Protein AF-A0A924WU63-F1 (afdb_monomer)

Secondary structure (DSSP, 8-state):
--PPPP-------HHHHHTTTTTSPPHHHHHHHHHHHHHHH-HHHHHHTTSEEE-TTS-EEE--S-SS--------S-PPPPEE-HHHHHHHHHHHHHHHHTT---S--GGG--HHHHHHHTT---TTSEEEEEEEEEESS---HHHHHHHHHHHHHHTTT-SS-HHHHHHT-TT--EEEEEEEEEEEEETTEEEEEEEEEEEEE-----------EE-TTT--EEB-SSTT-TTPEEEEEETTT--EEEEE--TTS-B-----SEEEEEEEESTT-SS-EEEEEEEE-SS-----S-SS---S---EEEETTEEEEE--SS--EEEEEEETTEEEEEETTEEEEEEGGG-SEEEEEEEESS-EEEE-SSS-EEEEEEES--EEE--SS--EEEEEESS-EEE--BSS-EEEEEESS-EEEEEESS-EEEEEESS-EEEEEESS-EEEEEES--EEE--BSS-EEEEEESS-EEE--BS--EE---S--S--EE----

Nearest PDB structures (foldseek):
  7rah-assembly1_E  TM=4.409E-01  e=5.926E-04  Bordetella pertussis
  6sus-assembly1_A  TM=4.128E-01  e=1.993E-03  Bordetella pertussis Tohama I
  5cxl-assembly2_B  TM=9.024E-01  e=5.161E+00  Bordetella pertussis Tohama I
  2ml1-assembly1_A  TM=9.916E-01  e=9.698E+00  Azotobacter vinelandii
  1smp-assembly1_A  TM=4.437E-01  e=1.611E+00  Serratia marcescens

Solvent-accessible surface area (backbone atoms only — not comparable to full-atom values): 26216 Å² total; per-residue (Å²): 142,79,84,82,79,83,95,80,77,83,76,77,54,71,70,65,57,62,75,38,63,86,37,58,70,49,77,66,29,46,50,48,53,49,54,49,31,49,33,18,55,34,33,51,68,48,52,63,68,58,40,71,44,67,48,100,84,73,47,71,44,65,47,61,88,59,79,83,68,84,84,80,67,67,56,70,66,53,40,52,60,58,42,79,34,51,28,29,17,46,26,15,31,55,47,12,44,49,27,50,78,64,76,50,90,65,75,59,46,81,96,71,34,42,60,51,56,41,23,43,72,45,66,36,86,47,75,87,50,55,52,75,39,77,50,73,51,78,35,79,54,91,72,58,66,72,59,52,49,53,49,50,48,47,42,40,57,68,36,80,87,48,100,66,68,54,46,34,48,60,66,63,38,74,66,39,34,22,32,9,38,8,72,28,77,42,76,46,85,47,100,91,44,69,26,38,32,40,24,34,20,37,26,36,27,45,47,85,76,85,80,78,83,61,76,66,57,61,42,92,85,78,70,52,51,42,43,41,84,57,71,67,39,36,52,27,35,39,35,37,31,29,62,90,82,59,53,73,46,74,43,54,23,39,81,53,8,48,49,70,58,88,73,72,56,43,37,21,35,37,36,39,36,56,54,81,63,89,56,75,47,77,46,75,73,46,75,41,57,87,53,90,66,67,86,53,94,46,93,53,88,70,60,79,78,67,56,55,47,76,59,86,40,30,41,39,30,68,52,45,80,45,63,35,46,36,37,36,36,73,57,88,74,23,31,36,40,32,47,75,89,44,76,47,80,43,64,39,92,57,51,67,34,40,37,41,36,29,39,24,36,51,23,36,40,38,35,63,37,69,40,27,29,41,39,36,33,36,45,32,49,24,37,40,36,34,26,48,11,50,22,38,38,36,33,40,40,42,44,23,39,39,34,33,35,30,31,49,26,37,40,35,30,46,29,29,50,27,39,39,35,36,31,42,34,48,24,38,40,36,38,31,32,42,47,25,39,40,32,32,42,30,34,50,23,38,41,36,32,30,39,30,49,21,40,39,32,30,34,38,30,51,20,39,39,26,45,46,46,42,58,26,40,49,34,50,64,42,81,64,55,42,80,56,76,95,48,92,54,88,51,79,52,75,65,80,86,128

Foldseek 3Di:
DDDDDDDDDPPPDVVVVLVCPVLDDDPLQVLLLVLLLVCLQAVPVSLVVLCFDQDPVRDTPRLCPCPPDDDPPSPRDHAFRAAEDSLQQVLFQVQLVQCQVVVHDDCQGPPRDHSLRSSVVSVNPQSPDKDKDKDKDKAPDDDPSSVVSSVRSNCLCSVSPDPDNPSVCQSNPNLWRHKHKHWDWHWDQDPVGIIIMIMIMMMTGNDDDDDDAWDWDADPVPRFTFHAGWFQFFFKKKWKQFPPPRDIWIDTAHNRRGDGTDDDFGWTKIWIDDTPPVDIDIDGGHTDHPPPPPPPPDPDPPDVVCQWDDDQQETEGEADQEAKEWEWDDDPQWIWIDIPRDIDTDRNVSHQEYEYEHAHYAYEYYYQDLHEYEYHDYHYAYEEEGHNYAYEYELDEEEYEEHNAHHAYEEEDAYYAYEYELHHEEYEEEDHAEEYEEENAEYAYEYEQYHYEYEYEPAYYAYEYENAHYAYEYHDHDDHYHYDDPHDDPHYDDDDDD

pLDDT: mean 70.59, std 22.17, range [23.88, 98.75]

Mean predicted aligned error: 19.9 Å

Sequence (498 aa):
MNRAVPASLIIEGLESRLLRAAVFPTAYEQYMVELINRARANPVAEAARFDTYEDDRGVVFSGDLNEGIPPGTISAAAKQPLAINLFLTDSARSHSQWMGANHTKSHVGLGGSLPAGRQASAGYTGATASEENIDIEFSIDPIPAVTSIAEQHGNLFTDLILSGRGHRKNILNAAFKEVGVGISANTWNLPNGINNSQETTIDFGAKSTTFLTGVAYADKVTKDNFYTPGEGWSGVTVKATRVGDGQVFSTTTWASGGYTLALSAGKYNIQASGGSLGSTVVYEGVTVGSENVKRDFVTGQASVLTIGKLVGSTLVINGTSAADTISVAPKGSYLVATMNGNSQKFTASLIAELAIKGGQGNDTITNATVLGAYLEGGDGKDHLTGGSGNDSIYGDASNDYIDGGIGRDQLVGAGGADLILGGSGNDRIYGGSGNDVLNGNSGSDRVLGGDGDDQIAGANGNDILAGEAGADILNGGAMRDTADTDSLDTRIAIEVLS

Structure (mmCIF, N/CA/C/O backbone):
data_AF-A0A924WU63-F1
#
_entry.id   AF-A0A924WU63-F1
#
loop_
_atom_site.group_PDB
_atom_site.id
_atom_site.type_symbol
_atom_site.label_atom_id
_atom_site.label_alt_id
_atom_site.label_comp_id
_atom_site.label_asym_id
_atom_site.label_entity_id
_atom_site.label_seq_id
_atom_site.pdbx_PDB_ins_code
_atom_site.Cartn_x
_atom_site.Cartn_y
_atom_site.Cartn_z
_atom_site.occupancy
_atom_site.B_iso_or_equiv
_atom_site.auth_seq_id
_atom_site.auth_comp_id
_atom_site.auth_asym_id
_atom_site.auth_atom_id
_atom_site.pdbx_PDB_model_num
ATOM 1 N N . MET A 1 1 ? -44.376 31.486 -3.513 1.00 38.34 1 MET A N 1
ATOM 2 C CA . MET A 1 1 ? -44.153 30.529 -2.411 1.00 38.34 1 MET A CA 1
ATOM 3 C C . MET A 1 1 ? -43.639 29.238 -3.015 1.00 38.34 1 MET A C 1
ATOM 5 O O . MET A 1 1 ? -44.414 28.559 -3.661 1.00 38.34 1 MET A O 1
ATOM 9 N N . ASN A 1 2 ? -42.354 28.941 -2.859 1.00 25.67 2 ASN A N 1
ATOM 10 C CA . ASN A 1 2 ? -41.821 27.585 -2.972 1.00 25.67 2 ASN A CA 1
ATOM 11 C C . ASN A 1 2 ? -40.610 27.531 -2.043 1.00 25.67 2 ASN A C 1
ATOM 13 O O . ASN A 1 2 ? -39.654 28.284 -2.212 1.00 25.67 2 ASN A O 1
ATOM 17 N N . ARG A 1 3 ? -40.748 26.747 -0.972 1.00 27.47 3 ARG A N 1
ATOM 18 C CA . ARG A 1 3 ? -39.750 26.591 0.085 1.00 27.47 3 ARG A CA 1
ATOM 19 C C . ARG A 1 3 ? -38.547 25.838 -0.476 1.00 27.47 3 ARG A C 1
ATOM 21 O O . ARG A 1 3 ? -38.693 24.704 -0.919 1.00 27.47 3 ARG A O 1
ATOM 28 N N . ALA A 1 4 ? -37.379 26.465 -0.399 1.00 27.30 4 ALA A N 1
ATOM 29 C CA . ALA A 1 4 ? -36.103 25.776 -0.474 1.00 27.30 4 ALA A CA 1
ATOM 30 C C . ALA A 1 4 ? -35.974 24.818 0.723 1.00 27.30 4 ALA A C 1
ATOM 32 O O . ALA A 1 4 ? -36.221 25.211 1.865 1.00 27.30 4 ALA A O 1
ATOM 33 N N . VAL A 1 5 ? -35.600 23.571 0.448 1.00 28.30 5 VAL A N 1
ATOM 34 C CA . VAL A 1 5 ? -35.096 22.621 1.446 1.00 28.30 5 VAL A CA 1
ATOM 35 C C . VAL A 1 5 ? -33.562 22.763 1.462 1.00 28.30 5 VAL A C 1
ATOM 37 O O . VAL A 1 5 ? -32.983 22.882 0.381 1.00 28.30 5 VAL A O 1
ATOM 40 N N . PRO A 1 6 ? -32.891 22.822 2.630 1.00 27.16 6 PRO A N 1
ATOM 41 C CA . PRO A 1 6 ? -31.469 23.149 2.709 1.00 27.16 6 PRO A CA 1
ATOM 42 C C . PRO A 1 6 ? -30.560 21.998 2.263 1.00 27.16 6 PRO A C 1
ATOM 44 O O . PRO A 1 6 ? -30.850 20.823 2.480 1.00 27.16 6 PRO A O 1
ATOM 47 N N . ALA A 1 7 ? -29.416 22.377 1.696 1.00 31.30 7 ALA A N 1
ATOM 48 C CA . ALA A 1 7 ? -28.295 21.512 1.371 1.00 31.30 7 ALA A CA 1
ATOM 49 C C . ALA A 1 7 ? -27.618 20.976 2.646 1.00 31.30 7 ALA A C 1
ATOM 51 O O . ALA A 1 7 ? -26.810 21.669 3.257 1.00 31.30 7 ALA A O 1
ATOM 52 N N . SER A 1 8 ? -27.934 19.746 3.052 1.00 31.28 8 SER A N 1
ATOM 53 C CA . SER A 1 8 ? -27.127 19.003 4.033 1.00 31.28 8 SER A CA 1
ATOM 54 C C . SER A 1 8 ? -27.378 17.492 3.971 1.00 31.28 8 SER A C 1
ATOM 56 O O . SER A 1 8 ? -27.668 16.850 4.977 1.00 31.28 8 SER A O 1
ATOM 58 N N . LEU A 1 9 ? -27.262 16.913 2.779 1.00 27.27 9 LEU A N 1
ATOM 59 C CA . LEU A 1 9 ? -26.976 15.489 2.637 1.00 27.27 9 LEU A CA 1
ATOM 60 C C . LEU A 1 9 ? -25.837 15.379 1.627 1.00 27.27 9 LEU A C 1
ATOM 62 O O . LEU A 1 9 ? -26.048 15.121 0.445 1.00 27.27 9 LEU A O 1
ATOM 66 N N . ILE A 1 10 ? -24.629 15.712 2.087 1.00 27.92 10 ILE A N 1
ATOM 67 C CA . ILE A 1 10 ? -23.409 15.436 1.333 1.00 27.92 10 ILE A CA 1
ATOM 68 C C . ILE A 1 10 ? -23.313 13.912 1.279 1.00 27.92 10 ILE A C 1
ATOM 70 O O . ILE A 1 10 ? -22.876 13.258 2.221 1.00 27.92 10 ILE A O 1
ATOM 74 N N . ILE A 1 11 ? -23.810 13.352 0.182 1.00 29.03 11 ILE A N 1
ATOM 75 C CA . ILE A 1 11 ? -23.423 12.035 -0.293 1.00 29.03 11 ILE A CA 1
ATOM 76 C C . ILE A 1 11 ? -21.937 12.179 -0.625 1.00 29.03 11 ILE A C 1
ATOM 78 O O . ILE A 1 11 ? -21.578 12.678 -1.688 1.00 29.03 11 ILE A O 1
ATOM 82 N N . GLU A 1 12 ? -21.062 11.847 0.323 1.00 29.47 12 GLU A N 1
ATOM 83 C CA . GLU A 1 12 ? -19.640 11.724 0.026 1.00 29.47 12 GLU A CA 1
ATOM 84 C C . GLU A 1 12 ? -19.468 10.552 -0.955 1.00 29.47 12 GLU A C 1
ATOM 86 O O . GLU A 1 12 ? -19.824 9.411 -0.651 1.00 29.47 12 GLU A O 1
ATOM 91 N N . GLY A 1 13 ? -18.993 10.860 -2.166 1.00 28.53 13 GLY A N 1
ATOM 92 C CA . GLY A 1 13 ? -18.848 9.903 -3.262 1.00 28.53 13 GLY A CA 1
ATOM 93 C C . GLY A 1 13 ? -17.924 8.731 -2.919 1.00 28.53 13 GLY A C 1
ATOM 94 O O . GLY A 1 13 ? -17.046 8.844 -2.066 1.00 28.53 13 GLY A O 1
ATOM 95 N N . LEU A 1 14 ? -18.103 7.600 -3.610 1.00 29.61 14 LEU A N 1
ATOM 96 C CA . LEU A 1 14 ? -17.291 6.379 -3.463 1.00 29.61 14 LEU A CA 1
ATOM 97 C C . LEU A 1 14 ? -15.768 6.633 -3.475 1.00 29.61 14 LEU A C 1
ATOM 99 O O . LEU A 1 14 ? -15.022 5.913 -2.815 1.00 29.61 14 LEU A O 1
ATOM 103 N N . GLU A 1 15 ? -15.312 7.686 -4.148 1.00 27.64 15 GLU A N 1
ATOM 104 C CA . GLU A 1 15 ? -13.907 8.106 -4.211 1.00 27.64 15 GLU A CA 1
ATOM 105 C C . GLU A 1 15 ? -13.334 8.529 -2.843 1.00 27.64 15 GLU A C 1
ATOM 107 O O . GLU A 1 15 ? -12.171 8.260 -2.548 1.00 27.64 15 GLU A O 1
ATOM 112 N N . SER A 1 16 ? -14.150 9.086 -1.938 1.00 30.56 16 SER A N 1
ATOM 113 C CA . SER A 1 16 ? -13.731 9.417 -0.565 1.00 30.56 16 SER A CA 1
ATOM 114 C C . SER A 1 16 ? -13.704 8.192 0.365 1.00 30.56 16 SER A C 1
ATOM 116 O O . SER A 1 16 ? -13.089 8.231 1.436 1.00 30.56 16 SER A O 1
ATOM 118 N N . ARG A 1 17 ? -14.380 7.102 -0.026 1.00 31.11 17 ARG A N 1
ATOM 119 C CA . ARG A 1 17 ? -14.392 5.811 0.685 1.00 31.11 17 ARG A CA 1
ATOM 120 C C . ARG A 1 17 ? -13.179 4.961 0.302 1.00 31.11 17 ARG A C 1
ATOM 122 O O . ARG A 1 17 ? -12.630 4.294 1.172 1.00 31.11 17 ARG A O 1
ATOM 129 N N . LEU A 1 18 ? -12.717 5.057 -0.946 1.00 30.41 18 LEU A N 1
ATOM 130 C CA . LEU A 1 18 ? -11.470 4.440 -1.418 1.00 30.41 18 LEU A CA 1
ATOM 131 C C . LEU A 1 18 ? -10.224 5.156 -0.866 1.00 30.41 18 LEU A C 1
ATOM 133 O O . LEU A 1 18 ? -9.292 4.492 -0.424 1.00 30.41 18 LEU A O 1
ATOM 137 N N . LEU A 1 19 ? -10.247 6.493 -0.737 1.00 30.92 19 LEU A N 1
ATOM 138 C CA . LEU A 1 19 ? -9.160 7.261 -0.100 1.00 30.92 19 LEU A CA 1
ATOM 139 C C . LEU A 1 19 ? -8.956 6.947 1.400 1.00 30.92 19 LEU A C 1
ATOM 141 O O . LEU A 1 19 ? -7.919 7.287 1.963 1.00 30.92 19 LEU A O 1
ATOM 145 N N . ARG A 1 20 ? -9.948 6.327 2.056 1.00 35.44 20 ARG A N 1
ATOM 146 C CA . ARG A 1 20 ? -9.954 6.007 3.495 1.00 35.44 20 ARG A CA 1
ATOM 147 C C . ARG A 1 20 ? -9.791 4.521 3.810 1.00 35.44 20 ARG A C 1
ATOM 149 O O . ARG A 1 20 ? -9.805 4.167 4.984 1.00 35.44 20 ARG A O 1
ATOM 156 N N . ALA A 1 21 ? -9.559 3.665 2.812 1.00 31.75 21 ALA A N 1
ATOM 157 C CA . ALA A 1 21 ? -9.260 2.244 3.022 1.00 31.75 21 ALA A CA 1
ATOM 158 C C . ALA A 1 21 ? -8.033 2.021 3.940 1.00 31.75 21 ALA A C 1
ATOM 160 O O . ALA A 1 21 ? -8.034 1.095 4.743 1.00 31.75 21 ALA A O 1
ATOM 161 N N . ALA A 1 22 ? -7.043 2.926 3.906 1.00 37.34 22 ALA A N 1
ATOM 162 C CA . ALA A 1 22 ? -5.868 2.909 4.788 1.00 37.34 22 ALA A CA 1
ATOM 163 C C . ALA A 1 22 ? -6.133 3.414 6.225 1.00 37.34 22 ALA A C 1
ATOM 165 O O . ALA A 1 22 ? -5.286 3.252 7.100 1.00 37.34 22 ALA A O 1
ATOM 166 N N . VAL A 1 23 ? -7.292 4.027 6.487 1.00 44.00 23 VAL A N 1
ATOM 167 C CA . VAL A 1 23 ? -7.615 4.681 7.771 1.00 44.00 23 VAL A CA 1
ATOM 168 C C . VAL A 1 23 ? -8.622 3.867 8.590 1.00 44.00 23 VAL A C 1
ATOM 170 O O . VAL A 1 23 ? -8.816 4.129 9.774 1.00 44.00 23 VAL A O 1
ATOM 173 N N . PHE A 1 24 ? -9.244 2.835 8.008 1.00 49.75 24 PHE A N 1
ATOM 174 C CA . PHE A 1 24 ? -10.078 1.929 8.795 1.00 49.75 24 PHE A CA 1
ATOM 175 C C . PHE A 1 24 ? -9.227 1.206 9.852 1.00 49.75 24 PHE A C 1
ATOM 177 O O . PHE A 1 24 ? -8.091 0.810 9.563 1.00 49.75 24 PHE A O 1
ATOM 184 N N . PRO A 1 25 ? -9.735 1.043 11.086 1.00 57.78 25 PRO A N 1
ATOM 185 C CA . PRO A 1 25 ? -9.008 0.301 12.099 1.00 57.78 25 PRO A CA 1
ATOM 186 C C . PRO A 1 25 ? -8.889 -1.165 11.685 1.00 57.78 25 PRO A C 1
ATOM 188 O O . PRO A 1 25 ? -9.844 -1.766 11.182 1.00 57.78 25 PRO A O 1
ATOM 191 N N . THR A 1 26 ? -7.715 -1.736 11.912 1.00 62.41 26 THR A N 1
ATOM 192 C CA . THR A 1 26 ? -7.428 -3.162 11.754 1.00 62.41 26 THR A CA 1
ATOM 193 C C . THR A 1 26 ? -8.249 -3.991 12.741 1.00 62.41 26 THR A C 1
ATOM 195 O O . THR A 1 26 ? -8.765 -3.470 13.727 1.00 62.41 26 THR A O 1
ATOM 198 N N . ALA A 1 27 ? -8.326 -5.308 12.539 1.00 58.69 27 ALA A N 1
ATOM 199 C CA . ALA A 1 27 ? -9.010 -6.199 13.483 1.00 58.69 27 ALA A CA 1
ATOM 200 C C . ALA A 1 27 ? -8.452 -6.099 14.920 1.00 58.69 27 ALA A C 1
ATOM 202 O O . ALA A 1 27 ? -9.197 -6.244 15.881 1.00 58.69 27 ALA A O 1
ATOM 203 N N . TYR A 1 28 ? -7.157 -5.815 15.067 1.00 67.50 28 TYR A N 1
ATOM 204 C CA . TYR A 1 28 ? -6.493 -5.646 16.359 1.00 67.50 28 TYR A CA 1
ATOM 205 C C . TYR A 1 28 ? -6.859 -4.329 17.043 1.00 67.50 28 TYR A C 1
ATOM 207 O O . TYR A 1 28 ? -7.174 -4.309 18.231 1.00 67.50 28 TYR A O 1
ATOM 215 N N . GLU A 1 29 ? -6.875 -3.231 16.289 1.00 75.06 29 GLU A N 1
ATOM 216 C CA . GLU A 1 29 ? -7.279 -1.923 16.812 1.00 75.06 29 GLU A CA 1
ATOM 217 C C . GLU A 1 29 ? -8.772 -1.922 17.165 1.00 75.06 29 GLU A C 1
ATOM 219 O O . GLU A 1 29 ? -9.159 -1.380 18.197 1.00 75.06 29 GLU A O 1
ATOM 224 N N . GLN A 1 30 ? -9.603 -2.600 16.363 1.00 68.50 30 GLN A N 1
ATOM 225 C CA . GLN A 1 30 ? -11.013 -2.839 16.688 1.00 68.50 30 GLN A CA 1
ATOM 226 C C . GLN A 1 30 ? -11.155 -3.653 17.975 1.00 68.50 30 GLN A C 1
ATOM 228 O O . GLN A 1 30 ? -11.893 -3.242 18.865 1.00 68.50 30 GLN A O 1
ATOM 233 N N . TYR A 1 31 ? -10.405 -4.748 18.116 1.00 66.88 31 TYR A N 1
ATOM 234 C CA . TYR A 1 31 ? -10.437 -5.579 19.318 1.00 66.88 31 TYR A CA 1
ATOM 235 C C . TYR A 1 31 ? -10.072 -4.790 20.586 1.00 66.88 31 TYR A C 1
ATOM 237 O O . TYR A 1 31 ? -10.753 -4.898 21.601 1.00 66.88 31 TYR A O 1
ATOM 245 N N . MET A 1 32 ? -9.066 -3.915 20.532 1.00 81.25 32 MET A N 1
ATOM 246 C CA . MET A 1 32 ? -8.747 -3.029 21.659 1.00 81.25 32 MET A CA 1
ATOM 247 C C . MET A 1 32 ? -9.905 -2.067 21.988 1.00 81.25 32 MET A C 1
ATOM 249 O O . MET A 1 32 ? -10.268 -1.911 23.154 1.00 81.25 32 MET A O 1
ATOM 253 N N . VAL A 1 33 ? -10.542 -1.453 20.981 1.00 78.00 33 VAL A N 1
ATOM 254 C CA . VAL A 1 33 ? -11.738 -0.611 21.193 1.00 78.00 33 VAL A CA 1
ATOM 255 C C . VAL A 1 33 ? -12.875 -1.404 21.842 1.00 78.00 33 VAL A C 1
ATOM 257 O O . VAL A 1 33 ? -13.574 -0.883 22.714 1.00 78.00 33 VAL A O 1
ATOM 260 N N . GLU A 1 34 ? -13.056 -2.666 21.462 1.00 68.56 34 GLU A N 1
ATOM 261 C CA . GLU A 1 34 ? -14.057 -3.551 22.060 1.00 68.56 34 GLU A CA 1
ATOM 262 C C . GLU A 1 34 ? -13.781 -3.795 23.544 1.00 68.56 34 GLU A C 1
ATOM 264 O O . GLU A 1 34 ? -14.696 -3.669 24.359 1.00 68.56 34 GLU A O 1
ATOM 269 N N . LEU A 1 35 ? -12.531 -4.077 23.915 1.00 72.50 35 LEU A N 1
ATOM 270 C CA . LEU A 1 35 ? -12.132 -4.249 25.313 1.00 72.50 35 LEU A CA 1
ATOM 271 C C . LEU A 1 35 ? -12.372 -2.967 26.129 1.00 72.50 35 LEU A C 1
ATOM 273 O O . LEU A 1 35 ? -12.952 -3.020 27.217 1.00 72.50 35 LEU A O 1
ATOM 277 N N . ILE A 1 36 ? -12.039 -1.800 25.570 1.00 84.62 36 ILE A N 1
ATOM 278 C CA . ILE A 1 36 ? -12.321 -0.485 26.169 1.00 84.62 36 ILE A CA 1
ATOM 279 C C . ILE A 1 36 ? -13.830 -0.286 26.369 1.00 84.62 36 ILE A C 1
ATOM 281 O O . ILE A 1 36 ? -14.273 0.150 27.433 1.00 84.62 36 ILE A O 1
ATOM 285 N N . ASN A 1 37 ? -14.649 -0.616 25.371 1.00 76.62 37 ASN A N 1
ATOM 286 C CA . ASN A 1 37 ? -16.099 -0.449 25.452 1.00 76.62 37 ASN A CA 1
ATOM 287 C C . ASN A 1 37 ? -16.765 -1.475 26.379 1.00 76.62 37 ASN A C 1
ATOM 289 O O . ASN A 1 37 ? -17.715 -1.119 27.081 1.00 76.62 37 ASN A O 1
ATOM 293 N N . ARG A 1 38 ? -16.231 -2.697 26.483 1.00 73.75 38 ARG A N 1
ATOM 294 C CA . ARG A 1 38 ? -16.622 -3.693 27.494 1.00 73.75 38 ARG A CA 1
ATOM 295 C C . ARG A 1 38 ? -16.341 -3.167 28.899 1.00 73.75 38 ARG A C 1
ATOM 297 O O . ARG A 1 38 ? -17.237 -3.166 29.747 1.00 73.75 38 ARG A O 1
ATOM 304 N N . ALA A 1 39 ? -15.146 -2.611 29.096 1.00 75.75 39 ALA A N 1
ATOM 305 C CA . ALA A 1 39 ? -14.750 -1.951 30.331 1.00 75.75 39 ALA A CA 1
ATOM 306 C C . ALA A 1 39 ? -15.668 -0.781 30.683 1.00 75.75 39 ALA A C 1
ATOM 308 O O . ALA A 1 39 ? -16.033 -0.602 31.836 1.00 75.75 39 ALA A O 1
ATOM 309 N N . ARG A 1 40 ? -16.102 0.008 29.699 1.00 76.94 40 ARG A N 1
ATOM 310 C CA . ARG A 1 40 ? -17.049 1.112 29.905 1.00 76.94 40 ARG A CA 1
ATOM 311 C C . ARG A 1 40 ? -18.464 0.627 30.205 1.00 76.94 40 ARG A C 1
ATOM 313 O O . ARG A 1 40 ? -19.140 1.255 31.017 1.00 76.94 40 ARG A O 1
ATOM 320 N N . ALA A 1 41 ? -18.916 -0.463 29.590 1.00 67.25 41 ALA A N 1
ATOM 321 C CA . ALA A 1 41 ? -20.257 -1.011 29.778 1.00 67.25 41 ALA A CA 1
ATOM 322 C C . ALA A 1 41 ? -20.447 -1.636 31.165 1.00 67.25 41 ALA A C 1
ATOM 324 O O . ALA A 1 41 ? -21.479 -1.416 31.799 1.00 67.25 41 ALA A O 1
ATOM 325 N N . ASN A 1 42 ? -19.451 -2.375 31.658 1.00 68.81 42 ASN A N 1
ATOM 326 C CA . ASN A 1 42 ? -19.468 -2.927 33.010 1.00 68.81 42 ASN A CA 1
ATOM 327 C C . ASN A 1 42 ? -18.079 -2.851 33.663 1.00 68.81 42 ASN A C 1
ATOM 329 O O . ASN A 1 42 ? -17.369 -3.856 33.738 1.00 68.81 42 ASN A O 1
ATOM 333 N N . PRO A 1 43 ? -17.703 -1.669 34.181 1.00 74.75 43 PRO A N 1
ATOM 334 C CA . PRO A 1 43 ? -16.366 -1.442 34.721 1.00 74.75 43 PRO A CA 1
ATOM 335 C C . PRO A 1 43 ? -15.987 -2.381 35.874 1.00 74.75 43 PRO A C 1
ATOM 337 O O . PRO A 1 43 ? -14.822 -2.741 36.020 1.00 74.75 43 PRO A O 1
ATOM 340 N N . VAL A 1 44 ? -16.964 -2.783 36.696 1.00 72.38 44 VAL A N 1
ATOM 341 C CA . VAL A 1 44 ? -16.736 -3.673 37.846 1.00 72.38 44 VAL A CA 1
ATOM 342 C C . VAL A 1 44 ? -16.470 -5.101 37.382 1.00 72.38 44 VAL A C 1
ATOM 344 O O . VAL A 1 44 ? -15.510 -5.715 37.836 1.00 72.38 44 VAL A O 1
ATOM 347 N N . ALA A 1 45 ? -17.289 -5.621 36.461 1.00 69.81 45 ALA A N 1
ATOM 348 C CA . ALA A 1 45 ? -17.077 -6.962 35.922 1.00 69.81 45 ALA A CA 1
ATOM 349 C C . ALA A 1 45 ? -15.786 -7.054 35.108 1.00 69.81 45 ALA A C 1
ATOM 351 O O . ALA A 1 45 ? -15.135 -8.092 35.129 1.00 69.81 45 ALA A O 1
ATOM 352 N N . GLU A 1 46 ? -15.407 -5.980 34.414 1.00 72.12 46 GLU A N 1
ATOM 353 C CA . GLU A 1 46 ? -14.141 -5.941 33.691 1.00 72.12 46 GLU A CA 1
ATOM 354 C C . GLU A 1 46 ? -12.946 -6.014 34.638 1.00 72.12 46 GLU A C 1
ATOM 356 O O . GLU A 1 46 ? -12.031 -6.793 34.405 1.00 72.12 46 GLU A O 1
ATOM 361 N N . ALA A 1 47 ? -12.966 -5.254 35.733 1.00 71.12 47 ALA A N 1
ATOM 362 C CA . ALA A 1 47 ? -11.869 -5.265 36.696 1.00 71.12 47 ALA A CA 1
ATOM 363 C C . ALA A 1 47 ? -11.697 -6.630 37.369 1.00 71.12 47 ALA A C 1
ATOM 365 O O . ALA A 1 47 ? -10.572 -7.097 37.509 1.00 71.12 47 ALA A O 1
ATOM 366 N N . ALA A 1 48 ? -12.805 -7.306 37.685 1.00 65.62 48 ALA A N 1
ATOM 367 C CA . ALA A 1 48 ? -12.789 -8.642 38.275 1.00 65.62 48 ALA A CA 1
ATOM 368 C C . ALA A 1 48 ? -12.124 -9.708 37.379 1.00 65.62 48 ALA A C 1
ATOM 370 O O . ALA A 1 48 ? -11.732 -10.761 37.876 1.00 65.62 48 ALA A O 1
ATOM 371 N N . ARG A 1 49 ? -11.972 -9.462 36.067 1.00 62.19 49 ARG A N 1
ATOM 372 C CA . ARG A 1 49 ? -11.250 -10.373 35.156 1.00 62.19 49 ARG A CA 1
ATOM 373 C C . ARG A 1 49 ? -9.737 -10.365 35.375 1.00 62.19 49 ARG A C 1
ATOM 375 O O . ARG A 1 49 ? -9.077 -11.297 34.933 1.00 62.19 49 ARG A O 1
ATOM 382 N N . PHE A 1 50 ? -9.207 -9.340 36.038 1.00 60.19 50 PHE A N 1
ATOM 383 C CA . PHE A 1 50 ? -7.771 -9.145 36.248 1.00 60.19 50 PHE A CA 1
ATOM 384 C C . PHE A 1 50 ? -7.342 -9.339 37.713 1.00 60.19 50 PHE A C 1
ATOM 386 O O . PHE A 1 50 ? -6.175 -9.140 38.033 1.00 60.19 50 PHE A O 1
ATOM 393 N N . ASP A 1 51 ? -8.257 -9.755 38.599 1.00 48.09 51 ASP A N 1
ATOM 394 C CA . ASP A 1 51 ? -7.967 -10.019 40.021 1.00 48.09 51 ASP A CA 1
ATOM 395 C C . ASP A 1 51 ? -7.135 -11.300 40.251 1.00 48.09 51 ASP A C 1
ATOM 397 O O . ASP A 1 51 ? -6.561 -11.483 41.326 1.00 48.09 51 ASP A O 1
ATOM 401 N N . THR A 1 52 ? -7.027 -12.186 39.253 1.00 45.25 52 THR A N 1
ATOM 402 C CA . THR A 1 52 ? -6.217 -13.413 39.328 1.00 45.25 52 THR A CA 1
ATOM 403 C C . THR A 1 52 ? -5.291 -13.531 38.119 1.00 45.25 52 THR A C 1
ATOM 405 O O . THR A 1 52 ? -5.697 -14.062 37.085 1.00 45.25 52 THR A O 1
ATOM 408 N N . TYR A 1 53 ? -4.052 -13.050 38.249 1.00 39.25 53 TYR A N 1
ATOM 409 C CA . TYR A 1 53 ? -2.972 -13.306 37.292 1.00 39.25 53 TYR A CA 1
ATOM 410 C C . TYR A 1 53 ? -1.871 -14.112 37.991 1.00 39.25 53 TYR A C 1
ATOM 412 O O . TYR A 1 53 ? -1.314 -13.678 38.998 1.00 39.25 53 TYR A O 1
ATOM 420 N N . GLU A 1 54 ? -1.580 -15.307 37.484 1.00 39.19 54 GLU A N 1
ATOM 421 C CA . GLU A 1 54 ? -0.445 -16.127 37.915 1.00 39.19 54 GLU A CA 1
ATOM 422 C C . GLU A 1 54 ? 0.556 -16.116 36.757 1.00 39.19 54 GLU A C 1
ATOM 424 O O . GLU A 1 54 ? 0.196 -16.492 35.643 1.00 39.19 54 GLU A O 1
ATOM 429 N N . ASP A 1 55 ? 1.766 -15.599 36.978 1.00 41.44 55 ASP A N 1
ATOM 430 C CA . ASP A 1 55 ? 2.785 -15.574 35.923 1.00 41.44 55 ASP A CA 1
ATOM 431 C C . ASP A 1 55 ? 3.475 -16.945 35.766 1.00 41.44 55 ASP A C 1
ATOM 433 O O . ASP A 1 55 ? 3.389 -17.813 36.638 1.00 41.44 55 ASP A O 1
ATOM 437 N N . ASP A 1 56 ? 4.225 -17.134 34.675 1.00 34.72 56 ASP A N 1
ATOM 438 C CA . ASP A 1 56 ? 4.949 -18.382 34.358 1.00 34.72 56 ASP A CA 1
ATOM 439 C C . ASP A 1 56 ? 6.031 -18.778 35.388 1.00 34.72 56 ASP A C 1
ATOM 441 O O . ASP A 1 56 ? 6.688 -19.815 35.261 1.00 34.72 56 ASP A O 1
ATOM 445 N N . ARG A 1 57 ? 6.240 -17.968 36.433 1.00 37.41 57 ARG A N 1
ATOM 446 C CA . ARG A 1 57 ? 7.134 -18.256 37.563 1.00 37.41 57 ARG A CA 1
ATOM 447 C C . ARG A 1 57 ? 6.371 -18.805 38.775 1.00 37.41 57 ARG A C 1
ATOM 449 O O . ARG A 1 57 ? 6.988 -19.023 39.818 1.00 37.41 57 ARG A O 1
ATOM 456 N N . GLY A 1 58 ? 5.061 -19.038 38.653 1.00 32.66 58 GLY A N 1
ATOM 457 C CA . GLY A 1 58 ? 4.190 -19.479 39.745 1.00 32.66 58 GLY A CA 1
ATOM 458 C C . GLY A 1 58 ? 3.947 -18.388 40.787 1.00 32.66 58 GLY A C 1
ATOM 459 O O . GLY A 1 58 ? 3.644 -18.690 41.943 1.00 32.66 58 GLY A O 1
ATOM 460 N N . VAL A 1 59 ? 4.141 -17.117 40.418 1.00 35.62 59 VAL A N 1
ATOM 461 C CA . VAL A 1 59 ? 3.855 -15.986 41.298 1.00 35.62 59 VAL A CA 1
ATOM 462 C C . VAL A 1 59 ? 2.407 -15.576 41.071 1.00 35.62 59 VAL A C 1
ATOM 464 O O . VAL A 1 59 ? 2.065 -14.969 40.058 1.00 35.62 59 VAL A O 1
ATOM 467 N N . VAL A 1 60 ? 1.555 -15.900 42.045 1.00 37.97 60 VAL A N 1
ATOM 468 C CA . VAL A 1 60 ? 0.195 -15.366 42.131 1.00 37.97 60 VAL A CA 1
ATOM 469 C C . VAL A 1 60 ? 0.304 -13.874 42.433 1.00 37.97 60 VAL A C 1
ATOM 471 O O . VAL A 1 60 ? 0.536 -13.476 43.577 1.00 37.97 60 VAL A O 1
ATOM 474 N N . PHE A 1 61 ? 0.114 -13.036 41.419 1.00 38.88 61 PHE A N 1
ATOM 475 C CA . PHE A 1 61 ? -0.292 -11.663 41.653 1.00 38.88 61 PHE A CA 1
ATOM 476 C C . PHE A 1 61 ? -1.781 -11.722 41.979 1.00 38.88 61 PHE A C 1
ATOM 478 O O . PHE A 1 61 ? -2.637 -11.724 41.094 1.00 38.88 61 PHE A O 1
ATOM 485 N N . SER A 1 62 ? -2.111 -11.777 43.273 1.00 36.69 62 SER A N 1
ATOM 486 C CA . SER A 1 62 ? -3.394 -11.222 43.679 1.00 36.69 62 SER A CA 1
ATOM 487 C C . SER A 1 62 ? -3.297 -9.754 43.303 1.00 36.69 62 SER A C 1
ATOM 489 O O . SER A 1 62 ? -2.542 -9.013 43.942 1.00 36.69 62 SER A O 1
ATOM 491 N N . GLY A 1 63 ? -3.969 -9.354 42.225 1.00 38.03 63 GLY A N 1
ATOM 492 C CA . GLY A 1 63 ? -4.259 -7.954 42.005 1.00 38.03 63 GLY A CA 1
ATOM 493 C C . GLY A 1 63 ? -5.026 -7.519 43.237 1.00 38.03 63 GLY A C 1
ATOM 494 O O . GLY A 1 63 ? -6.218 -7.769 43.358 1.00 38.03 63 GLY A O 1
ATOM 495 N N . ASP A 1 64 ? -4.328 -6.971 44.222 1.00 39.19 64 ASP A N 1
ATOM 496 C CA . ASP A 1 64 ? -4.985 -6.354 45.346 1.00 39.19 64 ASP A CA 1
ATOM 497 C C . ASP A 1 64 ? -5.582 -5.055 44.799 1.00 39.19 64 ASP A C 1
ATOM 499 O O . ASP A 1 64 ? -5.000 -3.978 44.903 1.00 39.19 64 ASP A O 1
ATOM 503 N N . LEU A 1 65 ? -6.762 -5.142 44.168 1.00 43.03 65 LEU A N 1
ATOM 504 C CA . LEU A 1 65 ? -7.592 -3.973 43.868 1.00 43.03 65 LEU A CA 1
ATOM 505 C C . LEU A 1 65 ? -8.051 -3.263 45.160 1.00 43.03 65 LEU A C 1
ATOM 507 O O . LEU A 1 65 ? -8.720 -2.229 45.091 1.00 43.03 65 LEU A O 1
ATOM 511 N N . ASN A 1 66 ? -7.649 -3.771 46.328 1.00 38.16 66 ASN A N 1
ATOM 512 C CA . ASN A 1 66 ? -7.658 -3.107 47.614 1.00 38.16 66 ASN A CA 1
ATOM 513 C C . ASN A 1 66 ? -6.224 -2.798 48.087 1.00 38.16 66 ASN A C 1
ATOM 515 O O . ASN A 1 66 ? -5.832 -3.255 49.152 1.00 38.16 66 ASN A O 1
ATOM 519 N N . GLU A 1 67 ? -5.474 -1.934 47.388 1.00 37.69 67 GLU A N 1
ATOM 520 C CA . GLU A 1 67 ? -4.306 -1.238 47.967 1.00 37.69 67 GLU A CA 1
ATOM 521 C C . GLU A 1 67 ? -4.677 -0.532 49.304 1.00 37.69 67 GLU A C 1
ATOM 523 O O . GLU A 1 67 ? -4.951 0.667 49.346 1.00 37.69 67 GLU A O 1
ATOM 528 N N . GLY A 1 68 ? -4.763 -1.243 50.426 1.00 33.66 68 GLY A N 1
ATOM 529 C CA . GLY A 1 68 ? -4.980 -0.675 51.759 1.00 33.66 68 GLY A CA 1
ATOM 530 C C . GLY A 1 68 ? -6.309 0.057 52.068 1.00 33.66 68 GLY A C 1
ATOM 531 O O . GLY A 1 68 ? -6.453 0.410 53.231 1.00 33.66 68 GLY A O 1
ATOM 532 N N . ILE A 1 69 ? -7.270 0.224 51.128 1.00 37.78 69 ILE A N 1
ATOM 533 C CA . ILE A 1 69 ? -8.734 0.571 51.278 1.00 37.78 69 ILE A CA 1
ATOM 534 C C . ILE A 1 69 ? -9.079 1.973 51.908 1.00 37.78 69 ILE A C 1
ATOM 536 O O . ILE A 1 69 ? -8.409 2.322 52.874 1.00 37.78 69 ILE A O 1
ATOM 540 N N . PRO A 1 70 ? -10.127 2.800 51.534 1.00 35.69 70 PRO A N 1
ATOM 541 C CA . PRO A 1 70 ? -11.337 2.663 50.666 1.00 35.69 70 PRO A CA 1
ATOM 542 C C . PRO A 1 70 ? -11.598 3.875 49.685 1.00 35.69 70 PRO A C 1
ATOM 544 O O . PRO A 1 70 ? -10.706 4.669 49.405 1.00 35.69 70 PRO A O 1
ATOM 547 N N . PRO A 1 71 ? -12.848 4.107 49.217 1.00 36.03 71 PRO A N 1
ATOM 548 C CA . PRO A 1 71 ? -13.315 4.015 47.834 1.00 36.03 71 PRO A CA 1
ATOM 549 C C . PRO A 1 71 ? -12.893 5.184 46.921 1.00 36.03 71 PRO A C 1
ATOM 551 O O . PRO A 1 71 ? -13.313 6.329 47.077 1.00 36.03 71 PRO A O 1
ATOM 554 N N . GLY A 1 72 ? -12.234 4.848 45.821 1.00 39.81 72 GLY A N 1
ATOM 555 C CA . GLY A 1 72 ? -12.620 5.404 44.533 1.00 39.81 72 GLY A CA 1
ATOM 556 C C . GLY A 1 72 ? -13.301 4.277 43.792 1.00 39.81 72 GLY A C 1
ATOM 557 O O . GLY A 1 72 ? -12.630 3.585 43.035 1.00 39.81 72 GLY A O 1
ATOM 558 N N . THR A 1 73 ? -14.578 4.017 44.095 1.00 51.00 73 THR A N 1
ATOM 559 C CA . THR A 1 73 ? -15.374 2.991 43.413 1.00 51.00 73 THR A CA 1
ATOM 560 C C . THR A 1 73 ? -15.057 3.106 41.934 1.00 51.00 73 THR A C 1
ATOM 562 O O . THR A 1 73 ? -15.272 4.180 41.357 1.00 51.00 73 THR A O 1
ATOM 565 N N . ILE A 1 74 ? -14.551 2.033 41.316 1.00 52.53 74 ILE A N 1
ATOM 566 C CA . ILE A 1 74 ? -14.775 1.863 39.887 1.00 52.53 74 ILE A CA 1
ATOM 567 C C . ILE A 1 74 ? -16.234 2.232 39.709 1.00 52.53 74 ILE A C 1
ATOM 569 O O . ILE A 1 74 ? -17.092 1.670 40.393 1.00 52.53 74 ILE A O 1
ATOM 573 N N . SER A 1 75 ? -16.492 3.292 38.946 1.00 53.22 75 SER A N 1
ATOM 574 C CA . SER A 1 75 ? -17.849 3.785 38.838 1.00 53.22 75 SER A CA 1
ATOM 575 C C . SER A 1 75 ? -18.663 2.620 38.299 1.00 53.22 75 SER A C 1
ATOM 577 O O . SER A 1 75 ? -18.518 2.267 37.136 1.00 53.22 75 SER A O 1
ATOM 579 N N . ALA A 1 76 ? -19.484 2.001 39.151 1.00 56.72 76 ALA A N 1
ATOM 580 C CA . ALA A 1 76 ? -20.332 0.887 38.742 1.00 56.72 76 ALA A CA 1
ATOM 581 C C . ALA A 1 76 ? -21.335 1.338 37.670 1.00 56.72 76 ALA A C 1
ATOM 583 O O . ALA A 1 76 ? -21.943 0.525 36.984 1.00 56.72 76 ALA A O 1
ATOM 584 N N . ALA A 1 77 ? -21.489 2.656 37.511 1.00 61.41 77 ALA A N 1
ATOM 585 C CA . ALA A 1 77 ? -22.229 3.245 36.423 1.00 61.41 77 ALA A CA 1
ATOM 586 C C . ALA A 1 77 ? -21.474 3.068 35.103 1.00 61.41 77 ALA A C 1
ATOM 588 O O . ALA A 1 77 ? -20.448 3.721 34.866 1.00 61.41 77 ALA A O 1
ATOM 589 N N . ALA A 1 78 ? -22.077 2.258 34.237 1.00 61.91 78 ALA A N 1
ATOM 590 C CA . ALA A 1 78 ? -21.759 2.161 32.825 1.00 61.91 78 ALA A CA 1
ATOM 591 C C . ALA A 1 78 ? -21.522 3.548 32.203 1.00 61.91 78 ALA A C 1
ATOM 593 O O . ALA A 1 78 ? -22.223 4.526 32.498 1.00 61.91 78 ALA A O 1
ATOM 594 N N . LYS A 1 79 ? -20.525 3.638 31.331 1.00 71.06 79 LYS A N 1
ATOM 595 C CA . LYS A 1 79 ? -20.232 4.818 30.519 1.00 71.06 79 LYS A CA 1
ATOM 596 C C . LYS A 1 79 ? -20.793 4.626 29.120 1.00 71.06 79 LYS A C 1
ATOM 598 O O . LYS A 1 79 ? -21.017 3.504 28.675 1.00 71.06 79 LYS A O 1
ATOM 603 N N . GLN A 1 80 ? -21.032 5.741 28.431 1.00 64.88 80 GLN A N 1
ATOM 604 C CA . GLN A 1 80 ? -21.346 5.677 27.005 1.00 64.88 80 GLN A CA 1
ATOM 605 C C . GLN A 1 80 ? -20.180 5.002 26.285 1.00 64.88 80 GLN A C 1
ATOM 607 O O . GLN A 1 80 ? -19.045 5.408 26.543 1.00 64.88 80 GLN A O 1
ATOM 612 N N . PRO A 1 81 ? -20.416 4.012 25.420 1.00 65.31 81 PRO A N 1
ATOM 613 C CA . PRO A 1 81 ? -19.368 3.500 24.552 1.00 65.31 81 PRO A CA 1
ATOM 614 C C . PRO A 1 81 ? -18.724 4.626 23.727 1.00 65.31 81 PRO A C 1
ATOM 616 O O . PRO A 1 81 ? -19.316 5.693 23.536 1.00 65.31 81 PRO A O 1
ATOM 619 N N . LEU A 1 82 ? -17.479 4.407 23.325 1.00 72.19 82 LEU A N 1
ATOM 620 C CA . LEU A 1 82 ? -16.716 5.302 22.471 1.00 72.19 82 LEU A CA 1
ATOM 621 C C . LEU A 1 82 ? -16.865 4.857 21.020 1.00 72.19 82 LEU A C 1
ATOM 623 O O . LEU A 1 82 ? -16.611 3.695 20.695 1.00 72.19 82 LEU A O 1
ATOM 627 N N . ALA A 1 83 ? -17.212 5.807 20.159 1.00 63.56 83 ALA A N 1
ATOM 628 C CA . ALA A 1 83 ? -17.251 5.618 18.723 1.00 63.56 83 ALA A CA 1
ATOM 629 C C . ALA A 1 83 ? -15.837 5.673 18.138 1.00 63.56 83 ALA A C 1
ATOM 631 O O . ALA A 1 83 ? -15.020 6.509 18.519 1.00 63.56 83 ALA A O 1
ATOM 632 N N . ILE A 1 84 ? -15.549 4.819 17.163 1.00 69.00 84 ILE A N 1
ATOM 633 C CA . ILE A 1 84 ? -14.272 4.880 16.453 1.00 69.00 84 ILE A CA 1
ATOM 634 C C . ILE A 1 84 ? -14.216 6.163 15.617 1.00 69.00 84 ILE A C 1
ATOM 636 O O . ILE A 1 84 ? -15.087 6.404 14.779 1.00 69.00 84 ILE A O 1
ATOM 640 N N . ASN A 1 85 ? -13.157 6.952 15.793 1.00 73.44 85 ASN A N 1
ATOM 641 C CA . ASN A 1 85 ? -12.840 8.093 14.943 1.00 73.44 85 ASN A CA 1
ATOM 642 C C . ASN A 1 85 ? -11.595 7.789 14.099 1.00 73.44 85 ASN A C 1
ATOM 644 O O . ASN A 1 85 ? -10.519 7.484 14.615 1.00 73.44 85 ASN A O 1
ATOM 648 N N . LEU A 1 86 ? -11.747 7.897 12.780 1.00 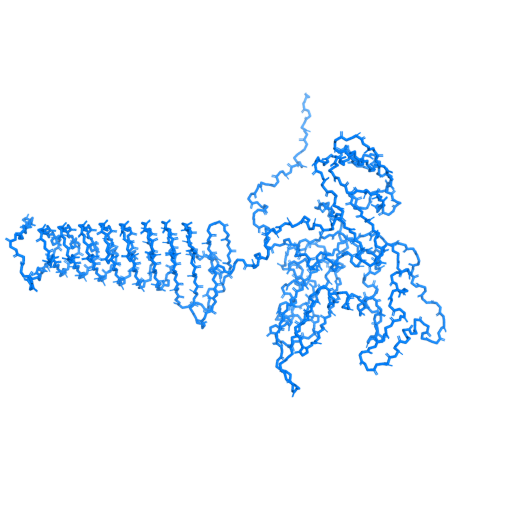67.00 86 LEU A N 1
ATOM 649 C CA . LEU A 1 86 ? -10.700 7.574 11.810 1.00 67.00 86 LEU A CA 1
ATOM 650 C C . LEU A 1 86 ? -9.489 8.517 11.905 1.00 67.00 86 LEU A C 1
ATOM 652 O O . LEU A 1 86 ? -8.361 8.072 11.745 1.00 67.00 86 LEU A O 1
ATOM 656 N N . PHE A 1 87 ? -9.693 9.792 12.236 1.00 71.56 87 PHE A N 1
ATOM 657 C CA . PHE A 1 87 ? -8.594 10.748 12.404 1.00 71.56 87 PHE A CA 1
ATOM 658 C C . PHE A 1 87 ? -7.815 10.506 13.702 1.00 71.56 87 PHE A C 1
ATOM 660 O O . PHE A 1 87 ? -6.592 10.609 13.719 1.00 71.56 87 PHE A O 1
ATOM 667 N N . LEU A 1 88 ? -8.509 10.126 14.781 1.00 80.12 88 LEU A N 1
ATOM 668 C CA . LEU A 1 88 ? -7.844 9.682 16.011 1.00 80.12 88 LEU A CA 1
ATOM 669 C C . LEU A 1 88 ? -7.081 8.370 15.779 1.00 80.12 88 LEU A C 1
ATOM 671 O O . LEU A 1 88 ? -5.989 8.194 16.298 1.00 80.12 88 LEU A O 1
ATOM 675 N N . THR A 1 89 ? -7.636 7.458 14.975 1.00 78.12 89 THR A N 1
ATOM 676 C CA . THR A 1 89 ? -6.989 6.181 14.623 1.00 78.12 89 THR A CA 1
ATOM 677 C C . THR A 1 89 ? -5.708 6.418 13.820 1.00 78.12 89 THR A C 1
ATOM 679 O O . THR A 1 89 ? -4.678 5.827 14.126 1.00 78.12 89 THR A O 1
ATOM 682 N N . ASP A 1 90 ? -5.740 7.325 12.840 1.00 74.88 90 ASP A N 1
ATOM 683 C CA . ASP A 1 90 ? -4.565 7.713 12.046 1.00 74.88 90 ASP A CA 1
ATOM 684 C C . ASP A 1 90 ? -3.453 8.336 12.909 1.00 74.88 90 ASP A C 1
ATOM 686 O O . ASP A 1 90 ? -2.283 7.959 12.802 1.00 74.88 90 ASP A O 1
ATOM 690 N N . SER A 1 91 ? -3.836 9.238 13.821 1.00 84.12 91 SER A N 1
ATOM 691 C CA . SER A 1 91 ? -2.938 9.848 14.811 1.00 84.12 91 SER A CA 1
ATOM 692 C C . SER A 1 91 ? -2.284 8.796 15.707 1.00 84.12 91 SER A C 1
ATOM 694 O O . SER A 1 91 ? -1.053 8.719 15.776 1.00 84.12 91 SER A O 1
ATOM 696 N N . ALA A 1 92 ? -3.095 7.941 16.334 1.00 89.75 92 ALA A N 1
ATOM 697 C CA . ALA A 1 92 ? -2.626 6.905 17.240 1.00 89.75 92 ALA A CA 1
ATOM 698 C C . ALA A 1 92 ? -1.703 5.905 16.530 1.00 89.75 92 ALA A C 1
ATOM 700 O O . ALA A 1 92 ? -0.642 5.556 17.046 1.00 89.75 92 ALA A O 1
ATOM 701 N N . ARG A 1 93 ? -2.057 5.472 15.313 1.00 83.56 93 ARG A N 1
ATOM 702 C CA . ARG A 1 93 ? -1.254 4.515 14.539 1.00 83.56 93 ARG A CA 1
ATOM 703 C C . ARG A 1 93 ? 0.092 5.098 14.139 1.00 83.56 93 ARG A C 1
ATOM 705 O O . ARG A 1 93 ? 1.117 4.442 14.327 1.00 83.56 93 ARG A O 1
ATOM 712 N N . SER A 1 94 ? 0.095 6.336 13.650 1.00 80.69 94 SER A N 1
ATOM 713 C CA . SER A 1 94 ? 1.326 7.052 13.311 1.00 80.69 94 SER A CA 1
ATOM 714 C C . SER A 1 94 ? 2.247 7.185 14.526 1.00 80.69 94 SER A C 1
ATOM 716 O O . SER A 1 94 ? 3.465 7.043 14.406 1.00 80.69 94 SER A O 1
ATOM 718 N N . HIS A 1 95 ? 1.678 7.413 15.713 1.00 86.88 95 HIS A N 1
ATOM 719 C CA . HIS A 1 95 ? 2.450 7.536 16.947 1.00 86.88 95 HIS A CA 1
ATOM 720 C C . HIS A 1 95 ? 3.006 6.197 17.446 1.00 86.88 95 HIS A C 1
ATOM 722 O O . HIS A 1 95 ? 4.189 6.130 17.774 1.00 86.88 95 HIS A O 1
ATOM 728 N N . SER A 1 96 ? 2.223 5.115 17.416 1.00 86.81 96 SER A N 1
ATOM 729 C CA . SER A 1 96 ? 2.705 3.761 17.742 1.00 86.81 96 SER A CA 1
ATOM 730 C C . SER A 1 96 ? 3.860 3.321 16.840 1.00 86.81 96 SER A C 1
ATOM 732 O O . SER A 1 96 ? 4.868 2.809 17.325 1.00 86.81 96 SER A O 1
ATOM 734 N N . GLN A 1 97 ? 3.763 3.585 15.533 1.00 82.56 97 GLN A N 1
ATOM 735 C CA . GLN A 1 97 ? 4.844 3.311 14.580 1.00 82.56 97 GLN A CA 1
ATOM 736 C C . GLN A 1 97 ? 6.094 4.138 14.885 1.00 82.56 97 GLN A C 1
ATOM 738 O O . GLN A 1 97 ? 7.209 3.619 14.854 1.00 82.56 97 GLN A O 1
ATOM 743 N N . TRP A 1 98 ? 5.921 5.420 15.214 1.00 85.69 98 TRP A N 1
ATOM 744 C CA . TRP A 1 98 ? 7.034 6.286 15.584 1.00 85.69 98 TRP A CA 1
ATOM 745 C C . TRP A 1 98 ? 7.717 5.831 16.881 1.00 85.69 98 TRP A C 1
ATOM 747 O O . TRP A 1 98 ? 8.948 5.791 16.922 1.00 85.69 98 TRP A O 1
ATOM 757 N N . MET A 1 99 ? 6.949 5.459 17.911 1.00 86.19 99 MET A N 1
ATOM 758 C CA . MET A 1 99 ? 7.477 4.941 19.180 1.00 86.19 99 MET A CA 1
ATOM 759 C C . MET A 1 99 ? 8.338 3.700 18.958 1.00 86.19 99 MET A C 1
ATOM 761 O O . MET A 1 99 ? 9.471 3.644 19.441 1.00 86.19 99 MET A O 1
ATOM 765 N N . GLY A 1 100 ? 7.840 2.758 18.156 1.00 79.31 100 GLY A N 1
ATOM 766 C CA . GLY A 1 100 ? 8.584 1.557 17.805 1.00 79.31 100 GLY A CA 1
ATOM 767 C C . GLY A 1 100 ? 9.841 1.847 16.989 1.00 79.31 100 GLY A C 1
ATOM 768 O O . GLY A 1 100 ? 10.921 1.397 17.354 1.00 79.31 100 GLY A O 1
ATOM 769 N N . ALA A 1 101 ? 9.751 2.687 15.955 1.00 77.88 101 ALA A N 1
ATOM 770 C CA . ALA A 1 101 ? 10.899 3.040 15.114 1.00 77.88 101 ALA A CA 1
ATOM 771 C C . ALA A 1 101 ? 12.006 3.813 15.858 1.00 77.88 101 ALA A C 1
ATOM 773 O O . ALA A 1 101 ? 13.150 3.838 15.408 1.00 77.88 101 ALA A O 1
ATOM 774 N N . ASN A 1 102 ? 11.677 4.468 16.976 1.00 81.81 102 ASN A N 1
ATOM 775 C CA . ASN A 1 102 ? 12.614 5.284 17.756 1.00 81.81 102 ASN A CA 1
ATOM 776 C C . ASN A 1 102 ? 12.964 4.666 19.115 1.00 81.81 102 ASN A C 1
ATOM 778 O O . ASN A 1 102 ? 13.613 5.326 19.926 1.00 81.81 102 ASN A O 1
ATOM 782 N N . HIS A 1 103 ? 12.538 3.427 19.367 1.00 84.56 103 HIS A N 1
ATOM 783 C CA . HIS A 1 103 ? 12.759 2.712 20.621 1.00 84.56 103 HIS A CA 1
ATOM 784 C C . HIS A 1 103 ? 12.412 3.556 21.863 1.00 84.56 103 HIS A C 1
ATOM 786 O O . HIS A 1 103 ? 13.223 3.726 22.778 1.00 84.56 103 HIS A O 1
ATOM 792 N N . THR A 1 104 ? 11.205 4.131 21.888 1.00 86.56 104 THR A N 1
ATOM 793 C CA . THR A 1 104 ? 10.767 5.042 22.955 1.00 86.56 104 THR A CA 1
ATOM 794 C C . THR A 1 104 ? 9.323 4.800 23.396 1.00 86.56 104 THR A C 1
ATOM 796 O O . THR A 1 1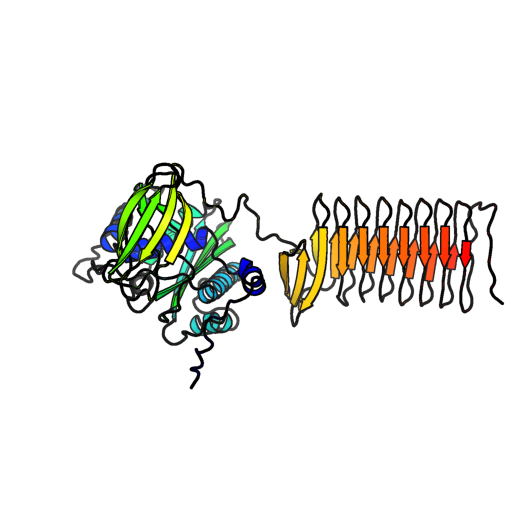04 ? 8.486 4.391 22.600 1.00 86.56 104 THR A O 1
ATOM 799 N N . LYS A 1 105 ? 9.019 5.105 24.667 1.00 87.94 105 LYS A N 1
ATOM 800 C CA . LYS A 1 105 ? 7.657 5.192 25.226 1.00 87.94 105 LYS A CA 1
ATOM 801 C C . LYS A 1 105 ? 7.430 6.623 25.697 1.00 87.94 105 LYS A C 1
ATOM 803 O O . LYS A 1 105 ? 7.915 7.013 26.758 1.00 87.94 105 LYS A O 1
ATOM 808 N N . SER A 1 106 ? 6.744 7.428 24.893 1.00 88.62 106 SER A N 1
ATOM 809 C CA . SER A 1 106 ? 6.587 8.859 25.159 1.00 88.62 106 SER A CA 1
ATOM 810 C C . SER A 1 106 ? 5.288 9.394 24.575 1.00 88.62 106 SER A C 1
ATOM 812 O O . SER A 1 106 ? 4.970 9.127 23.422 1.00 88.62 106 SER A O 1
ATOM 814 N N . HIS A 1 107 ? 4.583 10.233 25.336 1.00 89.81 107 HIS A N 1
ATOM 815 C CA . HIS A 1 107 ? 3.458 11.024 24.819 1.00 89.81 107 HIS A CA 1
ATOM 816 C C . HIS A 1 107 ? 3.908 12.133 23.851 1.00 89.81 107 HIS A C 1
ATOM 818 O O . HIS A 1 107 ? 3.105 12.689 23.099 1.00 89.81 107 HIS A O 1
ATOM 824 N N . VAL A 1 108 ? 5.199 12.475 23.861 1.00 89.88 108 VAL A N 1
ATOM 825 C CA . VAL A 1 108 ? 5.813 13.465 22.971 1.00 89.88 108 VAL A CA 1
ATOM 826 C C . VAL A 1 108 ? 6.425 12.741 21.775 1.00 89.88 108 VAL A C 1
ATOM 828 O O . VAL A 1 108 ? 7.332 11.927 21.951 1.00 89.88 108 VAL A O 1
ATOM 831 N N . GLY A 1 109 ? 5.907 13.043 20.585 1.00 84.06 109 GLY A N 1
ATOM 832 C CA . GLY A 1 109 ? 6.265 12.409 19.318 1.00 84.06 109 GLY A CA 1
ATOM 833 C C . GLY A 1 109 ? 7.317 13.175 18.513 1.00 84.06 109 GLY A C 1
ATOM 834 O O . GLY A 1 109 ? 7.998 14.075 19.019 1.00 84.06 109 GLY A O 1
ATOM 835 N N . LEU A 1 110 ? 7.413 12.846 17.219 1.00 76.25 110 LEU A N 1
ATOM 836 C CA . LEU A 1 110 ? 8.341 13.463 16.265 1.00 76.25 110 LEU A CA 1
ATOM 837 C C . LEU A 1 110 ? 8.308 14.997 16.347 1.00 76.25 110 LEU A C 1
ATOM 839 O O . LEU A 1 110 ? 7.234 15.605 16.366 1.00 76.25 110 LEU A O 1
ATOM 843 N N . GLY A 1 111 ? 9.489 15.619 16.407 1.00 80.62 111 GLY A N 1
ATOM 844 C CA . GLY A 1 111 ? 9.629 17.078 16.450 1.00 80.62 111 GLY A CA 1
ATOM 845 C C . GLY A 1 111 ? 9.081 17.744 17.719 1.00 80.62 111 GLY A C 1
ATOM 846 O O . GLY A 1 111 ? 8.849 18.949 17.706 1.00 80.62 111 GLY A O 1
ATOM 847 N N . GLY A 1 112 ? 8.847 16.989 18.800 1.00 85.00 112 GLY A N 1
ATOM 848 C CA . GLY A 1 112 ? 8.269 17.518 20.041 1.00 85.00 112 GLY A CA 1
ATOM 849 C C . GLY A 1 112 ? 6.742 17.635 20.013 1.00 85.00 112 GLY A C 1
ATOM 850 O O . GLY A 1 112 ? 6.164 18.351 20.830 1.00 85.00 112 GLY A O 1
ATOM 851 N N . SER A 1 113 ? 6.077 16.967 19.067 1.00 83.50 113 SER A N 1
ATOM 852 C CA . SER A 1 113 ? 4.621 17.028 18.918 1.00 83.50 113 SER A CA 1
ATOM 853 C C . SER A 1 113 ? 3.897 16.438 20.133 1.00 83.50 113 SER A C 1
ATOM 855 O O . SER A 1 113 ? 4.167 15.314 20.552 1.00 83.50 113 SER A O 1
ATOM 857 N N . LEU A 1 114 ? 2.949 17.194 20.690 1.00 89.31 114 LEU A N 1
ATOM 858 C CA . LEU A 1 114 ? 2.035 16.730 21.741 1.00 89.31 114 LEU A CA 1
ATOM 859 C C . LEU A 1 114 ? 0.832 15.986 21.125 1.00 89.31 114 LEU A C 1
ATOM 861 O O . LEU A 1 114 ? 0.523 16.243 19.956 1.00 89.31 114 LEU A O 1
ATOM 865 N N . PRO A 1 115 ? 0.103 15.143 21.887 1.00 88.00 115 PRO A N 1
ATOM 866 C CA . PRO A 1 115 ? -1.012 14.345 21.360 1.00 88.00 115 PRO A CA 1
ATOM 867 C C . PRO A 1 115 ? -2.058 15.181 20.615 1.00 88.00 115 PRO A C 1
ATOM 869 O O . PRO A 1 115 ? -2.362 14.912 19.457 1.00 88.00 115 PRO A O 1
ATOM 872 N N . ALA A 1 116 ? -2.504 16.293 21.210 1.00 85.62 116 ALA A N 1
ATOM 873 C CA . ALA A 1 116 ? -3.455 17.211 20.576 1.00 85.62 116 ALA A CA 1
ATOM 874 C C . ALA A 1 116 ? -2.962 17.744 19.213 1.00 85.62 116 ALA A C 1
ATOM 876 O O . ALA A 1 116 ? -3.746 17.909 18.279 1.00 85.62 116 ALA A O 1
ATOM 877 N N . GLY A 1 117 ? -1.655 17.996 19.087 1.00 82.94 117 GLY A N 1
ATOM 878 C CA . GLY A 1 117 ? -1.032 18.443 17.842 1.00 82.94 117 GLY A CA 1
ATOM 879 C C . GLY A 1 117 ? -0.988 17.347 16.777 1.00 82.94 117 GLY A C 1
ATOM 880 O O . GLY A 1 117 ? -1.255 17.629 15.608 1.00 82.94 117 GLY A O 1
ATOM 881 N N . ARG A 1 118 ? -0.708 16.096 17.168 1.00 86.56 118 ARG A N 1
ATOM 882 C CA . ARG A 1 118 ? -0.756 14.937 16.259 1.00 86.56 118 ARG A CA 1
ATOM 883 C C . ARG A 1 118 ? -2.173 14.673 15.761 1.00 86.56 118 ARG A C 1
ATOM 885 O O . ARG A 1 118 ? -2.382 14.605 14.555 1.00 86.56 118 ARG A O 1
ATOM 892 N N . GLN A 1 119 ? -3.151 14.669 16.660 1.00 82.69 119 GLN A N 1
ATOM 893 C CA . GLN A 1 119 ? -4.559 14.493 16.305 1.00 82.69 119 GLN A CA 1
ATOM 894 C C . GLN A 1 119 ? -5.056 15.600 15.367 1.00 82.69 119 GLN A C 1
ATOM 896 O O . GLN A 1 119 ? -5.713 15.319 14.365 1.00 82.69 119 GLN A O 1
ATOM 901 N N . ALA A 1 120 ? -4.695 16.861 15.634 1.00 79.62 120 ALA A N 1
ATOM 902 C CA . ALA A 1 120 ? -5.010 17.973 14.739 1.00 79.62 120 ALA A CA 1
ATOM 903 C C . ALA A 1 120 ? -4.347 17.816 13.359 1.00 79.62 120 ALA A C 1
ATOM 905 O O . ALA A 1 120 ? -4.981 18.093 12.342 1.00 79.62 120 ALA A O 1
ATOM 906 N N . SER A 1 121 ? -3.102 17.332 13.317 1.00 74.88 121 SER A N 1
ATOM 907 C CA . SER A 1 121 ? -2.372 17.069 12.067 1.00 74.88 121 SER A CA 1
ATOM 908 C C . SER A 1 121 ? -2.997 15.928 11.261 1.00 74.88 121 SER A C 1
ATOM 910 O O . SER A 1 121 ? -3.006 15.985 10.034 1.00 74.88 121 SER A O 1
ATOM 912 N N . ALA A 1 122 ? -3.590 14.945 11.943 1.00 70.38 122 ALA A N 1
ATOM 913 C CA . ALA A 1 122 ? -4.403 13.893 11.339 1.00 70.38 122 ALA A CA 1
ATOM 914 C C . ALA A 1 122 ? -5.796 14.384 10.891 1.00 70.38 122 ALA A C 1
ATOM 916 O O . ALA A 1 122 ? -6.558 13.624 10.308 1.00 70.38 122 ALA A O 1
ATOM 917 N N . GLY A 1 123 ? -6.159 15.648 11.137 1.00 71.75 123 GLY A N 1
ATOM 918 C CA . GLY A 1 123 ? -7.438 16.234 10.721 1.00 71.75 123 GLY A CA 1
ATOM 919 C C . GLY A 1 123 ? -8.553 16.167 11.770 1.00 71.75 123 GLY A C 1
ATOM 920 O O . GLY A 1 123 ? -9.695 16.535 11.478 1.00 71.75 123 GLY A O 1
ATOM 921 N N . TYR A 1 124 ? -8.259 15.752 13.006 1.00 74.00 124 TYR A N 1
ATOM 922 C CA . TYR A 1 124 ? -9.234 15.783 14.093 1.00 74.00 124 TYR A CA 1
ATOM 923 C C . TYR A 1 124 ? -9.500 17.223 14.559 1.00 74.00 124 TYR A C 1
ATOM 925 O O . TYR A 1 124 ? -8.610 17.954 14.983 1.00 74.00 124 TYR A O 1
ATOM 933 N N . THR A 1 125 ? -10.767 17.639 14.522 1.00 70.44 125 THR A N 1
ATOM 934 C CA . THR A 1 125 ? -11.185 19.023 14.826 1.00 70.44 125 THR A CA 1
ATOM 935 C C . THR A 1 125 ? -11.761 19.204 16.237 1.00 70.44 125 THR A C 1
ATOM 937 O O . THR A 1 125 ? -12.402 20.218 16.515 1.00 70.44 125 THR A O 1
ATOM 940 N N . GLY A 1 126 ? -11.604 18.224 17.134 1.00 63.41 126 GLY A N 1
ATOM 941 C CA . GLY A 1 126 ? -12.161 18.242 18.498 1.00 63.41 126 GLY A CA 1
ATOM 942 C C . GLY A 1 126 ? -11.173 18.657 19.596 1.00 63.41 126 GLY A C 1
ATOM 943 O O . GLY A 1 126 ? -11.313 18.210 20.730 1.00 63.41 126 GLY A O 1
ATOM 944 N N . ALA A 1 127 ? -10.182 19.488 19.259 1.00 52.41 127 ALA A N 1
ATOM 945 C CA . ALA A 1 127 ? -8.922 19.724 19.980 1.00 52.41 127 ALA A CA 1
ATOM 946 C C . ALA A 1 127 ? -8.985 20.340 21.403 1.00 52.41 127 ALA A C 1
ATOM 948 O O . ALA A 1 127 ? -7.963 20.796 21.905 1.00 52.41 127 ALA A O 1
ATOM 949 N N . THR A 1 128 ? -10.137 20.388 22.078 1.00 54.09 128 THR A N 1
ATOM 950 C CA . THR A 1 128 ? -10.257 20.985 23.426 1.00 54.09 128 THR A CA 1
ATOM 951 C C . THR A 1 128 ? -10.359 19.982 24.577 1.00 54.09 128 THR A C 1
ATOM 953 O O . THR A 1 128 ? -10.368 20.402 25.730 1.00 54.09 128 THR A O 1
ATOM 956 N N . ALA A 1 129 ? -10.374 18.674 24.304 1.00 50.97 129 ALA A N 1
ATOM 957 C CA . ALA A 1 129 ? -10.167 17.633 25.316 1.00 50.97 129 ALA A CA 1
ATOM 958 C C . ALA A 1 129 ? -9.742 16.326 24.635 1.00 50.97 129 ALA A C 1
ATOM 960 O O . ALA A 1 129 ? -10.569 15.439 24.413 1.00 50.97 129 ALA A O 1
ATOM 961 N N . SER A 1 130 ? -8.469 16.251 24.253 1.00 65.75 130 SER A N 1
ATOM 962 C CA . SER A 1 130 ? -7.854 15.034 23.740 1.00 65.75 130 SER A CA 1
ATOM 963 C C . SER A 1 130 ? -6.843 14.495 24.735 1.00 65.75 130 SER A C 1
ATOM 965 O O . SER A 1 130 ? -5.870 15.182 25.047 1.00 65.75 130 SER A O 1
ATOM 967 N N . GLU A 1 131 ? -7.074 13.279 25.205 1.00 86.69 131 GLU A N 1
ATOM 968 C CA . GLU A 1 131 ? -6.139 12.548 26.057 1.00 86.69 131 GLU A CA 1
ATOM 969 C C . GLU A 1 131 ? -5.576 11.356 25.286 1.00 86.69 131 GLU A C 1
ATOM 971 O O . GLU A 1 131 ? -6.161 10.924 24.289 1.00 86.69 131 GLU A O 1
AT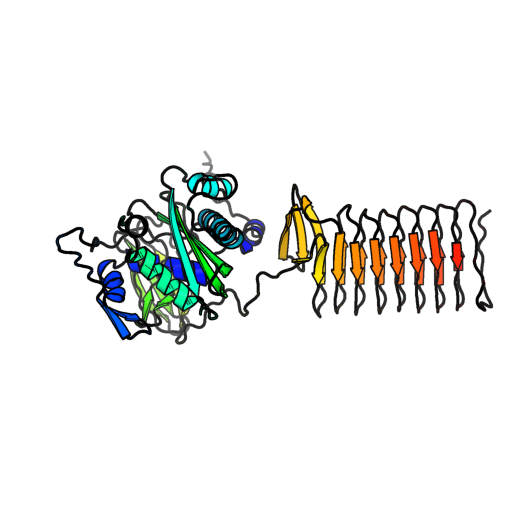OM 976 N N . GLU A 1 132 ? -4.455 10.826 25.764 1.00 91.19 132 GLU A N 1
ATOM 977 C CA . GLU A 1 132 ? -3.765 9.691 25.161 1.00 91.19 132 GLU A CA 1
ATOM 978 C C . GLU A 1 132 ? -3.395 8.672 26.243 1.00 91.19 132 GLU A C 1
ATOM 980 O O . GLU A 1 132 ? -2.900 9.041 27.309 1.00 91.19 132 GLU A O 1
ATOM 985 N N . ASN A 1 133 ? -3.596 7.388 25.956 1.00 92.75 133 ASN A N 1
ATOM 986 C CA . ASN A 1 133 ? -2.949 6.298 26.681 1.00 92.75 133 ASN A CA 1
ATOM 987 C C . ASN A 1 133 ? -1.925 5.633 25.763 1.00 92.75 133 ASN A C 1
ATOM 989 O O . ASN A 1 133 ? -2.221 5.408 24.591 1.00 92.75 133 ASN A O 1
ATOM 993 N N . ILE A 1 134 ? -0.759 5.272 26.300 1.00 91.06 134 ILE A N 1
ATOM 994 C CA . ILE A 1 134 ? 0.247 4.499 25.567 1.00 91.06 134 ILE A CA 1
ATOM 995 C C . ILE A 1 134 ? 0.670 3.276 26.370 1.00 91.06 134 ILE A C 1
ATOM 997 O O . ILE A 1 134 ? 0.914 3.368 27.576 1.00 91.06 134 ILE A O 1
ATOM 1001 N N . ASP A 1 135 ? 0.819 2.143 25.696 1.00 88.44 135 ASP A N 1
ATOM 1002 C CA . ASP A 1 135 ? 1.452 0.965 26.272 1.00 88.44 135 ASP A CA 1
ATOM 1003 C C . ASP A 1 135 ? 2.477 0.342 25.330 1.00 88.44 135 ASP A C 1
ATOM 1005 O O . ASP A 1 135 ? 2.447 0.570 24.122 1.00 88.44 135 ASP A O 1
ATOM 1009 N N . ILE A 1 136 ? 3.420 -0.396 25.914 1.00 83.12 136 ILE A N 1
ATOM 1010 C CA . ILE A 1 136 ? 4.383 -1.206 25.174 1.00 83.12 136 ILE A CA 1
ATOM 1011 C C . ILE A 1 136 ? 4.551 -2.518 25.919 1.00 83.12 136 ILE A C 1
ATOM 1013 O O . ILE A 1 136 ? 4.880 -2.516 27.107 1.00 83.12 136 ILE A O 1
ATOM 1017 N N . GLU A 1 137 ? 4.389 -3.612 25.195 1.00 73.31 137 GLU A N 1
ATOM 1018 C CA . GLU A 1 137 ? 4.684 -4.955 25.672 1.00 73.31 137 GLU A CA 1
ATOM 1019 C C . GLU A 1 137 ? 5.927 -5.496 24.964 1.00 73.31 137 GLU A C 1
ATOM 1021 O O . GLU A 1 137 ? 6.128 -5.233 23.777 1.00 73.31 137 GLU A O 1
ATOM 1026 N N . PHE A 1 138 ? 6.765 -6.235 25.691 1.00 66.94 138 PHE A N 1
ATOM 1027 C CA . PHE A 1 138 ? 7.996 -6.835 25.176 1.00 66.94 138 PHE A CA 1
ATOM 1028 C C . PHE A 1 138 ? 7.978 -8.347 25.377 1.00 66.94 138 PHE A C 1
ATOM 1030 O O . PHE A 1 138 ? 7.600 -8.821 26.447 1.00 66.94 138 PHE A O 1
ATOM 1037 N N . SER A 1 139 ? 8.483 -9.095 24.396 1.00 58.59 139 SER A N 1
ATOM 1038 C CA . SER A 1 139 ? 8.732 -10.531 24.529 1.00 58.59 139 SER A CA 1
ATOM 1039 C C . SER A 1 139 ? 9.946 -10.977 23.723 1.00 58.59 139 SER A C 1
ATOM 1041 O O . SER A 1 139 ? 10.242 -10.440 22.656 1.00 58.59 139 SER A O 1
ATOM 1043 N N . ILE A 1 140 ? 10.630 -12.003 24.224 1.00 51.47 140 ILE A N 1
ATOM 1044 C CA . ILE A 1 140 ? 11.705 -12.701 23.507 1.00 51.47 140 ILE A CA 1
ATOM 1045 C C . ILE A 1 140 ? 11.163 -13.672 22.444 1.00 51.47 140 ILE A C 1
ATOM 1047 O O . ILE A 1 140 ? 11.876 -13.996 21.498 1.00 51.47 140 ILE A O 1
ATOM 1051 N N . ASP A 1 141 ? 9.901 -14.088 22.568 1.00 47.09 141 ASP A N 1
ATOM 1052 C CA . ASP A 1 141 ? 9.214 -14.981 21.635 1.00 47.09 141 ASP A CA 1
ATOM 1053 C C . ASP A 1 141 ? 8.227 -14.200 20.745 1.00 47.09 141 ASP A C 1
ATOM 1055 O O . ASP A 1 141 ? 7.858 -13.062 21.063 1.00 47.09 141 ASP A O 1
ATOM 1059 N N . PRO A 1 142 ? 7.783 -14.755 19.599 1.00 47.00 142 PRO A N 1
ATOM 1060 C CA . PRO A 1 142 ? 6.706 -14.157 18.816 1.00 47.00 142 PRO A CA 1
ATOM 1061 C C . PRO A 1 142 ? 5.436 -14.025 19.663 1.00 47.00 142 PRO A C 1
ATOM 1063 O O . PRO A 1 142 ? 4.899 -15.026 20.135 1.00 47.00 142 PRO A O 1
ATOM 1066 N N . ILE A 1 143 ? 4.937 -12.800 19.839 1.00 50.88 143 ILE A N 1
ATOM 1067 C CA . ILE A 1 143 ? 3.755 -12.549 20.670 1.00 50.88 143 ILE A CA 1
ATOM 1068 C C . ILE A 1 143 ? 2.488 -12.797 19.843 1.00 50.88 143 ILE A C 1
ATOM 1070 O O . ILE A 1 143 ? 2.295 -12.144 18.809 1.00 50.88 143 ILE A O 1
ATOM 1074 N N . PRO A 1 144 ? 1.577 -13.695 20.263 1.00 55.12 144 PRO A N 1
ATOM 1075 C CA . PRO A 1 144 ? 0.261 -13.783 19.653 1.00 55.12 144 PRO A CA 1
ATOM 1076 C C . PRO A 1 144 ? -0.476 -12.451 19.838 1.00 55.12 144 PRO A C 1
ATOM 1078 O O . PRO A 1 144 ? -0.863 -12.096 20.949 1.00 55.12 144 PRO A O 1
ATOM 1081 N N . ALA A 1 145 ? -0.697 -11.720 18.742 1.00 57.44 145 ALA A N 1
ATOM 1082 C CA . ALA A 1 145 ? -1.190 -10.341 18.786 1.00 57.44 145 ALA A CA 1
ATOM 1083 C C . ALA A 1 145 ? -2.483 -10.161 19.605 1.00 57.44 145 ALA A C 1
ATOM 1085 O O . ALA A 1 145 ? -2.632 -9.166 20.296 1.00 57.44 145 ALA A O 1
ATOM 1086 N N . VAL A 1 146 ? -3.407 -11.127 19.579 1.00 55.06 146 VAL A N 1
ATOM 1087 C CA . VAL A 1 146 ? -4.665 -11.054 20.350 1.00 55.06 146 VAL A CA 1
ATOM 1088 C C . VAL A 1 146 ? -4.430 -11.144 21.860 1.00 55.06 146 VAL A C 1
ATOM 1090 O O . VAL A 1 146 ? -5.108 -10.455 22.621 1.00 55.06 146 VAL A O 1
ATOM 1093 N N . THR A 1 147 ? -3.497 -11.992 22.293 1.00 58.25 147 THR A N 1
ATOM 1094 C CA . THR A 1 147 ? -3.158 -12.159 23.712 1.00 58.25 147 THR A CA 1
ATOM 1095 C C . THR A 1 147 ? -2.482 -10.895 24.233 1.00 58.25 147 THR A C 1
ATOM 1097 O O . THR A 1 147 ? -2.960 -10.315 25.201 1.00 58.25 147 THR A O 1
ATOM 1100 N N . SER A 1 148 ? -1.492 -10.398 23.488 1.00 65.94 148 SER A N 1
ATOM 1101 C CA . SER A 1 148 ? -0.777 -9.147 23.769 1.00 65.94 148 SER A CA 1
ATOM 1102 C C . SER A 1 148 ? -1.722 -7.955 23.964 1.00 65.94 148 SER A C 1
ATOM 1104 O O . SER A 1 148 ? -1.682 -7.232 24.953 1.00 65.94 148 SER A O 1
ATOM 1106 N N . ILE A 1 149 ? -2.687 -7.789 23.055 1.00 69.38 149 ILE A N 1
ATOM 1107 C CA . ILE A 1 149 ? -3.664 -6.695 23.132 1.00 69.38 149 ILE A CA 1
ATOM 1108 C C . ILE A 1 149 ? -4.549 -6.811 24.375 1.00 69.38 149 ILE A C 1
ATOM 1110 O O . ILE A 1 149 ? -4.882 -5.802 24.997 1.00 69.38 149 ILE A O 1
ATOM 1114 N N . ALA A 1 150 ? -4.949 -8.028 24.748 1.00 65.62 150 ALA A N 1
ATOM 1115 C CA . ALA A 1 150 ? -5.741 -8.242 25.953 1.00 65.62 150 ALA A CA 1
ATOM 1116 C C . ALA A 1 150 ? -4.940 -7.918 27.225 1.00 65.62 150 ALA A C 1
ATOM 1118 O O . ALA A 1 150 ? -5.495 -7.329 28.154 1.00 65.62 150 ALA A O 1
ATOM 1119 N N . GLU A 1 151 ? -3.650 -8.255 27.244 1.00 70.50 151 GLU A N 1
ATOM 1120 C CA . GLU A 1 151 ? -2.729 -7.923 28.332 1.00 70.50 151 GLU A CA 1
ATOM 1121 C C . GLU A 1 151 ? -2.501 -6.414 28.437 1.00 70.50 151 GLU A C 1
ATOM 1123 O O . GLU A 1 151 ? -2.678 -5.851 29.514 1.00 70.50 151 GLU A O 1
ATOM 1128 N N . GLN A 1 152 ? -2.236 -5.724 27.327 1.00 80.44 152 GLN A N 1
ATOM 1129 C CA . GLN A 1 152 ? -2.083 -4.264 27.302 1.00 80.44 152 GLN A CA 1
ATOM 1130 C C . GLN A 1 152 ? -3.361 -3.536 27.724 1.00 80.44 152 GLN A C 1
ATOM 1132 O O . GLN A 1 152 ? -3.305 -2.566 28.481 1.00 80.44 152 GLN A O 1
ATOM 1137 N N . HIS A 1 153 ? -4.540 -4.011 27.307 1.00 82.56 153 HIS A N 1
ATOM 1138 C CA . HIS A 1 153 ? -5.804 -3.500 27.845 1.00 82.56 153 HIS A CA 1
ATOM 1139 C C . HIS A 1 153 ? -5.883 -3.712 29.358 1.00 82.56 153 HIS A C 1
ATOM 1141 O O . HIS A 1 153 ? -6.232 -2.785 30.085 1.00 82.56 153 HIS A O 1
ATOM 1147 N N . GLY A 1 154 ? -5.518 -4.902 29.840 1.00 73.19 154 GLY A N 1
ATOM 1148 C CA . GLY A 1 154 ? -5.414 -5.204 31.264 1.00 73.19 154 GLY A CA 1
ATOM 1149 C C . GLY A 1 154 ? -4.492 -4.228 31.992 1.00 73.19 154 GLY A C 1
ATOM 1150 O O . GLY A 1 154 ? -4.915 -3.627 32.977 1.00 73.19 154 GLY A O 1
ATOM 1151 N N . ASN A 1 155 ? -3.286 -3.982 31.481 1.00 76.25 155 ASN A N 1
ATOM 1152 C CA . ASN A 1 155 ? -2.309 -3.041 32.036 1.00 76.25 155 ASN A CA 1
ATOM 1153 C C . ASN A 1 155 ? -2.857 -1.612 32.096 1.00 76.25 155 ASN A C 1
ATOM 1155 O O . ASN A 1 155 ? -2.789 -0.963 33.138 1.00 76.25 155 ASN A O 1
ATOM 1159 N N . LEU A 1 156 ? -3.450 -1.130 31.003 1.00 83.38 156 LEU A N 1
ATOM 1160 C CA . LEU A 1 156 ? -4.016 0.217 30.900 1.00 83.38 156 LEU A CA 1
ATOM 1161 C C . LEU A 1 156 ? -5.278 0.391 31.751 1.00 83.38 156 LEU A C 1
ATOM 1163 O O . LEU A 1 156 ? -5.532 1.470 32.292 1.00 83.38 156 LEU A O 1
ATOM 1167 N N . PHE A 1 157 ? -6.092 -0.656 31.872 1.00 79.81 157 PHE A N 1
ATOM 1168 C CA . PHE A 1 157 ? -7.322 -0.614 32.648 1.00 79.81 157 PHE A CA 1
ATOM 1169 C C . PHE A 1 157 ? -7.053 -0.779 34.139 1.00 79.81 157 PHE A C 1
ATOM 1171 O O . PHE A 1 157 ? -7.639 -0.058 34.944 1.00 79.81 157 PHE A O 1
ATOM 1178 N N . THR A 1 158 ? -6.163 -1.687 34.530 1.00 70.62 158 THR A N 1
ATOM 1179 C CA . THR A 1 158 ? -5.812 -1.915 35.936 1.00 70.62 158 THR A CA 1
ATOM 1180 C C . THR A 1 158 ? -4.803 -0.895 36.458 1.00 70.62 158 THR A C 1
ATOM 1182 O O . THR A 1 158 ? -4.830 -0.603 37.650 1.00 70.62 158 THR A O 1
ATOM 1185 N N . ASP A 1 159 ? -4.013 -0.264 35.588 1.00 67.56 159 ASP A N 1
ATOM 1186 C CA . ASP A 1 159 ? -2.900 0.615 35.970 1.00 67.56 159 ASP A CA 1
ATOM 1187 C C . ASP A 1 159 ? -1.886 -0.101 36.887 1.00 67.56 159 ASP A C 1
ATOM 1189 O O . ASP A 1 159 ? -1.315 0.497 37.796 1.00 67.56 159 ASP A O 1
ATOM 1193 N N . LEU A 1 160 ? -1.666 -1.403 36.646 1.00 51.78 160 LEU A N 1
ATOM 1194 C CA . LEU A 1 160 ? -0.909 -2.327 37.509 1.00 51.78 160 LEU A CA 1
ATOM 1195 C C . LEU A 1 160 ? 0.537 -1.880 37.822 1.00 51.78 160 LEU A C 1
ATOM 1197 O O . LEU A 1 160 ? 1.165 -2.412 38.732 1.00 51.78 160 LEU A O 1
ATOM 1201 N N . ILE A 1 161 ? 1.087 -0.936 37.047 1.00 47.91 161 ILE A N 1
ATOM 1202 C CA . ILE A 1 161 ? 2.523 -0.614 37.009 1.00 47.91 161 ILE A CA 1
ATOM 1203 C C . ILE A 1 161 ? 2.814 0.853 37.398 1.00 47.91 161 ILE A C 1
ATOM 1205 O O . ILE A 1 161 ? 3.969 1.209 37.637 1.00 47.91 161 ILE A O 1
ATOM 1209 N N . LEU A 1 162 ? 1.808 1.735 37.505 1.00 48.50 162 LEU A N 1
ATOM 1210 C CA . LEU A 1 162 ? 2.030 3.175 37.700 1.00 48.50 162 LEU A CA 1
ATOM 1211 C C . LEU A 1 162 ? 1.171 3.765 38.825 1.00 48.50 162 LEU A C 1
ATOM 1213 O O . LEU A 1 162 ? -0.053 3.706 38.830 1.00 48.50 162 LEU A O 1
ATOM 1217 N N . SER A 1 163 ? 1.835 4.455 39.754 1.00 45.34 163 SER A N 1
ATOM 1218 C CA . SER A 1 163 ? 1.239 5.110 40.930 1.00 45.34 163 SER A CA 1
ATOM 1219 C C . SER A 1 163 ? 0.299 6.288 40.609 1.00 45.34 163 SER A C 1
ATOM 1221 O O . SER A 1 163 ? -0.338 6.853 41.502 1.00 45.34 163 SER A O 1
ATOM 1223 N N . GLY A 1 164 ? 0.169 6.665 39.336 1.00 52.44 164 GLY A N 1
ATOM 1224 C CA . GLY A 1 164 ? -0.757 7.679 38.849 1.00 52.44 164 GLY A CA 1
ATOM 1225 C C . GLY A 1 164 ? -1.776 7.038 37.923 1.00 52.44 164 GLY A C 1
ATOM 1226 O O . GLY A 1 164 ? -1.467 6.829 36.761 1.00 52.44 164 GLY A O 1
ATOM 1227 N N . ARG A 1 165 ? -2.983 6.771 38.441 1.00 63.25 165 ARG A N 1
ATOM 1228 C CA . ARG A 1 165 ? -4.091 6.071 37.760 1.00 63.25 165 ARG A CA 1
ATOM 1229 C C . ARG A 1 165 ? -4.681 6.807 36.533 1.00 63.25 165 ARG A C 1
ATOM 1231 O O . ARG A 1 165 ? -5.880 7.103 36.505 1.00 63.25 165 ARG A O 1
ATOM 1238 N N . GLY A 1 166 ? -3.846 7.281 35.615 1.00 73.69 166 GLY A N 1
ATOM 1239 C CA . GLY A 1 166 ? -4.201 8.158 34.499 1.00 73.69 166 GLY A CA 1
ATOM 1240 C C . GLY A 1 166 ? -4.906 7.409 33.374 1.00 73.69 166 GLY A C 1
ATOM 1241 O O . GLY A 1 166 ? -5.924 7.881 32.867 1.00 73.69 166 GLY A O 1
ATOM 1242 N N . HIS A 1 167 ? -4.445 6.200 33.060 1.00 84.06 167 HIS A N 1
ATOM 1243 C CA . HIS A 1 167 ? -4.944 5.436 31.922 1.00 84.06 167 HIS A CA 1
ATOM 1244 C C . HIS A 1 167 ? -6.399 5.006 32.115 1.00 84.06 167 HIS A C 1
ATOM 1246 O O . HIS A 1 167 ? -7.254 5.250 31.253 1.00 84.06 167 HIS A O 1
ATOM 1252 N N . ARG A 1 168 ? -6.716 4.469 33.302 1.00 81.75 168 ARG A N 1
ATOM 1253 C CA . ARG A 1 168 ? -8.087 4.094 33.677 1.00 81.75 168 ARG A CA 1
ATOM 1254 C C . ARG A 1 168 ? -9.024 5.302 33.699 1.00 81.75 168 ARG A C 1
ATOM 1256 O O . ARG A 1 168 ? -10.189 5.184 33.312 1.00 81.75 168 ARG A O 1
ATOM 1263 N N . LYS A 1 169 ? -8.540 6.469 34.145 1.00 82.00 169 LYS A N 1
ATOM 1264 C CA . LYS A 1 169 ? -9.335 7.709 34.142 1.00 82.00 169 LYS A CA 1
ATOM 1265 C C . LYS A 1 169 ? -9.749 8.087 32.730 1.00 82.00 169 LYS A C 1
ATOM 1267 O O . LYS A 1 169 ? -10.911 8.433 32.554 1.00 82.00 169 LYS A O 1
ATOM 1272 N N . ASN A 1 170 ? -8.854 7.962 31.753 1.00 86.12 170 ASN A N 1
ATOM 1273 C CA . ASN A 1 170 ? -9.173 8.229 30.354 1.00 86.12 170 ASN A CA 1
ATOM 1274 C C . ASN A 1 170 ? -10.202 7.227 29.816 1.00 86.12 170 ASN A C 1
ATOM 1276 O O . ASN A 1 170 ? -11.263 7.638 29.342 1.00 86.12 170 ASN A O 1
ATOM 1280 N N . ILE A 1 171 ? -9.971 5.923 30.022 1.00 87.00 171 ILE A N 1
ATOM 1281 C CA . ILE A 1 171 ? -10.894 4.852 29.601 1.00 87.00 171 ILE A CA 1
ATOM 1282 C C . ILE A 1 171 ? -12.301 5.051 30.176 1.00 87.00 171 ILE A C 1
ATOM 1284 O O . ILE A 1 171 ? -13.284 4.825 29.474 1.00 87.00 171 ILE A O 1
ATOM 1288 N N . LEU A 1 172 ? -12.433 5.501 31.427 1.00 83.56 172 LEU A N 1
ATOM 1289 C CA . LEU A 1 172 ? -13.725 5.688 32.102 1.00 83.56 172 LEU A CA 1
ATOM 1290 C C . LEU A 1 172 ? -14.233 7.140 32.102 1.00 83.56 172 LEU A C 1
ATOM 1292 O O . LEU A 1 172 ? -15.246 7.434 32.750 1.00 83.56 172 LEU A O 1
ATOM 1296 N N . ASN A 1 173 ? -13.584 8.050 31.370 1.00 82.88 173 ASN A N 1
ATOM 1297 C CA . ASN A 1 173 ? -14.004 9.444 31.306 1.00 82.88 173 ASN A CA 1
ATOM 1298 C C . ASN A 1 173 ? -15.327 9.559 30.534 1.00 82.88 173 ASN A C 1
ATOM 1300 O O . ASN A 1 173 ? -15.432 9.193 29.360 1.00 82.88 173 ASN A O 1
ATOM 1304 N N . ALA A 1 174 ? -16.359 10.075 31.202 1.00 78.31 174 ALA A N 1
ATOM 1305 C CA . ALA A 1 174 ? -17.689 10.236 30.621 1.00 78.31 174 ALA A CA 1
ATOM 1306 C C . ALA A 1 174 ? -17.757 11.352 29.561 1.00 78.31 174 ALA A C 1
ATOM 1308 O O . ALA A 1 174 ? -18.707 11.376 28.772 1.00 78.31 174 ALA A O 1
ATOM 1309 N N . ALA A 1 175 ? -16.780 12.266 29.544 1.00 80.31 175 ALA A N 1
ATOM 1310 C CA . ALA A 1 175 ? -16.693 13.334 28.554 1.00 80.31 175 ALA A CA 1
ATOM 1311 C C . ALA A 1 175 ? -16.317 12.804 27.165 1.00 80.31 175 ALA A C 1
ATOM 1313 O O . ALA A 1 175 ? -16.787 13.353 26.172 1.00 80.31 175 ALA A O 1
ATOM 1314 N N . PHE A 1 176 ? -15.538 11.720 27.089 1.00 83.56 176 PHE A N 1
ATOM 1315 C CA . PHE A 1 176 ? -15.161 11.129 25.809 1.00 83.56 176 PHE A CA 1
ATOM 1316 C C . PHE A 1 176 ? -16.325 10.397 25.158 1.00 83.56 176 PHE A C 1
ATOM 1318 O O . PHE A 1 176 ? -17.098 9.695 25.825 1.00 83.56 176 PHE A O 1
ATOM 1325 N N . LYS A 1 177 ? -16.427 10.603 23.847 1.00 75.31 177 LYS A N 1
ATOM 1326 C CA . LYS A 1 177 ? -17.415 10.026 22.931 1.00 75.31 177 LYS A CA 1
ATOM 1327 C C . LYS A 1 177 ? -16.751 9.275 21.788 1.00 75.31 177 LYS A C 1
ATOM 1329 O O . LYS A 1 177 ? -17.409 8.464 21.152 1.00 75.31 177 LYS A O 1
ATOM 1334 N N . GLU A 1 178 ? -15.473 9.541 21.548 1.00 76.44 178 GLU A N 1
ATOM 1335 C CA . GLU A 1 178 ? -14.725 9.023 20.416 1.00 76.44 178 GLU A CA 1
ATOM 1336 C C . GLU A 1 178 ? -13.394 8.424 20.875 1.00 76.44 178 GLU A C 1
ATOM 1338 O O . GLU A 1 178 ? -12.821 8.858 21.880 1.00 76.44 178 GLU A O 1
ATOM 1343 N N . VAL A 1 179 ? -12.912 7.433 20.132 1.00 85.06 179 VAL A N 1
ATOM 1344 C CA . VAL A 1 179 ? -11.634 6.762 20.356 1.00 85.06 179 VAL A CA 1
ATOM 1345 C C . VAL A 1 179 ? -10.949 6.461 19.026 1.00 85.06 179 VAL A C 1
ATOM 1347 O O . VAL A 1 179 ? -11.602 6.135 18.036 1.00 85.06 179 VAL A O 1
ATOM 1350 N N . GLY A 1 180 ? -9.629 6.561 18.999 1.00 86.25 180 GLY A N 1
ATOM 1351 C CA . GLY A 1 180 ? -8.778 5.999 17.962 1.00 86.25 180 GLY A CA 1
ATOM 1352 C C . GLY A 1 180 ? -7.731 5.106 18.600 1.00 86.25 180 GLY A C 1
ATOM 1353 O O . GLY A 1 180 ? -7.190 5.453 19.645 1.00 86.25 180 GLY A O 1
ATOM 1354 N N . VAL A 1 181 ? -7.460 3.955 17.996 1.00 88.94 181 VAL A N 1
ATOM 1355 C CA . VAL A 1 181 ? -6.438 3.026 18.489 1.00 88.94 181 VAL A CA 1
ATOM 1356 C C . VAL A 1 181 ? -5.436 2.761 17.382 1.00 88.94 181 VAL A C 1
ATOM 1358 O O . VAL A 1 181 ? -5.830 2.488 16.252 1.00 88.94 181 VAL A O 1
ATOM 1361 N N . GLY A 1 182 ? -4.156 2.824 17.728 1.00 88.31 182 GLY A N 1
ATOM 1362 C CA . GLY A 1 182 ? -3.043 2.476 16.862 1.00 88.31 182 GLY A CA 1
ATOM 1363 C C . GLY A 1 182 ? -2.206 1.377 17.487 1.00 88.31 182 GLY A C 1
ATOM 1364 O O . GLY A 1 182 ? -1.711 1.558 18.599 1.00 88.31 182 GLY A O 1
ATOM 1365 N N . ILE A 1 183 ? -2.015 0.271 16.772 1.00 84.19 183 ILE A N 1
ATOM 1366 C CA . ILE A 1 183 ? -1.172 -0.845 17.222 1.00 84.19 183 ILE A CA 1
ATOM 1367 C C . ILE A 1 183 ? -0.067 -1.068 16.193 1.00 84.19 183 ILE A C 1
ATOM 1369 O O . ILE A 1 183 ? -0.343 -1.258 15.008 1.00 84.19 183 ILE A O 1
ATOM 1373 N N . SER A 1 184 ? 1.182 -1.051 16.647 1.00 82.75 184 SER A N 1
ATOM 1374 C CA . SER A 1 184 ? 2.361 -1.363 15.839 1.00 82.75 184 SER A CA 1
ATOM 1375 C C . SER A 1 184 ? 3.118 -2.524 16.464 1.00 82.75 184 SER A C 1
ATOM 1377 O O . SER A 1 184 ? 3.152 -2.647 17.679 1.00 82.75 184 SER A O 1
ATOM 1379 N N . ALA A 1 185 ? 3.716 -3.374 15.634 1.00 77.25 185 ALA A N 1
ATOM 1380 C CA . ALA A 1 185 ? 4.661 -4.389 16.083 1.00 77.25 185 ALA A CA 1
ATOM 1381 C C . ALA A 1 185 ? 6.055 -4.025 15.570 1.00 77.25 185 ALA A C 1
ATOM 1383 O O . ALA A 1 185 ? 6.195 -3.648 14.404 1.00 77.25 185 ALA A O 1
ATOM 1384 N N . ASN A 1 186 ? 7.066 -4.134 16.425 1.00 70.81 186 ASN A N 1
ATOM 1385 C CA . ASN A 1 186 ? 8.448 -3.784 16.118 1.00 70.81 186 ASN A CA 1
ATOM 1386 C C . ASN A 1 186 ? 9.425 -4.785 16.758 1.00 70.81 186 ASN A C 1
ATOM 1388 O O . ASN A 1 186 ? 9.036 -5.706 17.474 1.00 70.81 186 ASN A O 1
ATOM 1392 N N . THR A 1 187 ? 10.715 -4.620 16.468 1.00 71.88 187 THR A N 1
ATOM 1393 C CA . THR A 1 187 ? 11.800 -5.401 17.077 1.00 71.88 187 THR A CA 1
ATOM 1394 C C . THR A 1 187 ? 12.821 -4.458 17.690 1.00 71.88 187 THR A C 1
ATOM 1396 O O . THR A 1 187 ? 13.414 -3.652 16.973 1.00 71.88 187 THR A O 1
ATOM 1399 N N . TRP A 1 188 ? 13.050 -4.571 18.995 1.00 66.88 188 TRP A N 1
ATOM 1400 C CA . TRP A 1 188 ? 14.006 -3.750 19.731 1.00 66.88 188 TRP A CA 1
ATOM 1401 C C . TRP A 1 188 ? 15.259 -4.559 20.068 1.00 66.88 188 TRP A C 1
ATOM 1403 O O . TRP A 1 188 ? 15.188 -5.646 20.644 1.00 66.88 188 TRP A O 1
ATOM 1413 N N . ASN A 1 189 ? 16.427 -3.986 19.777 1.00 65.00 189 ASN A N 1
ATOM 1414 C CA . ASN A 1 189 ? 17.710 -4.526 20.225 1.00 65.00 189 ASN A CA 1
ATOM 1415 C C . ASN A 1 189 ? 17.992 -4.040 21.651 1.00 65.00 189 ASN A C 1
ATOM 1417 O O . ASN A 1 189 ? 18.516 -2.942 21.849 1.00 65.00 189 ASN A O 1
ATOM 1421 N N . LEU A 1 190 ? 17.627 -4.850 22.642 1.00 63.75 190 LEU A N 1
ATOM 1422 C CA . LEU A 1 190 ? 17.861 -4.566 24.055 1.00 63.75 190 LEU A CA 1
ATOM 1423 C C . LEU A 1 190 ? 19.140 -5.274 24.547 1.00 63.75 190 LEU A C 1
ATOM 1425 O O . LEU A 1 190 ? 19.597 -6.234 23.923 1.00 63.75 190 LEU A O 1
ATOM 1429 N N . PRO A 1 191 ? 19.736 -4.853 25.682 1.00 56.16 191 PRO A N 1
ATOM 1430 C CA . PRO A 1 191 ? 20.953 -5.477 26.219 1.00 56.16 191 PRO A CA 1
ATOM 1431 C C . PRO A 1 191 ? 20.837 -6.984 26.504 1.00 56.16 191 PRO A C 1
ATOM 1433 O O . PRO A 1 191 ? 21.853 -7.664 26.617 1.00 56.16 191 PRO A O 1
ATOM 1436 N N . ASN A 1 192 ? 19.613 -7.502 26.637 1.00 53.56 192 ASN A N 1
ATOM 1437 C CA . ASN A 1 192 ? 19.302 -8.913 26.869 1.00 53.56 192 ASN A CA 1
ATOM 1438 C C . ASN A 1 192 ? 18.977 -9.705 25.583 1.00 53.56 192 ASN A C 1
ATOM 1440 O O . ASN A 1 192 ? 18.720 -10.901 25.685 1.00 53.56 192 ASN A O 1
ATOM 1444 N N . GLY A 1 193 ? 18.992 -9.077 24.401 1.00 57.25 193 GLY A N 1
ATOM 1445 C CA . GLY A 1 193 ? 18.704 -9.720 23.114 1.00 57.25 193 GLY A CA 1
ATOM 1446 C C . GLY A 1 193 ? 17.730 -8.936 22.227 1.00 57.25 193 GLY A C 1
ATOM 1447 O O . GLY A 1 193 ? 17.298 -7.829 22.557 1.00 57.25 193 GLY A O 1
ATOM 1448 N N . ILE A 1 194 ? 17.387 -9.525 21.078 1.00 52.91 194 ILE A N 1
ATOM 1449 C CA . ILE A 1 194 ? 16.333 -9.011 20.193 1.00 52.91 194 ILE A CA 1
ATOM 1450 C C . ILE A 1 194 ? 14.992 -9.350 20.841 1.00 52.91 194 ILE A C 1
ATOM 1452 O O . ILE A 1 194 ? 14.698 -10.523 21.052 1.00 52.91 194 ILE A O 1
ATOM 1456 N N . ASN A 1 195 ? 14.201 -8.333 21.168 1.00 56.03 195 ASN A N 1
ATOM 1457 C CA . ASN A 1 195 ? 12.855 -8.510 21.699 1.00 56.03 195 ASN A CA 1
ATOM 1458 C C . ASN A 1 195 ? 11.844 -8.032 20.659 1.00 56.03 195 ASN A C 1
ATOM 1460 O O . ASN A 1 195 ? 12.024 -6.975 20.052 1.00 56.03 195 ASN A O 1
ATOM 1464 N N . ASN A 1 196 ? 10.769 -8.789 20.482 1.00 66.00 196 ASN A N 1
ATOM 1465 C CA . ASN A 1 196 ? 9.575 -8.306 19.808 1.00 66.00 196 ASN A CA 1
ATOM 1466 C C . ASN A 1 196 ? 8.873 -7.317 20.737 1.00 66.00 196 ASN A C 1
ATOM 1468 O O . ASN A 1 196 ? 8.768 -7.560 21.942 1.00 66.00 196 ASN A O 1
ATOM 1472 N N . SER A 1 197 ? 8.395 -6.214 20.181 1.00 69.94 197 SER A N 1
ATOM 1473 C CA . SER A 1 197 ? 7.591 -5.235 20.894 1.00 69.94 197 SER A CA 1
ATOM 1474 C C . SER A 1 197 ? 6.262 -5.023 20.192 1.00 69.94 197 SER A C 1
ATOM 1476 O O . SER A 1 197 ? 6.158 -5.132 18.966 1.00 69.94 197 SER A O 1
ATOM 1478 N N . GLN A 1 198 ? 5.240 -4.713 20.980 1.00 78.31 198 GLN A N 1
ATOM 1479 C CA . GLN A 1 198 ? 3.976 -4.214 20.469 1.00 78.31 198 GLN A CA 1
ATOM 1480 C C . GLN A 1 198 ? 3.662 -2.879 21.138 1.00 78.31 198 GLN A C 1
ATOM 1482 O O . GLN A 1 198 ? 3.483 -2.804 22.352 1.00 78.31 198 GLN A O 1
ATOM 1487 N N . GLU A 1 199 ? 3.641 -1.818 20.338 1.00 85.69 199 GLU A N 1
ATOM 1488 C CA . GLU A 1 199 ? 3.344 -0.456 20.758 1.00 85.69 199 GLU A CA 1
ATOM 1489 C C . GLU A 1 199 ? 1.872 -0.139 20.514 1.00 85.69 199 GLU A C 1
ATOM 1491 O O . GLU A 1 199 ? 1.382 -0.220 19.382 1.00 85.69 199 GLU A O 1
ATOM 1496 N N . THR A 1 200 ? 1.187 0.302 21.564 1.00 87.94 200 THR A N 1
ATOM 1497 C CA . THR A 1 200 ? -0.213 0.713 21.504 1.00 87.94 200 THR A CA 1
ATOM 1498 C C . THR A 1 200 ? -0.365 2.167 21.907 1.00 87.94 200 THR A C 1
ATOM 1500 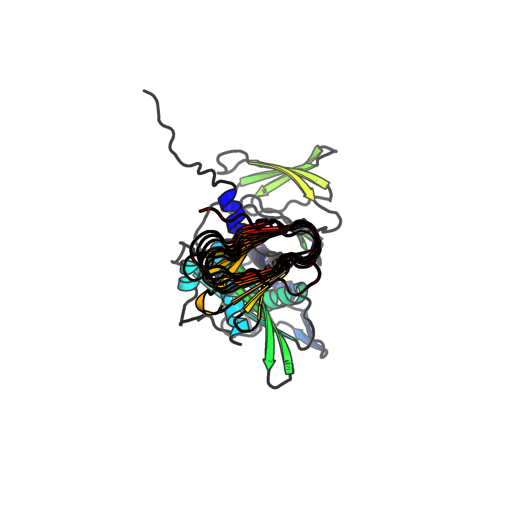O O . THR A 1 200 ? 0.163 2.608 22.925 1.00 87.94 200 THR A O 1
ATOM 1503 N N . THR A 1 201 ? -1.156 2.893 21.125 1.00 88.56 201 THR A N 1
ATOM 1504 C CA . THR A 1 201 ? -1.599 4.257 21.406 1.00 88.56 201 THR A CA 1
ATOM 1505 C C . THR A 1 201 ? -3.120 4.290 21.339 1.00 88.56 201 THR A C 1
ATOM 1507 O O . THR A 1 201 ? -3.712 3.735 20.412 1.00 88.56 201 THR A O 1
ATOM 1510 N N . ILE A 1 202 ? -3.761 4.933 22.311 1.00 91.31 202 ILE A N 1
ATOM 1511 C CA . ILE A 1 202 ? -5.210 5.138 22.361 1.00 91.31 202 ILE A CA 1
ATOM 1512 C C . ILE A 1 202 ? -5.470 6.631 22.517 1.00 91.31 202 ILE A C 1
ATOM 1514 O O . ILE A 1 202 ? -5.217 7.202 23.577 1.00 91.31 202 ILE A O 1
ATOM 1518 N N . ASP A 1 203 ? -6.015 7.236 21.473 1.00 89.62 203 ASP A N 1
ATOM 1519 C CA . ASP A 1 203 ? -6.408 8.637 21.425 1.00 89.62 203 ASP A CA 1
ATOM 1520 C C . ASP A 1 203 ? -7.897 8.781 21.760 1.00 89.62 203 ASP A C 1
ATOM 1522 O O . ASP A 1 203 ? -8.747 8.113 21.170 1.00 89.62 203 ASP A O 1
ATOM 1526 N N . PHE A 1 204 ? -8.238 9.679 22.683 1.00 87.94 204 PHE A N 1
ATOM 1527 C CA . PHE A 1 204 ? -9.618 9.932 23.101 1.00 87.94 204 PHE A CA 1
ATOM 1528 C C . PHE A 1 204 ? -10.122 11.295 22.628 1.00 87.94 204 PHE A C 1
ATOM 1530 O O . PHE A 1 204 ? -9.393 12.285 22.654 1.00 87.94 204 PHE A O 1
ATOM 1537 N N . GLY A 1 205 ? -11.403 11.366 22.258 1.00 82.56 205 GLY A N 1
ATOM 1538 C CA . GLY A 1 205 ? -12.058 12.591 21.804 1.00 82.56 205 GLY A CA 1
ATOM 1539 C C . GLY A 1 205 ? -13.375 12.881 22.524 1.00 82.56 205 GLY A C 1
ATOM 1540 O O . GLY A 1 205 ? -14.187 11.987 22.763 1.00 82.56 205 GLY A O 1
ATOM 1541 N N . ALA A 1 206 ? -13.610 14.151 22.869 1.00 76.56 206 ALA A N 1
ATOM 1542 C CA . ALA A 1 206 ? -14.853 14.612 23.505 1.00 76.56 206 ALA A CA 1
ATOM 1543 C C . ALA A 1 206 ? -15.931 15.114 22.522 1.00 76.56 206 ALA A C 1
ATOM 1545 O O . ALA A 1 206 ? -17.069 15.366 22.927 1.00 76.56 206 ALA A O 1
ATOM 1546 N N . LYS A 1 207 ? -15.594 15.299 21.239 1.00 66.75 207 LYS A N 1
ATOM 1547 C CA . LYS A 1 207 ? -16.553 15.752 20.225 1.00 66.75 207 LYS A CA 1
ATOM 1548 C C . LYS A 1 207 ? -17.499 14.603 19.873 1.00 66.75 207 LYS A C 1
ATOM 1550 O O . LYS A 1 207 ? -17.101 13.451 19.882 1.00 66.75 207 LYS A O 1
ATOM 1555 N N . SER A 1 208 ? -18.760 14.927 19.601 1.00 54.38 208 SER A N 1
ATOM 1556 C CA . SER A 1 208 ? -19.762 13.967 19.134 1.00 54.38 208 SER A CA 1
ATOM 1557 C C . SER A 1 208 ? -19.934 14.152 17.631 1.00 54.38 208 SER A C 1
ATOM 1559 O O . SER A 1 208 ? -20.711 15.010 17.210 1.00 54.38 208 SER A O 1
ATOM 1561 N N . THR A 1 209 ? -19.201 13.404 16.812 1.00 44.06 209 THR A N 1
ATOM 1562 C CA . THR A 1 209 ? -19.518 13.274 15.385 1.00 44.06 209 THR A CA 1
ATOM 1563 C C . THR A 1 209 ? -20.528 12.149 15.153 1.00 44.06 209 THR A C 1
ATOM 1565 O O . THR A 1 209 ? -20.645 11.202 15.928 1.00 44.06 209 THR A O 1
ATOM 1568 N N . THR A 1 210 ? -21.349 12.304 14.116 1.00 37.28 210 THR A N 1
ATOM 1569 C CA . THR A 1 210 ? -22.356 11.317 13.717 1.00 37.28 210 THR A CA 1
ATOM 1570 C C . THR A 1 210 ? -21.666 10.107 13.068 1.00 37.28 210 THR A C 1
ATOM 1572 O O . THR A 1 210 ? -20.858 10.280 12.161 1.00 37.28 210 THR A O 1
ATOM 1575 N N . PHE A 1 211 ? -22.002 8.908 13.556 1.00 38.06 211 PHE A N 1
ATOM 1576 C CA . PHE A 1 211 ? -21.399 7.586 13.307 1.00 38.06 211 PHE A CA 1
ATOM 1577 C C . PHE A 1 211 ? -20.958 7.226 11.877 1.00 38.06 211 PHE A C 1
ATOM 1579 O O . PHE A 1 211 ? -21.704 7.412 10.916 1.00 38.06 211 PHE A O 1
ATOM 1586 N N . LEU A 1 212 ? -19.849 6.471 11.809 1.00 30.72 212 LEU A N 1
ATOM 1587 C CA . LEU A 1 212 ? -19.758 5.234 11.022 1.00 30.72 212 LEU A CA 1
ATOM 1588 C C . LEU A 1 212 ? -20.070 4.036 11.947 1.00 30.72 212 LEU A C 1
ATOM 1590 O O . LEU A 1 212 ? -19.605 3.960 13.077 1.00 30.72 212 LEU A O 1
ATOM 1594 N N . THR A 1 213 ? -20.937 3.159 11.451 1.00 34.66 213 THR A N 1
ATOM 1595 C CA . THR A 1 213 ? -21.566 1.956 12.033 1.00 34.66 213 THR A CA 1
ATOM 1596 C C . THR A 1 213 ? -20.739 1.115 13.022 1.00 34.66 213 THR A C 1
ATOM 1598 O O . THR A 1 213 ? -19.624 0.715 12.698 1.00 34.66 213 THR A O 1
ATOM 1601 N N . GLY A 1 214 ? -21.346 0.745 14.160 1.00 35.28 214 GLY A N 1
ATOM 1602 C CA . GLY A 1 214 ? -20.838 -0.281 15.079 1.00 35.28 214 GLY A CA 1
ATOM 1603 C C . GLY A 1 214 ? -20.912 -1.692 14.481 1.00 35.28 214 GLY A C 1
ATOM 1604 O O . GLY A 1 214 ? -21.832 -2.019 13.727 1.00 35.28 214 GLY A O 1
ATOM 1605 N N . VAL A 1 215 ? -19.913 -2.517 14.798 1.00 34.22 215 VAL A N 1
ATOM 1606 C CA . VAL A 1 215 ? -19.809 -3.924 14.387 1.00 34.22 215 VAL A CA 1
ATOM 1607 C C . VAL A 1 215 ? -20.078 -4.803 15.613 1.00 34.22 215 VAL A C 1
ATOM 1609 O O . VAL A 1 215 ? -19.743 -4.435 16.733 1.00 34.22 215 VAL A O 1
ATOM 1612 N N . ALA A 1 216 ? -20.759 -5.929 15.418 1.00 33.38 216 ALA A N 1
ATOM 1613 C CA . ALA A 1 216 ? -21.154 -6.852 16.480 1.00 33.38 216 ALA A CA 1
ATOM 1614 C C . ALA A 1 216 ? -20.114 -7.955 16.669 1.00 33.38 216 ALA A C 1
ATOM 1616 O O . ALA A 1 216 ? -19.792 -8.566 15.655 1.00 33.38 216 ALA A O 1
ATOM 1617 N N . TYR A 1 217 ? -19.693 -8.290 17.900 1.00 38.72 217 TYR A N 1
ATOM 1618 C CA . TYR A 1 217 ? -18.910 -9.513 18.162 1.00 38.72 217 TYR A CA 1
ATOM 1619 C C . TYR A 1 217 ? -19.085 -10.122 19.565 1.00 38.72 217 TYR A C 1
ATOM 1621 O O . TYR A 1 217 ? -19.645 -9.520 20.486 1.00 38.72 217 TYR A O 1
ATOM 1629 N N . ALA A 1 218 ? -18.648 -11.385 19.649 1.00 32.72 218 ALA A N 1
ATOM 1630 C CA . ALA A 1 218 ? -18.765 -12.314 20.768 1.00 32.72 218 ALA A CA 1
ATOM 1631 C C . ALA A 1 218 ? -17.441 -12.469 21.537 1.00 32.72 218 ALA A C 1
ATOM 1633 O O . ALA A 1 218 ? -16.405 -12.741 20.924 1.00 32.72 218 ALA A O 1
ATOM 1634 N N . ASP A 1 219 ? -17.494 -12.397 22.871 1.00 31.88 219 ASP A N 1
ATOM 1635 C CA . ASP A 1 219 ? -16.378 -12.709 23.777 1.00 31.88 219 ASP A CA 1
ATOM 1636 C C . ASP A 1 219 ? -16.026 -14.211 23.694 1.00 31.88 219 ASP A C 1
ATOM 1638 O O . ASP A 1 219 ? -16.860 -15.080 23.964 1.00 31.88 219 ASP A O 1
ATOM 1642 N N . LYS A 1 220 ? -14.783 -14.540 23.318 1.00 30.86 220 LYS A N 1
ATOM 1643 C CA . LYS A 1 220 ? -14.321 -15.931 23.143 1.00 30.86 220 LYS A CA 1
ATOM 1644 C C . LYS A 1 220 ? -14.151 -16.692 24.469 1.00 30.86 220 LYS A C 1
ATOM 1646 O O . LYS A 1 220 ? -14.068 -17.918 24.445 1.00 30.86 220 LYS A O 1
ATOM 1651 N N . VAL A 1 221 ? -14.113 -15.988 25.601 1.00 31.94 221 VAL A N 1
ATOM 1652 C CA . VAL A 1 221 ? -13.954 -16.548 26.951 1.00 31.94 221 VAL A CA 1
ATOM 1653 C C . VAL A 1 221 ? -15.307 -16.673 27.655 1.00 31.94 221 VAL A C 1
ATOM 1655 O O . VAL A 1 221 ? -15.567 -17.706 28.269 1.00 31.94 221 VAL A O 1
ATOM 1658 N N . THR A 1 222 ? -16.202 -15.685 27.529 1.00 35.47 222 THR A N 1
ATOM 1659 C CA . THR A 1 222 ? -17.507 -15.706 28.232 1.00 35.47 222 THR A CA 1
ATOM 1660 C C . THR A 1 222 ? -18.712 -16.068 27.368 1.00 35.47 222 THR A C 1
ATOM 1662 O O . THR A 1 222 ? -19.766 -16.373 27.919 1.00 35.47 222 THR A O 1
ATOM 1665 N N . LYS A 1 223 ? -18.568 -16.117 26.036 1.00 34.44 223 LYS A N 1
ATOM 1666 C CA . LYS A 1 223 ? -19.661 -16.348 25.068 1.00 34.44 223 LYS A CA 1
ATOM 1667 C C . LYS A 1 223 ? -20.776 -15.288 25.090 1.00 34.44 223 LYS A C 1
ATOM 1669 O O . LYS A 1 223 ? -21.895 -15.580 24.669 1.00 34.44 223 LYS A O 1
ATOM 1674 N N . ASP A 1 224 ? -20.485 -14.066 25.532 1.00 32.22 224 ASP A N 1
ATOM 1675 C CA . ASP A 1 224 ? -21.449 -12.961 25.502 1.00 32.22 224 ASP A CA 1
ATOM 1676 C C . ASP A 1 224 ? -21.367 -12.186 24.177 1.00 32.22 224 ASP A C 1
ATOM 1678 O O . ASP A 1 224 ? -20.296 -11.715 23.788 1.00 32.22 224 ASP A O 1
ATOM 1682 N N . ASN A 1 225 ? -22.506 -12.043 23.490 1.00 35.91 225 ASN A N 1
ATOM 1683 C CA . ASN A 1 225 ? -22.633 -11.316 22.221 1.00 35.91 225 ASN A CA 1
ATOM 1684 C C . ASN A 1 225 ? -23.144 -9.886 22.474 1.00 35.91 225 ASN A C 1
ATOM 1686 O O . ASN A 1 225 ? -24.205 -9.718 23.081 1.00 35.91 225 ASN A O 1
ATOM 1690 N N . PHE A 1 226 ? -22.470 -8.864 21.936 1.00 36.09 226 PHE A N 1
ATOM 1691 C CA . PHE A 1 226 ? -22.928 -7.468 21.988 1.00 36.09 226 PHE A CA 1
ATOM 1692 C C . PHE A 1 226 ? -23.089 -6.870 20.580 1.00 36.09 226 PHE A C 1
ATOM 1694 O O . PHE A 1 226 ? -22.379 -7.233 19.646 1.00 36.09 226 PHE A O 1
ATOM 1701 N N . TYR A 1 227 ? -24.043 -5.948 20.433 1.00 40.25 227 TYR A N 1
ATOM 1702 C CA . TYR A 1 227 ? -24.286 -5.160 19.219 1.00 40.25 227 TYR A CA 1
ATOM 1703 C C . TYR A 1 227 ? -24.353 -3.675 19.610 1.00 40.25 227 TYR A C 1
ATOM 1705 O O . TYR A 1 227 ? -24.842 -3.385 20.700 1.00 40.25 227 TYR A O 1
ATOM 1713 N N . THR A 1 228 ? -23.990 -2.731 18.724 1.00 38.28 228 THR A N 1
ATOM 1714 C CA . THR A 1 228 ? -24.270 -1.281 18.904 1.00 38.28 228 THR A CA 1
ATOM 1715 C C . THR A 1 228 ? -24.672 -0.557 17.582 1.00 38.28 228 THR A C 1
ATOM 1717 O O . THR A 1 228 ? -23.877 -0.493 16.650 1.00 38.28 228 THR A O 1
ATOM 1720 N N . PRO A 1 229 ? -25.894 0.007 17.414 1.00 35.47 229 PRO A N 1
ATOM 1721 C CA . PRO A 1 229 ? -26.412 0.643 16.217 1.00 35.47 229 PRO A CA 1
ATOM 1722 C C . PRO A 1 229 ? -27.004 1.990 16.672 1.00 35.47 229 PRO A C 1
ATOM 1724 O O . PRO A 1 229 ? -28.188 2.109 16.991 1.00 35.47 229 PRO A O 1
ATOM 1727 N N . GLY A 1 230 ? -26.155 3.004 16.765 1.00 40.16 230 GLY A N 1
ATOM 1728 C CA . GLY A 1 230 ? -26.545 4.297 17.320 1.00 40.16 230 GLY A CA 1
ATOM 1729 C C . GLY A 1 230 ? -26.246 4.369 18.808 1.00 40.16 230 GLY A C 1
ATOM 1730 O O . GLY A 1 230 ? -27.144 4.325 19.646 1.00 40.16 230 GLY A O 1
ATOM 1731 N N . GLU A 1 231 ? -24.963 4.510 19.132 1.00 42.12 231 GLU A N 1
ATOM 1732 C CA . GLU A 1 231 ? -24.570 4.857 20.492 1.00 42.12 231 GLU A CA 1
ATOM 1733 C C . GLU A 1 231 ? -24.914 6.339 20.743 1.00 42.12 231 GLU A C 1
ATOM 1735 O O . GLU A 1 231 ? -24.904 7.180 19.847 1.00 42.12 231 GLU A O 1
ATOM 1740 N N . GLY A 1 232 ? -25.320 6.671 21.965 1.00 42.81 232 GLY A N 1
ATOM 1741 C CA . GLY A 1 232 ? -25.704 8.029 22.367 1.00 42.81 232 GLY A CA 1
ATOM 1742 C C . GLY A 1 232 ? -27.199 8.379 22.324 1.00 42.81 232 GLY A C 1
ATOM 1743 O O . GLY A 1 232 ? -27.561 9.447 22.815 1.00 42.81 232 GLY A O 1
ATOM 1744 N N . TRP A 1 233 ? -28.078 7.519 21.792 1.00 45.72 233 TRP A N 1
ATOM 1745 C CA . TRP A 1 233 ? -29.507 7.835 21.635 1.00 45.72 233 TRP A CA 1
ATOM 1746 C C . TRP A 1 233 ? -30.343 6.919 22.532 1.00 45.72 233 TRP A C 1
ATOM 1748 O O . TRP A 1 233 ? -30.441 5.718 22.297 1.00 45.72 233 TRP A O 1
ATOM 1758 N N . SER A 1 234 ? -30.919 7.487 23.593 1.00 56.06 234 SER A N 1
ATOM 1759 C CA . SER A 1 234 ? -31.850 6.802 24.503 1.00 56.06 234 SER A CA 1
ATOM 1760 C C . SER A 1 234 ? -33.172 6.480 23.801 1.00 56.06 234 SER A C 1
ATOM 1762 O O . SER A 1 234 ? -33.691 7.307 23.047 1.00 56.06 234 SER A O 1
ATOM 1764 N N . GLY A 1 235 ? -33.748 5.309 24.083 1.00 64.00 235 GLY A N 1
ATOM 1765 C CA . GLY A 1 235 ? -35.093 4.958 23.618 1.00 64.00 235 GLY A CA 1
ATOM 1766 C C . GLY A 1 235 ? -35.173 4.552 22.145 1.00 64.00 235 GLY A C 1
ATOM 1767 O O . GLY A 1 235 ? -36.258 4.581 21.566 1.00 64.00 235 GLY A O 1
ATOM 1768 N N . VAL A 1 236 ? -34.047 4.176 21.536 1.00 66.44 236 VAL A N 1
ATOM 1769 C CA . VAL A 1 236 ? -34.002 3.602 20.189 1.00 66.44 236 VAL A CA 1
ATOM 1770 C C . VAL A 1 236 ? -34.314 2.119 20.296 1.00 66.44 236 VAL A C 1
ATOM 1772 O O . VAL A 1 236 ? -33.601 1.364 20.952 1.00 66.44 236 VAL A O 1
ATOM 1775 N N . THR A 1 237 ? -35.383 1.685 19.647 1.00 76.75 237 THR A N 1
ATOM 1776 C CA . THR A 1 237 ? -35.716 0.273 19.509 1.00 76.75 237 THR A CA 1
ATOM 1777 C C . THR A 1 237 ? -34.934 -0.317 18.349 1.00 76.75 237 THR A C 1
ATOM 1779 O O . THR A 1 237 ? -35.088 0.107 17.203 1.00 76.75 237 THR A O 1
ATOM 1782 N N . VAL A 1 238 ? -34.135 -1.335 18.650 1.00 69.44 238 VAL A N 1
ATOM 1783 C CA . VAL A 1 238 ? -33.422 -2.143 17.668 1.00 69.44 238 VAL A CA 1
ATOM 1784 C C . VAL A 1 238 ? -34.141 -3.473 17.510 1.00 69.44 238 VAL A C 1
ATOM 1786 O O . VAL A 1 238 ? -34.402 -4.177 18.486 1.00 69.44 238 VAL A O 1
ATOM 1789 N N . LYS A 1 239 ? -34.446 -3.829 16.266 1.00 78.31 239 LYS A N 1
ATOM 1790 C CA . LYS A 1 239 ? -35.144 -5.048 15.872 1.00 78.31 239 LYS A CA 1
ATOM 1791 C C . LYS A 1 239 ? -34.302 -5.813 14.860 1.00 78.31 239 LYS A C 1
ATOM 1793 O O . LYS A 1 239 ? -34.038 -5.304 13.781 1.00 78.31 239 LYS A O 1
ATOM 1798 N N . ALA A 1 240 ? -33.929 -7.044 15.172 1.00 72.81 240 ALA A N 1
ATOM 1799 C CA . ALA A 1 240 ? -33.282 -7.975 14.261 1.00 72.81 240 ALA A CA 1
ATOM 1800 C C . ALA A 1 240 ? -34.287 -9.033 13.800 1.00 72.81 240 ALA A C 1
ATOM 1802 O O . ALA A 1 240 ? -34.852 -9.751 14.619 1.00 72.81 240 ALA A O 1
ATOM 1803 N N . THR A 1 241 ? -34.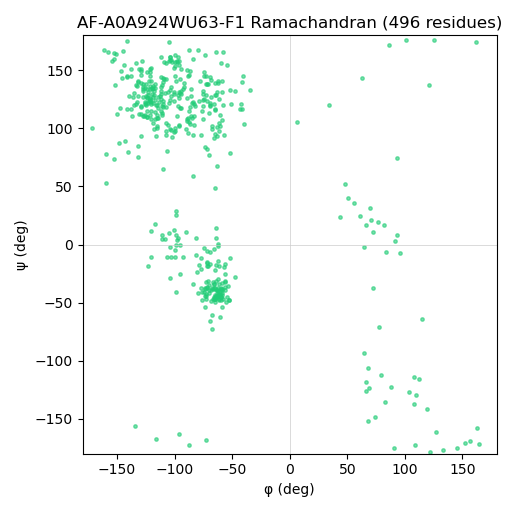511 -9.147 12.494 1.00 82.75 241 THR A N 1
ATOM 1804 C CA . THR A 1 241 ? -35.411 -10.140 11.892 1.00 82.75 241 THR A CA 1
ATOM 1805 C C . THR A 1 241 ? -34.584 -11.154 11.126 1.00 82.75 241 THR A C 1
ATOM 1807 O O . THR A 1 241 ? -33.960 -10.800 10.130 1.00 82.75 241 THR A O 1
ATOM 1810 N N . ARG A 1 242 ? -34.549 -12.402 11.579 1.00 82.19 242 ARG A N 1
ATOM 1811 C CA . ARG A 1 242 ? -33.762 -13.461 10.957 1.00 82.19 242 ARG A CA 1
ATOM 1812 C C . ARG A 1 242 ? -34.282 -13.769 9.551 1.00 82.19 242 ARG A C 1
ATOM 1814 O O . ARG A 1 242 ? -35.470 -13.986 9.332 1.00 82.19 242 ARG A O 1
ATOM 1821 N N . VAL A 1 243 ? -33.372 -13.766 8.589 1.00 75.06 243 VAL A N 1
ATOM 1822 C CA . VAL A 1 243 ? -33.614 -14.101 7.188 1.00 75.06 243 VAL A CA 1
ATOM 1823 C C . VAL A 1 243 ? -33.785 -15.614 7.079 1.00 75.06 243 VAL A C 1
ATOM 1825 O O . VAL A 1 243 ? -32.912 -16.371 7.500 1.00 75.06 243 VAL A O 1
ATOM 1828 N N . GLY A 1 244 ? -34.902 -16.043 6.495 1.00 86.94 244 GLY A N 1
ATOM 1829 C CA . GLY A 1 244 ? -35.259 -17.451 6.319 1.00 86.94 244 GLY A CA 1
ATOM 1830 C C . GLY A 1 244 ? -36.498 -17.834 7.123 1.00 86.94 244 GLY A C 1
ATOM 1831 O O . GLY A 1 244 ? -37.522 -18.148 6.527 1.00 86.94 244 GLY A O 1
ATOM 1832 N N . ASP A 1 245 ? -36.423 -17.763 8.455 1.00 87.75 245 ASP A N 1
ATOM 1833 C CA . ASP A 1 245 ? -37.528 -18.130 9.361 1.00 87.75 245 ASP A CA 1
ATOM 1834 C C . ASP A 1 245 ? -38.337 -16.926 9.883 1.00 87.75 245 ASP A C 1
ATOM 1836 O O . ASP A 1 245 ? -39.408 -17.101 10.463 1.00 87.75 245 ASP A O 1
ATOM 1840 N N . GLY A 1 246 ? -37.854 -15.697 9.668 1.00 87.50 246 GLY A N 1
ATOM 1841 C CA . GLY A 1 246 ? -38.519 -14.473 10.108 1.00 87.50 246 GLY A CA 1
ATOM 1842 C C . GLY A 1 246 ? -38.459 -14.233 11.617 1.00 87.50 246 GLY A C 1
ATOM 1843 O O . GLY A 1 246 ? -39.165 -13.349 12.105 1.00 87.50 246 GLY A O 1
ATOM 1844 N N . GLN A 1 247 ? -37.650 -14.985 12.374 1.00 84.88 247 GLN A N 1
ATOM 1845 C CA . GLN A 1 247 ? -37.588 -14.860 13.829 1.00 84.88 247 GLN A CA 1
ATOM 1846 C C . GLN A 1 247 ? -37.138 -13.453 14.241 1.00 84.88 247 GLN A C 1
ATOM 1848 O O . GLN A 1 247 ? -36.085 -12.970 13.825 1.00 84.88 247 GLN A O 1
ATOM 1853 N N . VAL A 1 248 ? -37.932 -12.791 15.081 1.00 86.38 248 VAL A N 1
ATOM 1854 C CA . VAL A 1 248 ? -37.675 -11.416 15.520 1.00 86.38 248 VAL A CA 1
ATOM 1855 C C . VAL A 1 248 ? -37.052 -11.400 16.910 1.00 86.38 248 VAL A C 1
ATOM 1857 O O . VAL A 1 248 ? -37.582 -11.986 17.849 1.00 86.38 248 VAL A O 1
ATOM 1860 N N . PHE A 1 249 ? -35.976 -10.636 17.045 1.00 79.06 249 PHE A N 1
ATOM 1861 C CA . PHE A 1 249 ? -35.320 -10.300 18.299 1.00 79.06 249 PHE A CA 1
ATOM 1862 C C . PHE A 1 249 ? -35.336 -8.780 18.432 1.00 79.06 249 PHE A C 1
ATOM 1864 O O . PHE A 1 249 ? -35.037 -8.074 17.470 1.00 79.06 249 PHE A O 1
ATOM 1871 N N . SER A 1 250 ? -35.691 -8.247 19.595 1.00 81.75 250 SER A N 1
ATOM 1872 C CA . SER A 1 250 ? -35.751 -6.798 19.783 1.00 81.75 250 SER A CA 1
ATOM 1873 C C . SER A 1 250 ? -35.325 -6.373 21.169 1.00 81.75 250 SER A C 1
ATOM 1875 O O . SER A 1 250 ? -35.468 -7.118 22.134 1.00 81.75 250 SER A O 1
ATOM 1877 N N . THR A 1 251 ? -34.859 -5.142 21.263 1.00 70.81 251 THR A N 1
ATOM 1878 C CA . THR A 1 251 ? -34.412 -4.513 22.502 1.00 70.81 251 THR A CA 1
ATOM 1879 C C . THR A 1 251 ? -34.385 -3.004 22.305 1.00 70.81 251 THR A C 1
ATOM 1881 O O . THR A 1 251 ? -34.505 -2.512 21.180 1.00 70.81 251 THR A O 1
ATOM 1884 N N . THR A 1 252 ? -34.248 -2.268 23.394 1.00 72.31 252 THR A N 1
ATOM 1885 C CA . THR A 1 252 ? -34.202 -0.810 23.373 1.00 72.31 252 THR A CA 1
ATOM 1886 C C . THR A 1 252 ? -32.879 -0.364 23.960 1.00 72.31 252 THR A C 1
ATOM 1888 O O . THR A 1 252 ? -32.397 -0.950 24.931 1.00 72.31 252 THR A O 1
ATOM 1891 N N . THR A 1 253 ? -32.292 0.672 23.375 1.00 58.84 253 THR A N 1
ATOM 1892 C CA . THR A 1 253 ? -31.081 1.270 23.916 1.00 58.84 253 THR A CA 1
ATOM 1893 C C . THR A 1 253 ? -31.308 1.768 25.341 1.00 58.84 253 THR A C 1
ATOM 1895 O O . THR A 1 253 ? -32.355 2.325 25.687 1.00 58.84 253 THR A O 1
ATOM 1898 N N . TRP A 1 254 ? -30.303 1.566 26.188 1.00 54.84 254 TRP A N 1
ATOM 1899 C CA . TRP A 1 254 ? -30.200 2.168 27.507 1.00 54.84 254 TRP A CA 1
ATOM 1900 C C . TRP A 1 254 ? -30.235 3.696 27.394 1.00 54.84 254 TRP A C 1
ATOM 1902 O O . TRP A 1 254 ? -29.985 4.265 26.332 1.00 54.84 254 TRP A O 1
ATOM 1912 N N . ALA A 1 255 ? -30.450 4.388 28.513 1.00 52.88 255 ALA A N 1
ATOM 1913 C CA . ALA A 1 255 ? -30.423 5.853 28.544 1.00 52.88 255 ALA A CA 1
ATOM 1914 C C . ALA A 1 255 ? -29.094 6.455 28.031 1.00 52.88 255 ALA A C 1
ATOM 1916 O O . ALA A 1 255 ? -29.067 7.578 27.537 1.00 52.88 255 ALA A O 1
ATOM 1917 N N . SER A 1 256 ? -27.997 5.696 28.120 1.00 45.38 256 SER A N 1
ATOM 1918 C CA . SER A 1 256 ? -26.670 6.037 27.596 1.00 45.38 256 SER A CA 1
ATOM 1919 C C . SER A 1 256 ? -26.495 5.757 26.094 1.00 45.38 256 SER A C 1
ATOM 1921 O O . SER A 1 256 ? -25.496 6.186 25.519 1.00 45.38 256 SER A O 1
ATOM 1923 N N . GLY A 1 257 ? -27.446 5.078 25.448 1.00 46.56 257 GLY A N 1
ATOM 1924 C CA . GLY A 1 257 ? -27.451 4.754 24.021 1.00 46.56 257 GLY A CA 1
ATOM 1925 C C . GLY A 1 257 ? -26.814 3.413 23.632 1.00 46.56 257 GLY A C 1
ATOM 1926 O O . GLY A 1 257 ? -26.765 3.110 22.451 1.00 46.56 257 GLY A O 1
ATOM 1927 N N . GLY A 1 258 ? -26.346 2.597 24.583 1.00 47.59 258 GLY A N 1
ATOM 1928 C CA . GLY A 1 258 ? -25.902 1.215 24.315 1.00 47.59 258 GLY A CA 1
ATOM 1929 C C . GLY A 1 258 ? -27.049 0.203 24.398 1.00 47.59 258 GLY A C 1
ATOM 1930 O O . GLY A 1 258 ? -28.119 0.541 24.895 1.00 47.59 258 GLY A O 1
ATOM 1931 N N . TYR A 1 259 ? -26.856 -1.032 23.937 1.00 48.75 259 TYR A N 1
ATOM 1932 C CA . TYR A 1 259 ? -27.843 -2.105 24.090 1.00 48.75 259 TYR A CA 1
ATOM 1933 C C . TYR A 1 259 ? -27.197 -3.494 23.990 1.00 48.75 259 TYR A C 1
ATOM 1935 O O . TYR A 1 259 ? -26.078 -3.628 23.508 1.00 48.75 259 TYR A O 1
ATOM 1943 N N . THR A 1 260 ? -27.923 -4.539 24.394 1.00 48.16 260 THR A N 1
ATOM 1944 C CA . THR A 1 260 ? -27.519 -5.936 24.166 1.00 48.16 260 THR A CA 1
ATOM 1945 C C . THR A 1 260 ? -28.658 -6.688 23.487 1.00 48.16 260 THR A C 1
ATOM 1947 O O . THR A 1 260 ? -29.818 -6.553 23.887 1.00 48.16 260 THR A O 1
ATOM 1950 N N . LEU A 1 261 ? -28.334 -7.479 22.460 1.00 52.34 261 LEU A N 1
ATOM 1951 C CA . LEU A 1 261 ? -29.279 -8.363 21.779 1.00 52.34 261 LEU A CA 1
ATOM 1952 C C . LEU A 1 261 ? -28.629 -9.715 21.507 1.00 52.34 261 LEU A C 1
ATOM 1954 O O . LEU A 1 261 ? -27.738 -9.832 20.670 1.00 52.34 261 LEU A O 1
ATOM 1958 N N . ALA A 1 262 ? -29.094 -10.743 22.211 1.00 54.88 262 ALA A N 1
ATOM 1959 C CA . ALA A 1 262 ? -28.622 -12.101 22.006 1.00 54.88 262 ALA A CA 1
ATOM 1960 C C . ALA A 1 262 ? -29.231 -12.671 20.717 1.00 54.88 262 ALA A C 1
ATOM 1962 O O . ALA A 1 262 ? -30.425 -12.967 20.663 1.00 54.88 262 ALA A O 1
ATOM 1963 N N . LEU A 1 263 ? -28.406 -12.813 19.679 1.00 55.78 263 LEU A N 1
ATOM 1964 C CA . LEU A 1 263 ? -28.769 -13.461 18.420 1.00 55.78 263 LEU A CA 1
ATOM 1965 C C . LEU A 1 263 ? -27.996 -14.770 18.285 1.00 55.78 263 LEU A C 1
ATOM 1967 O O . LEU A 1 263 ? -26.779 -14.796 18.463 1.00 55.78 263 LEU A O 1
ATOM 1971 N N . SER A 1 264 ? -28.693 -15.849 17.942 1.00 61.62 264 SER A N 1
ATOM 1972 C CA . SER A 1 264 ? -28.052 -17.077 17.473 1.00 61.62 264 SER A CA 1
ATOM 1973 C C . SER A 1 264 ? -27.523 -16.903 16.043 1.00 61.62 264 SER A C 1
ATOM 1975 O O . SER A 1 264 ? -27.959 -16.015 15.310 1.00 61.62 264 SER A O 1
ATOM 1977 N N . ALA A 1 265 ? -26.633 -17.791 15.607 1.00 56.44 265 ALA A N 1
ATOM 1978 C CA . ALA A 1 265 ? -26.107 -17.797 14.244 1.00 56.44 265 ALA A CA 1
ATOM 1979 C C . ALA A 1 265 ? -27.220 -17.788 13.174 1.00 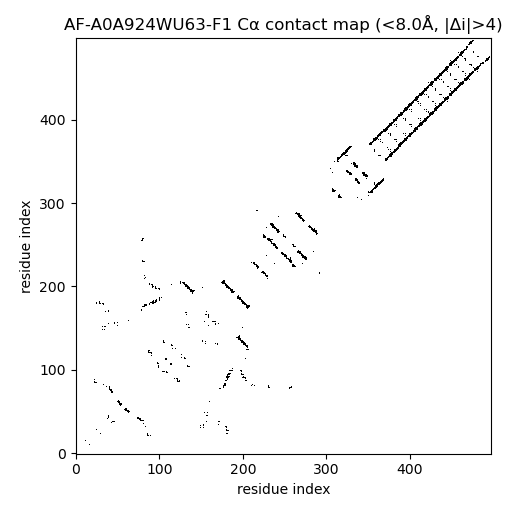56.44 265 ALA A C 1
ATOM 1981 O O . ALA A 1 265 ? -28.183 -18.551 13.277 1.00 56.44 265 ALA A O 1
ATOM 1982 N N . GLY A 1 266 ? -27.112 -16.927 12.166 1.00 59.59 266 GLY A N 1
ATOM 1983 C CA . GLY A 1 266 ? -28.044 -16.765 11.051 1.00 59.59 266 GLY A CA 1
ATOM 1984 C C . GLY A 1 266 ? -27.861 -15.425 10.328 1.00 59.59 266 GLY A C 1
ATOM 1985 O O . GLY A 1 266 ? -27.099 -14.574 10.765 1.00 59.59 266 GLY A O 1
ATOM 1986 N N . LYS A 1 267 ? -28.564 -15.203 9.214 1.00 61.03 267 LYS A N 1
ATOM 1987 C CA . LYS A 1 267 ? -28.660 -13.874 8.575 1.00 61.03 267 LYS A CA 1
ATOM 1988 C C . LYS A 1 267 ? -29.838 -13.091 9.156 1.00 61.03 267 LYS A C 1
ATOM 1990 O O . LYS A 1 267 ? -30.818 -13.710 9.541 1.00 61.03 267 LYS A O 1
ATOM 1995 N N . TYR A 1 268 ? -29.775 -11.764 9.197 1.00 69.12 268 TYR A N 1
ATOM 1996 C CA . TYR A 1 268 ? -30.749 -10.880 9.838 1.00 69.12 268 TYR A CA 1
ATOM 1997 C C . TYR A 1 268 ? -30.917 -9.556 9.084 1.00 69.12 268 TYR A C 1
ATOM 1999 O O . TYR A 1 268 ? -29.948 -8.975 8.611 1.00 69.12 268 TYR A O 1
ATOM 2007 N N . ASN A 1 269 ? -32.138 -9.034 9.046 1.00 66.44 269 ASN A N 1
ATOM 2008 C CA . ASN A 1 269 ? -32.432 -7.646 8.703 1.00 66.44 269 ASN A CA 1
ATOM 2009 C C . ASN A 1 269 ? -32.596 -6.856 10.005 1.00 66.44 269 ASN A C 1
ATOM 2011 O O . ASN A 1 269 ? -33.462 -7.182 10.820 1.00 66.44 269 ASN A O 1
ATOM 2015 N N . ILE A 1 270 ? -31.755 -5.850 10.224 1.00 62.91 270 ILE A N 1
ATOM 2016 C CA . ILE A 1 270 ? -31.748 -5.017 11.427 1.00 62.91 270 ILE A CA 1
ATOM 2017 C C . ILE A 1 270 ? -32.460 -3.702 11.130 1.00 62.91 270 ILE A C 1
ATOM 2019 O O . ILE A 1 270 ? -32.137 -3.014 10.170 1.00 62.91 270 ILE A O 1
ATOM 2023 N N . GLN A 1 271 ? -33.402 -3.325 11.978 1.00 63.53 271 GLN A N 1
ATOM 2024 C CA . GLN A 1 271 ? -34.134 -2.073 11.911 1.00 63.53 271 GLN A CA 1
ATOM 2025 C C . GLN A 1 271 ? -33.966 -1.337 13.239 1.00 63.53 271 GLN A C 1
ATOM 2027 O O . GLN A 1 271 ? -34.254 -1.898 14.293 1.00 63.53 271 GLN A O 1
ATOM 2032 N N . ALA A 1 272 ? -33.525 -0.084 13.196 1.00 63.31 272 ALA A N 1
ATOM 2033 C CA . ALA A 1 272 ? -33.480 0.806 14.350 1.00 63.31 272 ALA A CA 1
ATOM 2034 C C . ALA A 1 272 ? -34.507 1.930 14.166 1.00 63.31 272 ALA A C 1
ATOM 2036 O O . ALA A 1 272 ? -34.576 2.562 13.110 1.00 63.31 272 ALA A O 1
ATOM 2037 N N . SER A 1 273 ? -35.343 2.156 15.175 1.00 69.81 273 SER A N 1
ATOM 2038 C CA . SER A 1 273 ? -36.435 3.135 15.123 1.00 69.81 273 SER A CA 1
ATOM 2039 C C . SER A 1 273 ? -36.802 3.637 16.517 1.00 69.81 273 SER A C 1
ATOM 2041 O O . SER A 1 273 ? -36.558 2.949 17.502 1.00 69.81 273 SER A O 1
ATOM 2043 N N . GLY A 1 274 ? -37.422 4.813 16.610 1.00 64.81 274 GLY A N 1
ATOM 2044 C CA . GLY A 1 274 ? -37.782 5.417 17.898 1.00 64.81 274 GLY A CA 1
ATOM 2045 C C . GLY A 1 274 ? -36.652 6.245 18.519 1.00 64.81 274 GLY A C 1
ATOM 2046 O O . GLY A 1 274 ? -35.541 6.296 17.998 1.00 64.81 274 GLY A O 1
ATOM 2047 N N . GLY A 1 275 ? -36.956 6.956 19.606 1.00 63.72 275 GLY A N 1
ATOM 2048 C CA . GLY A 1 275 ? -36.057 7.957 20.188 1.00 63.72 275 GLY A CA 1
ATOM 2049 C C . GLY A 1 275 ? -35.883 9.181 19.280 1.00 63.72 275 GLY A C 1
ATOM 2050 O O . GLY A 1 275 ? -36.762 9.511 18.482 1.00 63.72 275 GLY A O 1
ATOM 2051 N N . SER A 1 276 ? -34.735 9.853 19.379 1.00 53.06 276 SER A N 1
ATOM 2052 C CA . SER A 1 276 ? -34.456 11.055 18.585 1.00 53.06 276 SER A CA 1
ATOM 2053 C C . SER A 1 276 ? -34.201 10.770 17.096 1.00 53.06 276 SER A C 1
ATOM 2055 O O . SER A 1 276 ? -34.070 11.747 16.364 1.00 53.06 276 SER A O 1
ATOM 2057 N N . LEU A 1 277 ? -34.138 9.489 16.646 1.00 48.41 277 LEU A N 1
ATOM 2058 C CA . LEU A 1 277 ? -33.481 8.958 15.413 1.00 48.41 277 LEU A CA 1
ATOM 2059 C C . LEU A 1 277 ? -33.852 9.654 14.086 1.00 48.41 277 LEU A C 1
ATOM 2061 O O . LEU A 1 277 ? -33.196 9.436 13.072 1.00 48.41 277 LEU A O 1
ATOM 2065 N N . GLY A 1 278 ? -34.887 10.498 14.074 1.00 49.69 278 GLY A N 1
ATOM 2066 C CA . GLY A 1 278 ? -35.330 11.317 12.940 1.00 49.69 278 GLY A CA 1
ATOM 2067 C C . GLY A 1 278 ? -36.001 10.516 11.821 1.00 49.69 278 GLY A C 1
ATOM 2068 O O . GLY A 1 278 ? -36.987 10.962 11.244 1.00 49.69 278 GLY A O 1
ATOM 2069 N N . SER A 1 279 ? -35.511 9.309 11.547 1.00 51.56 279 SER A N 1
ATOM 2070 C CA . SER A 1 279 ? -36.067 8.344 10.605 1.00 51.56 279 SER A CA 1
ATOM 2071 C C . SER A 1 279 ? -35.697 6.920 11.024 1.00 51.56 279 SER A C 1
ATOM 2073 O O . SER A 1 279 ? -34.833 6.711 11.872 1.00 51.56 279 SER A O 1
ATOM 2075 N N . THR A 1 280 ? -36.386 5.931 10.458 1.00 57.31 280 THR A N 1
ATOM 2076 C CA . THR A 1 280 ? -36.030 4.521 10.657 1.00 57.31 280 THR A CA 1
ATOM 2077 C C . THR A 1 280 ? -34.794 4.185 9.832 1.00 57.31 280 THR A C 1
ATOM 2079 O O . THR A 1 280 ? -34.763 4.469 8.637 1.00 57.31 280 THR A O 1
ATOM 2082 N N . VAL A 1 281 ? -33.816 3.525 10.449 1.00 47.25 281 VAL A N 1
ATOM 2083 C CA . VAL A 1 281 ? -32.617 3.013 9.775 1.00 47.25 281 VAL A CA 1
ATOM 2084 C C . VAL A 1 281 ? -32.761 1.506 9.586 1.00 47.25 281 VAL A C 1
ATOM 2086 O O . VAL A 1 281 ? -33.175 0.808 10.512 1.00 47.25 281 VAL A O 1
ATOM 2089 N N . VAL A 1 282 ? -32.427 1.003 8.397 1.00 50.06 282 VAL A N 1
ATOM 2090 C CA . VAL A 1 282 ? -32.529 -0.420 8.044 1.00 50.06 282 VAL A CA 1
ATOM 2091 C C . VAL A 1 282 ? -31.196 -0.912 7.483 1.00 50.06 282 VAL A C 1
ATOM 2093 O O . VAL A 1 282 ? -30.620 -0.279 6.603 1.00 50.06 282 VAL A O 1
ATOM 2096 N N . TYR A 1 283 ? -30.733 -2.055 7.981 1.00 44.59 283 TYR A N 1
ATOM 2097 C CA . TYR A 1 283 ? -29.590 -2.810 7.478 1.00 44.59 283 TYR A CA 1
ATOM 2098 C C . TYR A 1 283 ? -30.059 -4.205 7.072 1.00 44.59 283 TYR A C 1
ATOM 2100 O O . TYR A 1 283 ? -30.572 -4.955 7.900 1.00 44.59 283 TYR A O 1
ATOM 2108 N N . GLU A 1 284 ? -29.874 -4.575 5.811 1.00 53.22 284 GLU A N 1
ATOM 2109 C CA . GLU A 1 284 ? -30.324 -5.867 5.288 1.00 53.22 284 GLU A CA 1
ATOM 2110 C C . GLU A 1 284 ? -29.174 -6.882 5.217 1.00 53.22 284 GLU A C 1
ATOM 2112 O O . GLU A 1 284 ? -28.026 -6.531 4.939 1.00 53.22 284 GLU A O 1
ATOM 2117 N N . GLY A 1 285 ? -29.469 -8.162 5.468 1.00 48.06 285 GLY A N 1
ATOM 2118 C CA . GLY A 1 285 ? -28.514 -9.256 5.247 1.00 48.06 285 GLY A CA 1
ATOM 2119 C C . GLY A 1 285 ? -27.308 -9.304 6.201 1.00 48.06 285 GLY A C 1
ATOM 2120 O O . GLY A 1 285 ? -26.227 -9.758 5.813 1.00 48.06 285 GLY A O 1
ATOM 2121 N N . VAL A 1 286 ? -27.469 -8.869 7.451 1.00 48.91 286 VAL A N 1
ATOM 2122 C CA . VAL A 1 286 ? -26.467 -8.961 8.528 1.00 48.91 286 VAL A CA 1
ATOM 2123 C C . VAL A 1 286 ? -26.270 -10.422 8.946 1.00 48.91 286 VAL A C 1
ATOM 2125 O O . VAL A 1 286 ? -27.207 -11.064 9.394 1.00 48.91 286 VAL A O 1
ATOM 2128 N N . THR A 1 287 ? -25.066 -10.979 8.809 1.00 47.72 287 THR A N 1
ATOM 2129 C CA . THR A 1 287 ? -24.780 -12.383 9.171 1.00 47.72 287 THR A CA 1
ATOM 2130 C C . THR A 1 287 ? -24.191 -12.474 10.575 1.00 47.72 287 THR A C 1
ATOM 2132 O O . THR A 1 287 ? -23.218 -11.793 10.868 1.00 47.72 287 THR A O 1
ATOM 2135 N N . VAL A 1 288 ? -24.746 -13.367 11.387 1.00 50.88 288 VAL A N 1
ATOM 2136 C CA . VAL A 1 288 ? -24.329 -13.774 12.733 1.00 50.88 288 VAL A CA 1
ATOM 2137 C C . VAL A 1 288 ? -23.854 -15.230 12.629 1.00 50.88 288 VAL A C 1
ATOM 2139 O O . VAL A 1 288 ? -24.566 -16.050 12.059 1.00 50.88 288 VAL A O 1
ATOM 2142 N N . GLY A 1 289 ? -22.655 -15.582 13.093 1.00 39.97 289 GLY A N 1
ATOM 2143 C CA . GLY A 1 289 ? -22.084 -16.939 12.957 1.00 39.97 289 GLY A CA 1
ATOM 2144 C C . GLY A 1 289 ? -22.215 -17.808 14.221 1.00 39.97 289 GLY A C 1
ATOM 2145 O O . GLY A 1 289 ? -22.505 -17.284 15.293 1.00 39.97 289 GLY A O 1
ATOM 2146 N N . SER A 1 290 ? -22.049 -19.139 14.099 1.00 34.50 290 SER A N 1
ATOM 2147 C CA . SER A 1 290 ? -21.919 -20.095 15.233 1.00 34.50 290 SER A CA 1
ATOM 2148 C C . SER A 1 290 ? -20.461 -20.400 15.571 1.00 34.50 290 SER A C 1
ATOM 2150 O O . SER A 1 290 ? -20.121 -20.736 16.700 1.00 34.50 290 SER A O 1
ATOM 2152 N N . GLU A 1 291 ? -19.601 -20.242 14.581 1.00 28.64 291 GLU A N 1
ATOM 2153 C CA . GLU A 1 291 ? -18.211 -19.878 14.754 1.00 28.64 291 GLU A CA 1
ATOM 2154 C C . GLU A 1 291 ? -18.173 -18.358 14.576 1.00 28.64 291 GLU A C 1
ATOM 2156 O O . GLU A 1 291 ? -18.887 -17.826 13.718 1.00 28.64 291 GLU A O 1
ATOM 2161 N N . ASN A 1 292 ? -17.346 -17.644 15.340 1.00 31.69 292 ASN A N 1
ATOM 2162 C CA . ASN A 1 292 ? -16.863 -16.333 14.908 1.00 31.69 292 ASN A CA 1
ATOM 2163 C C . ASN A 1 292 ? -16.022 -16.545 13.635 1.00 31.69 292 ASN A C 1
ATOM 2165 O O . ASN A 1 292 ? -14.807 -16.359 13.641 1.00 31.69 292 ASN A O 1
ATOM 2169 N N . VAL A 1 293 ? -16.649 -16.939 12.525 1.00 27.27 293 VAL A N 1
ATOM 2170 C CA . VAL A 1 293 ? -16.147 -16.576 11.214 1.00 27.27 293 VAL A CA 1
ATOM 2171 C C . VAL A 1 293 ? -16.334 -15.075 11.206 1.00 27.27 293 VAL A C 1
ATOM 2173 O O . VAL A 1 293 ? -17.433 -14.571 10.964 1.00 27.27 293 VAL A O 1
ATOM 2176 N N . LYS A 1 294 ? -15.273 -14.380 11.637 1.00 33.03 294 LYS A N 1
ATOM 2177 C CA . LYS A 1 294 ? -14.764 -13.192 10.968 1.00 33.03 294 LYS A CA 1
ATOM 2178 C C . LYS A 1 294 ? -15.735 -12.831 9.841 1.00 33.03 294 LYS A C 1
ATOM 2180 O O . LYS A 1 294 ? -15.702 -13.461 8.783 1.00 33.03 294 LYS A O 1
ATOM 2185 N N . ARG A 1 295 ? -16.551 -11.780 9.986 1.00 28.12 295 ARG A N 1
ATOM 2186 C CA . ARG A 1 295 ? -16.676 -10.925 8.803 1.00 28.12 295 ARG A CA 1
ATOM 2187 C C . ARG A 1 295 ? -15.335 -10.237 8.700 1.00 28.12 295 ARG A C 1
ATOM 2189 O O . ARG A 1 295 ? -15.131 -9.103 9.109 1.00 28.12 295 ARG A O 1
ATOM 2196 N N . ASP A 1 296 ? -14.412 -11.044 8.208 1.00 27.31 296 ASP A N 1
ATOM 2197 C CA . ASP A 1 296 ? -13.317 -10.632 7.408 1.00 27.31 296 ASP A CA 1
ATOM 2198 C C . ASP A 1 296 ? -13.874 -9.565 6.469 1.00 27.31 296 ASP A C 1
ATOM 2200 O O . ASP A 1 296 ? -14.538 -9.847 5.477 1.00 27.31 296 ASP A O 1
ATOM 2204 N N . PHE A 1 297 ? -13.555 -8.319 6.791 1.00 31.69 297 PHE A N 1
ATOM 2205 C CA . PHE A 1 297 ? -13.148 -7.406 5.740 1.00 31.69 297 PHE A CA 1
ATOM 2206 C C . PHE A 1 297 ? -11.840 -7.876 5.077 1.00 31.69 297 PHE A C 1
ATOM 2208 O O . PHE A 1 297 ? -11.327 -7.172 4.218 1.00 31.69 297 PHE A O 1
ATOM 2215 N N . VAL A 1 298 ? -11.303 -9.055 5.430 1.00 26.28 298 VAL A N 1
ATOM 2216 C CA . VAL A 1 298 ? -10.140 -9.643 4.778 1.00 26.28 298 VAL A CA 1
ATOM 2217 C C . VAL A 1 298 ? -10.199 -11.177 4.773 1.00 26.28 298 VAL A C 1
ATOM 2219 O O . VAL A 1 298 ? -9.664 -11.831 5.663 1.00 26.28 298 VAL A O 1
ATOM 2222 N N . THR A 1 299 ? -10.828 -11.799 3.766 1.00 23.88 299 THR A N 1
ATOM 2223 C CA . THR A 1 299 ? -10.369 -13.140 3.375 1.00 23.88 299 THR A CA 1
ATOM 2224 C C . THR A 1 299 ? -8.921 -12.955 2.954 1.00 23.88 299 THR A C 1
ATOM 2226 O O . THR A 1 299 ? -8.650 -12.394 1.896 1.00 23.88 299 THR A O 1
ATOM 2229 N N . GLY A 1 300 ? -8.021 -13.341 3.850 1.00 26.94 300 GLY A N 1
ATOM 2230 C CA . GLY A 1 300 ? -6.587 -13.128 3.752 1.00 26.94 300 GLY A CA 1
ATOM 2231 C C . GLY A 1 300 ? -6.077 -12.314 4.934 1.00 26.94 300 GLY A C 1
ATOM 2232 O O . GLY A 1 300 ? -6.609 -11.277 5.286 1.00 26.94 300 GLY A O 1
ATOM 2233 N N . GLN A 1 301 ? -4.951 -12.692 5.514 1.00 33.00 301 GLN A N 1
ATOM 2234 C CA . GLN A 1 301 ? -3.971 -11.628 5.624 1.00 33.00 301 GLN A CA 1
ATOM 2235 C C . GLN A 1 301 ? -3.634 -11.240 4.180 1.00 33.00 301 GLN A C 1
ATOM 2237 O O . GLN A 1 301 ? -2.918 -11.964 3.506 1.00 33.00 301 GLN A O 1
ATOM 2242 N N . ALA A 1 302 ? -4.198 -10.151 3.678 1.00 31.98 302 ALA A N 1
ATOM 2243 C CA . ALA A 1 302 ? -3.323 -9.213 3.011 1.00 31.98 302 ALA A CA 1
ATOM 2244 C C . ALA A 1 302 ? -2.866 -8.354 4.192 1.00 31.98 302 ALA A C 1
ATOM 2246 O O . ALA A 1 302 ? -3.671 -7.687 4.834 1.00 31.98 302 ALA A O 1
ATOM 2247 N N . SER A 1 303 ? -1.637 -8.498 4.682 1.00 33.09 303 SER A N 1
ATOM 2248 C CA . SER A 1 303 ? -0.570 -7.620 4.209 1.00 33.09 303 SER A CA 1
ATOM 2249 C C . SER A 1 303 ? -1.168 -6.240 3.915 1.00 33.09 303 SER A C 1
ATOM 2251 O O . SER A 1 303 ? -2.000 -6.116 3.015 1.00 33.09 303 SER A O 1
ATOM 2253 N N . VAL A 1 304 ? -0.714 -5.169 4.576 1.00 36.81 304 VAL A N 1
ATOM 2254 C CA . VAL A 1 304 ? -0.601 -3.917 3.806 1.00 36.81 304 VAL A CA 1
ATOM 2255 C C . VAL A 1 304 ? -0.040 -4.376 2.466 1.00 36.81 304 VAL A C 1
ATOM 2257 O O . VAL A 1 304 ? 0.972 -5.081 2.496 1.00 36.81 304 VAL A O 1
ATOM 2260 N N . LEU A 1 305 ? -0.774 -4.208 1.357 1.00 44.41 305 LEU A N 1
ATOM 2261 C CA . LEU A 1 305 ? -0.235 -4.601 0.066 1.00 44.41 305 LEU A CA 1
ATOM 2262 C C . LEU A 1 305 ? 0.991 -3.711 -0.044 1.00 44.41 305 LEU A C 1
ATOM 2264 O O . LEU A 1 305 ? 0.875 -2.501 -0.233 1.00 44.41 305 LEU A O 1
ATOM 2268 N N . THR A 1 306 ? 2.141 -4.278 0.291 1.00 56.72 306 THR A N 1
ATOM 2269 C CA . THR A 1 306 ? 3.415 -3.603 0.227 1.00 56.72 306 THR A CA 1
ATOM 2270 C C . THR A 1 306 ? 3.661 -3.569 -1.261 1.00 56.72 306 THR A C 1
ATOM 2272 O O . THR A 1 306 ? 4.258 -4.490 -1.805 1.00 56.72 306 THR A O 1
ATOM 2275 N N . ILE A 1 307 ? 3.074 -2.564 -1.914 1.00 72.31 307 ILE A N 1
ATOM 2276 C CA . ILE A 1 307 ? 3.239 -2.297 -3.339 1.00 72.31 307 ILE A CA 1
ATOM 2277 C C . ILE A 1 307 ? 4.730 -2.176 -3.591 1.00 72.31 307 ILE A C 1
ATOM 2279 O O . ILE A 1 307 ? 5.263 -2.798 -4.498 1.00 72.31 307 ILE A O 1
ATOM 2283 N N . GLY A 1 308 ? 5.415 -1.435 -2.720 1.00 66.00 308 GLY A N 1
ATOM 2284 C CA . GLY A 1 308 ? 6.859 -1.377 -2.734 1.00 66.00 308 GLY A CA 1
ATOM 2285 C C . GLY A 1 308 ? 7.483 -1.266 -1.357 1.00 66.00 308 GLY A C 1
ATOM 2286 O O . GLY A 1 308 ? 6.844 -0.969 -0.343 1.00 66.00 308 GLY A O 1
ATOM 2287 N N . LYS A 1 309 ? 8.787 -1.496 -1.335 1.00 79.31 309 LYS A N 1
ATOM 2288 C CA . LYS A 1 309 ? 9.645 -1.304 -0.170 1.00 79.31 309 LYS A CA 1
ATOM 2289 C C . LYS A 1 309 ? 10.846 -0.461 -0.561 1.00 79.31 309 LYS A C 1
ATOM 2291 O O . LYS A 1 309 ? 11.328 -0.536 -1.688 1.00 79.31 309 LYS A O 1
ATOM 2296 N N . LEU A 1 310 ? 11.351 0.305 0.395 1.00 69.25 310 LEU A N 1
ATOM 2297 C CA . LEU A 1 310 ? 12.610 1.010 0.224 1.00 69.25 310 LEU A CA 1
ATOM 2298 C C . LEU A 1 310 ? 13.761 0.061 0.589 1.00 69.25 310 LEU A C 1
ATOM 2300 O O . LEU A 1 310 ? 13.809 -0.450 1.708 1.00 69.25 310 LEU A O 1
ATOM 2304 N N . VAL A 1 311 ? 14.674 -0.186 -0.349 1.00 71.00 311 VAL A N 1
ATOM 2305 C CA . VAL A 1 311 ? 15.929 -0.915 -0.117 1.00 71.00 311 VAL A CA 1
ATOM 2306 C C . VAL A 1 311 ? 17.066 0.072 -0.348 1.00 71.00 311 VAL A C 1
ATOM 2308 O O . VAL A 1 311 ? 17.374 0.421 -1.481 1.00 71.00 311 VAL A O 1
ATOM 2311 N N . GLY A 1 312 ? 17.659 0.589 0.730 1.00 82.00 312 GLY A N 1
ATOM 2312 C CA . GLY A 1 312 ? 18.595 1.712 0.616 1.00 82.00 312 GLY A CA 1
ATOM 2313 C C . GLY A 1 312 ? 17.878 2.981 0.141 1.00 82.00 312 GLY A C 1
ATOM 2314 O O . GLY A 1 312 ? 16.985 3.460 0.832 1.00 82.00 312 GLY A O 1
ATOM 2315 N N . SER A 1 313 ? 18.266 3.513 -1.021 1.00 80.88 313 SER A N 1
ATOM 2316 C CA . SER A 1 313 ? 17.605 4.647 -1.693 1.00 80.88 313 SER A CA 1
ATOM 2317 C C . SER A 1 313 ? 16.757 4.229 -2.899 1.00 80.88 313 SER A C 1
ATOM 2319 O O . SER A 1 313 ? 16.318 5.085 -3.664 1.00 80.88 313 SER A O 1
ATOM 2321 N N . THR A 1 314 ? 16.537 2.930 -3.087 1.00 77.00 314 THR A N 1
ATOM 2322 C CA . THR A 1 314 ? 15.822 2.375 -4.240 1.00 77.00 314 THR A CA 1
ATOM 2323 C C . THR A 1 314 ? 14.421 1.967 -3.819 1.00 77.00 314 THR A C 1
ATOM 2325 O O . THR A 1 314 ? 14.252 1.180 -2.878 1.00 77.00 314 THR A O 1
ATOM 2328 N N . LEU A 1 315 ? 13.401 2.495 -4.495 1.00 85.25 315 LEU A N 1
ATOM 2329 C CA . LEU A 1 315 ? 12.031 2.023 -4.316 1.00 85.25 315 LEU A CA 1
ATOM 2330 C C . LEU A 1 315 ? 11.818 0.783 -5.186 1.00 85.25 315 LEU A C 1
ATOM 2332 O O . LEU A 1 315 ? 11.781 0.888 -6.407 1.00 85.25 315 LEU A O 1
ATOM 2336 N N . VAL A 1 316 ? 11.666 -0.373 -4.541 1.00 82.50 316 VAL A N 1
ATOM 2337 C CA . VAL A 1 316 ? 11.469 -1.666 -5.205 1.00 82.50 316 VAL A CA 1
ATOM 2338 C C . VAL A 1 316 ? 9.991 -2.040 -5.186 1.00 82.50 316 VAL A C 1
ATOM 2340 O O . VAL A 1 316 ? 9.413 -2.143 -4.101 1.00 82.50 316 VAL A O 1
ATOM 2343 N N . ILE A 1 317 ? 9.410 -2.284 -6.359 1.00 88.19 317 ILE A N 1
ATOM 2344 C CA . ILE A 1 317 ? 8.034 -2.746 -6.584 1.00 88.19 317 ILE A CA 1
ATOM 2345 C C . ILE A 1 317 ? 8.100 -4.035 -7.405 1.00 88.19 317 ILE A C 1
ATOM 2347 O O . ILE A 1 317 ? 8.723 -4.063 -8.459 1.00 88.19 317 ILE A O 1
ATOM 2351 N N . ASN A 1 318 ? 7.449 -5.092 -6.927 1.00 83.81 318 ASN A N 1
ATOM 2352 C CA . ASN A 1 318 ? 7.331 -6.345 -7.670 1.00 83.81 318 ASN A CA 1
ATOM 2353 C C . ASN A 1 318 ? 5.848 -6.632 -7.874 1.00 83.81 318 ASN A C 1
ATOM 2355 O O . ASN A 1 318 ? 5.112 -6.706 -6.885 1.00 83.81 318 ASN A O 1
ATOM 2359 N N . GLY A 1 319 ? 5.436 -6.780 -9.124 1.00 79.88 319 GLY A N 1
ATOM 2360 C CA . GLY A 1 319 ? 4.130 -7.292 -9.482 1.00 79.88 319 GLY A CA 1
ATOM 2361 C C . GLY A 1 319 ? 4.020 -8.792 -9.230 1.00 79.88 319 GLY A C 1
ATOM 2362 O O . GLY A 1 319 ? 4.792 -9.407 -8.481 1.00 79.88 319 GLY A O 1
ATOM 2363 N N . THR A 1 320 ? 2.952 -9.354 -9.752 1.00 83.62 320 THR A N 1
ATOM 2364 C CA . THR A 1 320 ? 2.379 -10.633 -9.378 1.00 83.62 320 THR A CA 1
ATOM 2365 C C . THR A 1 320 ? 2.447 -11.603 -10.553 1.00 83.62 320 THR A C 1
ATOM 2367 O O . THR A 1 320 ? 3.188 -11.410 -11.504 1.00 83.62 320 THR A O 1
ATOM 2370 N N . SER A 1 321 ? 1.732 -12.723 -10.458 1.00 85.56 321 SER A N 1
ATOM 2371 C CA . SER A 1 321 ? 1.603 -13.666 -11.571 1.00 85.56 321 SER A CA 1
ATOM 2372 C C . SER A 1 321 ? 0.395 -13.359 -12.471 1.00 85.56 321 SER A C 1
ATOM 2374 O O . SER A 1 321 ? -0.069 -14.239 -13.197 1.00 85.56 321 SER A O 1
ATOM 2376 N N . ALA A 1 322 ? -0.240 -12.204 -12.291 1.00 83.44 322 ALA A N 1
ATOM 2377 C CA . ALA A 1 322 ? -1.408 -11.771 -13.038 1.00 83.44 322 ALA A CA 1
ATOM 2378 C C . ALA A 1 322 ? -1.150 -10.374 -13.595 1.00 83.44 322 ALA A C 1
ATOM 2380 O O . ALA A 1 322 ? -0.388 -9.627 -13.003 1.00 83.44 322 ALA A O 1
ATOM 2381 N N . ALA A 1 323 ? -1.884 -10.022 -14.654 1.00 86.25 323 ALA A N 1
ATOM 2382 C CA . ALA A 1 323 ? -1.816 -8.701 -15.265 1.00 86.25 323 ALA A CA 1
ATOM 2383 C C . ALA A 1 323 ? -1.973 -7.577 -14.224 1.00 86.25 323 ALA A C 1
ATOM 2385 O O . ALA A 1 323 ? -3.014 -7.467 -13.560 1.00 86.25 323 ALA A O 1
ATOM 2386 N N . ASP A 1 324 ? -0.959 -6.728 -14.139 1.00 89.06 324 ASP A N 1
ATOM 2387 C CA . ASP A 1 324 ? -0.795 -5.667 -13.169 1.00 89.06 324 ASP A CA 1
ATOM 2388 C C . ASP A 1 324 ? -0.733 -4.295 -13.847 1.00 89.06 324 ASP A C 1
ATOM 2390 O O . ASP A 1 324 ? -0.060 -4.065 -14.844 1.00 89.06 324 ASP A O 1
ATOM 2394 N N . THR A 1 325 ? -1.432 -3.319 -13.273 1.00 95.31 325 THR A N 1
ATOM 2395 C CA . THR A 1 325 ? -1.304 -1.902 -13.626 1.00 95.31 325 THR A CA 1
ATOM 2396 C C . THR A 1 325 ? -0.543 -1.184 -12.520 1.00 95.31 325 THR A C 1
ATOM 2398 O O . THR A 1 325 ? -1.115 -0.880 -11.466 1.00 95.31 325 THR A O 1
ATOM 2401 N N . ILE A 1 326 ? 0.735 -0.904 -12.763 1.00 92.06 326 ILE A N 1
ATOM 2402 C CA . ILE A 1 326 ? 1.680 -0.289 -11.832 1.00 92.06 326 ILE A CA 1
ATOM 2403 C C . ILE A 1 326 ? 1.987 1.145 -12.277 1.00 92.06 326 ILE A C 1
ATOM 2405 O O . ILE A 1 326 ? 2.339 1.401 -13.422 1.00 92.06 326 ILE A O 1
ATOM 2409 N N . SER A 1 327 ? 1.901 2.113 -11.365 1.00 96.19 327 SER A N 1
ATOM 2410 C CA . SER A 1 327 ? 2.356 3.483 -11.631 1.00 96.19 327 SER A CA 1
ATOM 2411 C C . SER A 1 327 ? 3.046 4.121 -10.435 1.00 96.19 327 SER A C 1
ATOM 2413 O O . SER A 1 327 ? 2.656 3.901 -9.288 1.00 96.19 327 SER A O 1
ATOM 2415 N N . VAL A 1 328 ? 4.054 4.953 -10.695 1.00 93.75 328 VAL A N 1
ATOM 2416 C CA . VAL A 1 328 ? 4.728 5.766 -9.673 1.00 93.75 328 VAL A CA 1
ATOM 2417 C C . VAL A 1 328 ? 4.687 7.227 -10.096 1.00 93.75 328 VAL A C 1
ATOM 2419 O O . VAL A 1 328 ? 5.171 7.582 -11.166 1.00 93.75 328 VAL A O 1
ATOM 2422 N N . ALA A 1 329 ? 4.108 8.086 -9.254 1.00 88.31 329 ALA A N 1
ATOM 2423 C CA . ALA A 1 329 ? 3.944 9.505 -9.563 1.00 88.31 329 ALA A CA 1
ATOM 2424 C C . ALA A 1 329 ? 4.256 10.413 -8.360 1.00 88.31 329 ALA A C 1
ATOM 2426 O O . ALA A 1 329 ? 3.941 10.063 -7.214 1.00 88.31 329 ALA A O 1
ATOM 2427 N N . PRO A 1 330 ? 4.830 11.609 -8.585 1.00 77.81 330 PRO A N 1
ATOM 2428 C CA . PRO A 1 330 ? 5.056 12.581 -7.524 1.00 77.81 330 PRO A CA 1
ATOM 2429 C C . PRO A 1 330 ? 3.742 13.215 -7.043 1.00 77.81 330 PRO A C 1
ATOM 2431 O O . PRO A 1 330 ? 2.873 13.593 -7.830 1.00 77.81 330 PRO A O 1
ATOM 2434 N N . LYS A 1 331 ? 3.601 13.384 -5.724 1.00 73.88 331 LYS A N 1
ATOM 2435 C CA . LYS A 1 331 ? 2.471 14.073 -5.086 1.00 73.88 331 LYS A CA 1
ATOM 2436 C C . LYS A 1 331 ? 2.940 14.868 -3.869 1.00 73.88 331 LYS A C 1
ATOM 2438 O O . LYS A 1 331 ? 2.939 14.383 -2.736 1.00 73.88 331 LYS A O 1
ATOM 2443 N N . GLY A 1 332 ? 3.332 16.118 -4.107 1.00 77.19 332 GLY A N 1
ATOM 2444 C CA . GLY A 1 332 ? 3.935 16.967 -3.077 1.00 77.19 332 GLY A CA 1
ATOM 2445 C C . GLY A 1 332 ? 5.301 16.423 -2.653 1.00 77.19 332 GLY A C 1
ATOM 2446 O O . GLY A 1 332 ? 6.152 16.176 -3.497 1.00 77.19 332 GLY A O 1
ATOM 2447 N N . SER A 1 333 ? 5.507 16.211 -1.352 1.00 66.75 333 SER A N 1
ATOM 2448 C CA . SER A 1 333 ? 6.750 15.663 -0.782 1.00 66.75 333 SER A CA 1
ATOM 2449 C C . SER A 1 333 ? 6.868 14.133 -0.860 1.00 66.75 333 SER A C 1
ATOM 2451 O O . SER A 1 333 ? 7.788 13.555 -0.279 1.00 66.75 333 SER A O 1
ATOM 2453 N N . TYR A 1 334 ? 5.922 13.466 -1.521 1.00 73.06 334 TYR A N 1
ATOM 2454 C CA . TYR A 1 334 ? 5.858 12.011 -1.609 1.00 73.06 334 TYR A CA 1
ATOM 2455 C C . TYR A 1 334 ? 5.925 11.535 -3.056 1.00 73.06 334 TYR A C 1
ATOM 2457 O O . TYR A 1 334 ? 5.445 12.221 -3.959 1.00 73.06 334 TYR A O 1
ATOM 2465 N N . LEU A 1 335 ? 6.437 10.323 -3.251 1.00 75.56 335 LEU A N 1
ATOM 2466 C CA . LEU A 1 335 ? 6.075 9.488 -4.388 1.00 75.56 335 LEU A CA 1
ATOM 2467 C C . LEU A 1 335 ? 4.910 8.587 -3.980 1.00 75.56 335 LEU A C 1
ATOM 2469 O O . LEU A 1 335 ? 4.870 8.070 -2.860 1.00 75.56 335 LEU A O 1
ATOM 2473 N N . VAL A 1 336 ? 3.946 8.425 -4.878 1.00 79.06 336 VAL A N 1
ATOM 2474 C CA . VAL A 1 336 ? 2.814 7.516 -4.706 1.00 79.06 336 VAL A CA 1
ATOM 2475 C C . VAL A 1 336 ? 2.979 6.383 -5.703 1.00 79.06 336 VAL A C 1
ATOM 2477 O O . VAL A 1 336 ? 2.852 6.610 -6.904 1.00 79.06 336 VAL A O 1
ATOM 2480 N N . ALA A 1 337 ? 3.254 5.183 -5.197 1.00 80.69 337 ALA A N 1
ATOM 2481 C CA . ALA A 1 337 ? 3.183 3.959 -5.979 1.00 80.69 337 ALA A CA 1
ATOM 2482 C C . ALA A 1 337 ? 1.743 3.448 -5.959 1.00 80.69 337 ALA A C 1
ATOM 2484 O O . ALA A 1 337 ? 1.123 3.410 -4.895 1.00 80.69 337 ALA A O 1
ATOM 2485 N N . THR A 1 338 ? 1.212 3.066 -7.111 1.00 83.31 338 THR A N 1
ATOM 2486 C CA . THR A 1 338 ? -0.124 2.498 -7.268 1.00 83.31 338 THR A CA 1
ATOM 2487 C C . THR A 1 338 ? -0.022 1.186 -8.027 1.00 83.31 338 THR A C 1
ATOM 2489 O O . THR A 1 338 ? 0.653 1.141 -9.044 1.00 83.31 338 THR A O 1
ATOM 2492 N N . MET A 1 339 ? -0.693 0.142 -7.552 1.00 84.38 339 MET A N 1
ATOM 2493 C CA . MET A 1 339 ? -0.781 -1.163 -8.206 1.00 84.38 339 MET A CA 1
ATOM 2494 C C . MET A 1 339 ? -2.230 -1.640 -8.149 1.00 84.38 339 MET A C 1
ATOM 2496 O O . MET A 1 339 ? -2.807 -1.756 -7.061 1.00 84.38 339 MET A O 1
ATOM 2500 N N . ASN A 1 340 ? -2.844 -1.860 -9.311 1.00 83.06 340 ASN A N 1
ATOM 2501 C CA . ASN A 1 340 ? -4.228 -2.335 -9.454 1.00 83.06 340 ASN A CA 1
ATOM 2502 C C . ASN A 1 340 ? -5.250 -1.524 -8.638 1.00 83.06 340 ASN A C 1
ATOM 2504 O O . ASN A 1 340 ? -6.157 -2.067 -8.008 1.00 83.06 340 ASN A O 1
ATOM 2508 N N . GLY A 1 341 ? -5.073 -0.200 -8.606 1.00 70.50 341 GLY A N 1
ATOM 2509 C CA . GLY A 1 341 ? -5.940 0.733 -7.876 1.00 70.50 341 GLY A CA 1
ATOM 2510 C C . GLY A 1 341 ? -5.626 0.897 -6.383 1.00 70.50 341 GLY A C 1
ATOM 2511 O O . GLY A 1 341 ? -6.205 1.776 -5.745 1.00 70.50 341 GLY A O 1
ATOM 2512 N N . ASN A 1 342 ? -4.697 0.118 -5.822 1.00 70.19 342 ASN A N 1
ATOM 2513 C CA . ASN A 1 342 ? -4.188 0.314 -4.460 1.00 70.19 342 ASN A CA 1
ATOM 2514 C C . ASN A 1 342 ? -3.010 1.280 -4.480 1.00 70.19 342 ASN A C 1
ATOM 2516 O O . ASN A 1 342 ? -2.217 1.203 -5.407 1.00 70.19 342 ASN A O 1
ATOM 2520 N N . SER A 1 343 ? -2.839 2.128 -3.459 1.00 76.56 343 SER A N 1
ATOM 2521 C CA . SER A 1 343 ? -1.729 3.093 -3.409 1.00 76.56 343 SER A CA 1
ATOM 2522 C C . SER A 1 343 ? -0.939 3.067 -2.096 1.00 76.56 343 SER A C 1
ATOM 2524 O O . SER A 1 343 ? -1.508 2.921 -1.015 1.00 76.56 343 SER A O 1
ATOM 2526 N N . GLN A 1 344 ? 0.370 3.313 -2.190 1.00 75.88 344 GLN A N 1
ATOM 2527 C CA . GLN A 1 344 ? 1.324 3.413 -1.083 1.00 75.88 344 GLN A CA 1
ATOM 2528 C C . GLN A 1 344 ? 2.198 4.664 -1.255 1.00 75.88 344 GLN A C 1
ATOM 2530 O O . GLN A 1 344 ? 2.648 4.982 -2.356 1.00 75.88 344 GLN A O 1
ATOM 2535 N N . LYS A 1 345 ? 2.424 5.400 -0.160 1.00 78.00 345 LYS A N 1
ATOM 2536 C CA . LYS A 1 345 ? 3.221 6.637 -0.155 1.00 78.00 345 LYS A CA 1
ATOM 2537 C C . LYS A 1 345 ? 4.642 6.374 0.332 1.00 78.00 345 LYS A C 1
ATOM 2539 O O . LYS A 1 345 ? 4.825 5.687 1.333 1.00 78.00 345 LYS A O 1
ATOM 2544 N N . PHE A 1 346 ? 5.608 7.032 -0.299 1.00 73.31 346 PHE A N 1
ATOM 2545 C CA . PHE A 1 346 ? 7.010 7.044 0.110 1.00 73.31 346 PHE A CA 1
ATOM 2546 C C . PHE A 1 346 ? 7.536 8.475 0.140 1.00 73.31 346 PHE A C 1
ATOM 2548 O O . PHE A 1 346 ? 7.197 9.282 -0.724 1.00 73.31 346 PHE A O 1
ATOM 2555 N N . THR A 1 347 ? 8.358 8.814 1.130 1.00 74.12 347 THR A N 1
ATOM 2556 C CA . THR A 1 347 ? 8.991 10.137 1.208 1.00 74.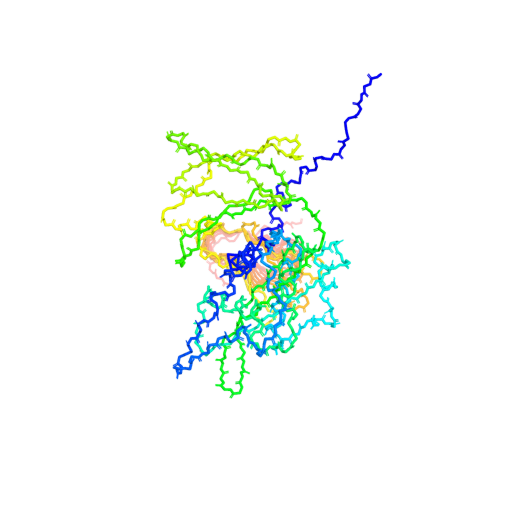12 347 THR A CA 1
ATOM 2557 C C . THR A 1 347 ? 9.938 10.319 0.023 1.00 74.12 347 THR A C 1
ATOM 2559 O O . THR A 1 347 ? 10.939 9.613 -0.074 1.00 74.12 347 THR A O 1
ATOM 2562 N N . ALA A 1 348 ? 9.641 11.273 -0.864 1.00 72.62 348 ALA A N 1
ATOM 2563 C CA . ALA A 1 348 ? 10.360 11.428 -2.131 1.00 72.62 348 ALA A CA 1
ATOM 2564 C C . ALA A 1 348 ? 11.853 11.729 -1.931 1.00 72.62 348 ALA A C 1
ATOM 2566 O O . ALA A 1 348 ? 12.685 11.244 -2.684 1.00 72.62 348 ALA A O 1
ATOM 2567 N N . SER A 1 349 ? 12.211 12.463 -0.872 1.00 78.19 349 SER A N 1
ATOM 2568 C CA . SER A 1 349 ? 13.605 12.822 -0.578 1.00 78.19 349 SER A CA 1
ATOM 2569 C C . SER A 1 349 ? 14.493 11.647 -0.150 1.00 78.19 349 SER A C 1
ATOM 2571 O O . SER A 1 349 ? 15.683 11.850 0.065 1.00 78.19 349 SER A O 1
ATOM 2573 N N . LEU A 1 350 ? 13.928 10.452 0.048 1.00 75.88 350 LEU A N 1
ATOM 2574 C CA . LEU A 1 350 ? 14.674 9.240 0.400 1.00 75.88 350 LEU A CA 1
ATOM 2575 C C . LEU A 1 350 ? 14.926 8.328 -0.809 1.00 75.88 350 LEU A C 1
ATOM 2577 O O . LEU A 1 350 ? 15.597 7.311 -0.657 1.00 75.88 350 LEU A O 1
ATOM 2581 N N . ILE A 1 351 ? 14.380 8.664 -1.982 1.00 81.56 351 ILE A N 1
ATOM 2582 C CA . ILE A 1 351 ? 14.405 7.813 -3.172 1.00 81.56 351 ILE A CA 1
ATOM 2583 C C . ILE A 1 351 ? 15.297 8.460 -4.230 1.00 81.56 351 ILE A C 1
ATOM 2585 O O . ILE A 1 351 ? 15.093 9.615 -4.596 1.00 81.56 351 ILE A O 1
ATOM 2589 N N . ALA A 1 352 ? 16.280 7.703 -4.706 1.00 84.81 352 ALA A N 1
ATOM 2590 C CA . ALA A 1 352 ? 17.188 8.097 -5.779 1.00 84.81 352 ALA A CA 1
ATOM 2591 C C . ALA A 1 352 ? 16.856 7.409 -7.111 1.00 84.81 352 ALA A C 1
ATOM 2593 O O . ALA A 1 352 ? 17.113 7.980 -8.165 1.00 84.81 352 ALA A O 1
ATOM 2594 N N . GLU A 1 353 ? 16.278 6.209 -7.058 1.00 85.62 353 GLU A N 1
ATOM 2595 C CA . GLU A 1 353 ? 15.989 5.372 -8.225 1.00 85.62 353 GLU A CA 1
ATOM 2596 C C . GLU A 1 353 ? 14.789 4.452 -7.958 1.00 85.62 353 GLU A C 1
ATOM 2598 O O . GLU A 1 353 ? 14.418 4.192 -6.802 1.00 85.62 353 GLU A O 1
ATOM 2603 N N . LEU A 1 354 ? 14.179 3.965 -9.036 1.00 88.06 354 LEU A N 1
ATOM 2604 C CA . LEU A 1 354 ? 13.070 3.014 -9.005 1.00 88.06 354 LEU A CA 1
ATOM 2605 C C . LEU A 1 354 ? 13.520 1.657 -9.552 1.00 88.06 354 LEU A C 1
ATOM 2607 O O . LEU A 1 354 ? 14.297 1.596 -10.497 1.00 88.06 354 LEU A O 1
ATOM 2611 N N . ALA A 1 355 ? 13.001 0.572 -8.987 1.00 90.06 355 ALA A N 1
ATOM 2612 C CA . ALA A 1 355 ? 13.113 -0.766 -9.556 1.00 90.06 355 ALA A CA 1
ATOM 2613 C C . ALA A 1 355 ? 11.722 -1.403 -9.561 1.00 90.06 355 ALA A C 1
ATOM 2615 O O . ALA A 1 355 ? 11.158 -1.651 -8.493 1.00 90.06 355 ALA A O 1
ATOM 2616 N N . ILE A 1 356 ? 11.151 -1.621 -10.743 1.00 93.62 356 ILE A N 1
ATOM 2617 C CA . ILE A 1 356 ? 9.775 -2.088 -10.919 1.00 93.62 356 ILE A CA 1
ATOM 2618 C C . ILE A 1 356 ? 9.774 -3.310 -11.832 1.00 93.62 356 ILE A C 1
ATOM 2620 O O . ILE A 1 356 ? 10.315 -3.253 -12.929 1.00 93.62 356 ILE A O 1
ATOM 2624 N N . LYS A 1 357 ? 9.154 -4.399 -11.379 1.00 91.75 357 LYS A N 1
ATOM 2625 C CA . LYS A 1 357 ? 8.966 -5.622 -12.169 1.00 91.75 357 LYS A CA 1
ATOM 2626 C C . LYS A 1 357 ? 7.478 -5.913 -12.334 1.00 91.75 357 LYS A C 1
ATOM 2628 O O . LYS A 1 357 ? 6.778 -5.834 -11.322 1.00 91.75 357 LYS A O 1
ATOM 2633 N N . GLY A 1 358 ? 7.015 -6.232 -13.540 1.00 82.81 358 GLY A N 1
ATOM 2634 C CA . GLY A 1 358 ? 5.627 -6.604 -13.845 1.00 82.81 358 GLY A CA 1
ATOM 2635 C C . GLY A 1 358 ? 5.304 -8.007 -13.344 1.00 82.81 358 GLY A C 1
ATOM 2636 O O . GLY A 1 358 ? 4.467 -8.170 -12.460 1.00 82.81 358 GLY A O 1
ATOM 2637 N N . GLY A 1 359 ? 6.112 -8.989 -13.736 1.00 89.31 359 GLY A N 1
ATOM 2638 C CA . GLY A 1 359 ? 5.994 -10.362 -13.254 1.00 89.31 359 GLY A CA 1
ATOM 2639 C C . GLY A 1 359 ? 5.458 -11.285 -14.338 1.00 89.31 359 GLY A C 1
ATOM 2640 O O . GLY A 1 359 ? 6.186 -11.589 -15.274 1.00 89.31 359 GLY A O 1
ATOM 2641 N N . GLN A 1 360 ? 4.255 -11.834 -14.163 1.00 88.50 360 GLN A N 1
ATOM 2642 C CA . GLN A 1 360 ? 3.583 -12.585 -15.229 1.00 88.50 360 GLN A CA 1
ATOM 2643 C C . GLN A 1 360 ? 2.242 -11.955 -15.565 1.00 88.50 360 GLN A C 1
ATOM 2645 O O . GLN A 1 360 ? 1.513 -11.522 -14.677 1.00 88.50 360 GLN A O 1
ATOM 2650 N N . GLY A 1 361 ? 1.820 -12.118 -16.811 1.00 91.62 361 GLY A N 1
ATOM 2651 C CA . GLY A 1 361 ? 0.612 -11.511 -17.340 1.00 91.62 361 GLY A CA 1
ATOM 2652 C C . GLY A 1 361 ? 0.948 -10.283 -18.174 1.00 91.62 361 GLY A C 1
ATOM 2653 O O . GLY A 1 361 ? 2.092 -9.910 -18.318 1.00 91.62 361 GLY A O 1
ATOM 2654 N N . ASN A 1 362 ? -0.081 -9.689 -18.773 1.00 96.06 362 ASN A N 1
ATOM 2655 C CA . ASN A 1 362 ? 0.099 -8.494 -19.589 1.00 96.06 362 ASN A CA 1
ATOM 2656 C C . ASN A 1 362 ? 0.045 -7.264 -18.686 1.00 96.06 362 ASN A C 1
ATOM 2658 O O . ASN A 1 362 ? -1.046 -6.851 -18.269 1.00 96.06 362 ASN A O 1
ATOM 2662 N N . ASP A 1 363 ? 1.198 -6.693 -18.403 1.00 96.06 363 ASP A N 1
ATOM 2663 C CA . ASP A 1 363 ? 1.381 -5.651 -17.417 1.00 96.06 363 ASP A CA 1
ATOM 2664 C C . ASP A 1 363 ? 1.408 -4.259 -18.052 1.00 96.06 363 ASP A C 1
ATOM 2666 O O . ASP A 1 363 ? 1.648 -4.044 -19.238 1.00 96.06 363 ASP A O 1
ATOM 2670 N N . THR A 1 364 ? 1.093 -3.252 -17.250 1.00 98.31 364 THR A N 1
ATOM 2671 C CA . THR A 1 364 ? 1.232 -1.845 -17.621 1.00 98.31 364 THR A CA 1
ATOM 2672 C C . THR A 1 364 ? 1.994 -1.138 -16.521 1.00 98.31 364 THR A C 1
ATOM 2674 O O . THR A 1 364 ? 1.476 -0.975 -15.416 1.00 98.31 364 THR A O 1
ATOM 2677 N N . ILE A 1 365 ? 3.209 -0.691 -16.823 1.00 97.94 365 ILE A N 1
ATOM 2678 C CA . ILE A 1 365 ? 4.107 -0.020 -15.889 1.00 97.94 365 ILE A CA 1
ATOM 2679 C C . ILE A 1 365 ? 4.357 1.409 -16.364 1.00 97.94 365 ILE A C 1
ATOM 2681 O O . ILE A 1 365 ? 4.896 1.639 -17.442 1.00 97.94 365 ILE A O 1
ATOM 2685 N N . THR A 1 366 ? 3.998 2.391 -15.538 1.00 98.12 366 THR A N 1
ATOM 2686 C CA . THR A 1 366 ? 4.192 3.816 -15.845 1.00 98.12 366 THR A CA 1
ATOM 2687 C C . THR A 1 366 ? 5.012 4.519 -14.763 1.00 98.12 366 THR A C 1
ATOM 2689 O O . THR A 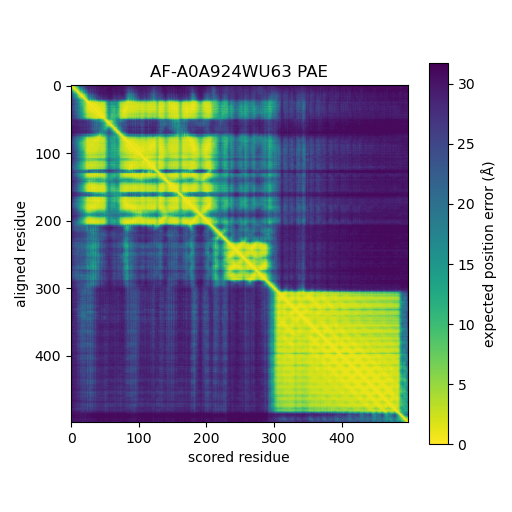1 366 ? 4.514 4.791 -13.662 1.00 98.12 366 THR A O 1
ATOM 2692 N N . ASN A 1 367 ? 6.252 4.892 -15.080 1.00 96.06 367 ASN A N 1
ATOM 2693 C CA . ASN A 1 367 ? 7.041 5.815 -14.269 1.00 96.06 367 ASN A CA 1
ATOM 2694 C C . ASN A 1 367 ? 6.778 7.263 -14.717 1.00 96.06 367 ASN A C 1
ATOM 2696 O O . ASN A 1 367 ? 7.225 7.707 -15.766 1.00 96.06 367 ASN A O 1
ATOM 2700 N N . ALA A 1 368 ? 6.054 8.031 -13.900 1.00 92.19 368 ALA A N 1
ATOM 2701 C CA . ALA A 1 368 ? 5.781 9.450 -14.145 1.00 92.19 368 ALA A CA 1
ATOM 2702 C C . ALA A 1 368 ? 6.724 10.371 -13.345 1.00 92.19 368 ALA A C 1
ATOM 2704 O O . ALA A 1 368 ? 6.349 11.488 -12.968 1.00 92.19 368 ALA A O 1
ATOM 2705 N N . THR A 1 369 ? 7.915 9.882 -12.993 1.00 93.06 369 THR A N 1
ATOM 2706 C CA . THR A 1 369 ? 8.905 10.623 -12.206 1.00 93.06 369 THR A CA 1
ATOM 2707 C C . THR A 1 369 ? 10.063 11.126 -13.069 1.00 93.06 369 THR A C 1
ATOM 2709 O O . THR A 1 369 ? 10.161 10.845 -14.258 1.00 93.06 369 THR A O 1
ATOM 2712 N N . VAL A 1 370 ? 10.941 11.910 -12.442 1.00 91.56 370 VAL A N 1
ATOM 2713 C CA . VAL A 1 370 ? 12.212 12.375 -13.026 1.00 91.56 370 VAL A CA 1
ATOM 2714 C C . VAL A 1 370 ? 13.398 11.505 -12.597 1.00 91.56 370 VAL A C 1
ATOM 2716 O O . VAL A 1 370 ? 14.550 11.880 -12.802 1.00 91.56 370 VAL A O 1
ATOM 2719 N N . LEU A 1 371 ? 13.129 10.409 -11.885 1.00 91.75 371 LEU A N 1
ATOM 2720 C CA . LEU A 1 371 ? 14.152 9.494 -11.399 1.00 91.75 371 LEU A CA 1
ATOM 2721 C C . LEU A 1 371 ? 14.448 8.458 -12.473 1.00 91.75 371 LEU A C 1
ATOM 2723 O O . LEU A 1 371 ? 13.520 8.023 -13.149 1.00 91.75 371 LEU A O 1
ATOM 2727 N N . GLY A 1 372 ? 15.709 8.029 -12.545 1.00 86.50 372 GLY A N 1
ATOM 2728 C CA . GLY A 1 372 ? 16.061 6.831 -13.297 1.00 86.50 372 GLY A CA 1
ATOM 2729 C C . GLY A 1 372 ? 15.381 5.597 -12.704 1.00 86.50 372 GLY A C 1
ATOM 2730 O O . GLY A 1 372 ? 15.267 5.457 -11.476 1.00 86.50 372 GLY A O 1
ATOM 2731 N N . ALA A 1 373 ? 14.929 4.716 -13.580 1.00 91.69 373 ALA A N 1
ATOM 2732 C CA . ALA A 1 373 ? 14.183 3.522 -13.257 1.00 91.69 373 ALA A CA 1
ATOM 2733 C C . ALA A 1 373 ? 14.754 2.300 -13.971 1.00 91.69 373 ALA A C 1
ATOM 2735 O O . ALA A 1 373 ? 15.103 2.334 -15.146 1.00 91.69 373 ALA A O 1
ATOM 2736 N N . TYR A 1 374 ? 14.795 1.195 -13.242 1.00 90.94 374 TYR A N 1
ATOM 2737 C CA . TYR A 1 374 ? 14.889 -0.139 -13.804 1.00 90.94 374 TYR A CA 1
ATOM 2738 C C . TYR A 1 374 ? 13.473 -0.707 -13.926 1.00 90.94 374 TYR A C 1
ATOM 2740 O O . TYR A 1 374 ? 12.799 -0.857 -12.902 1.00 90.94 374 TYR A O 1
ATOM 2748 N N . LEU A 1 375 ? 13.025 -0.996 -15.146 1.00 95.62 375 LEU A N 1
ATOM 2749 C CA . LEU A 1 375 ? 11.722 -1.587 -15.447 1.00 95.62 375 LEU A CA 1
ATOM 2750 C C . LEU A 1 375 ? 11.913 -2.945 -16.139 1.00 95.62 375 LEU A C 1
ATOM 2752 O O . LEU A 1 375 ? 12.721 -3.064 -17.055 1.00 95.62 375 LEU A O 1
ATOM 2756 N N . GLU A 1 376 ? 11.158 -3.948 -15.710 1.00 92.19 376 GLU A N 1
ATOM 2757 C CA . GLU A 1 376 ? 11.133 -5.298 -16.289 1.00 92.19 376 GLU A CA 1
ATOM 2758 C C . GLU A 1 376 ? 9.665 -5.695 -16.471 1.00 92.19 376 GLU A C 1
ATOM 2760 O O . GLU A 1 376 ? 8.912 -5.631 -15.493 1.00 92.19 376 GLU A O 1
ATOM 2765 N N . GLY A 1 377 ? 9.250 -6.019 -17.696 1.00 85.00 377 GLY A N 1
ATOM 2766 C CA . GLY A 1 377 ? 7.895 -6.479 -18.012 1.00 85.00 377 GLY A CA 1
ATOM 2767 C C . GLY A 1 377 ? 7.659 -7.870 -17.437 1.00 85.00 377 GLY A C 1
ATOM 2768 O O . GLY A 1 377 ? 6.973 -8.021 -16.421 1.00 85.00 377 GLY A O 1
ATOM 2769 N N . GLY A 1 378 ? 8.388 -8.848 -17.971 1.00 89.94 378 GLY A N 1
ATOM 2770 C CA . GLY A 1 378 ? 8.360 -10.236 -17.535 1.00 89.94 378 GLY A CA 1
ATOM 2771 C C . GLY A 1 378 ? 7.652 -11.130 -18.553 1.00 89.94 378 GLY A C 1
ATOM 2772 O O . GLY A 1 378 ? 7.918 -11.068 -19.748 1.00 89.94 378 GLY A O 1
ATOM 2773 N N . ASP A 1 379 ? 6.805 -12.049 -18.085 1.00 87.81 379 ASP A N 1
ATOM 2774 C CA . ASP A 1 379 ? 6.066 -12.935 -18.989 1.00 87.81 379 ASP A CA 1
ATOM 2775 C C . ASP A 1 379 ? 4.779 -12.249 -19.465 1.00 87.81 379 ASP A C 1
ATOM 2777 O O . ASP A 1 379 ? 3.813 -12.223 -18.708 1.00 87.81 379 ASP A O 1
ATOM 2781 N N . GLY A 1 380 ? 4.650 -11.863 -20.731 1.00 93.12 380 GLY A N 1
ATOM 2782 C CA . GLY A 1 380 ? 3.374 -11.347 -21.232 1.00 93.12 380 GLY A CA 1
ATOM 2783 C C . GLY A 1 380 ? 3.555 -10.261 -22.267 1.00 93.12 380 GLY A C 1
ATOM 2784 O O . GLY A 1 380 ? 4.650 -10.028 -22.731 1.00 93.12 380 GLY A O 1
ATOM 2785 N N . LYS A 1 381 ? 2.445 -9.667 -22.711 1.00 97.50 381 LYS A N 1
ATOM 2786 C CA . LYS A 1 381 ? 2.488 -8.504 -23.604 1.00 97.50 381 LYS A CA 1
ATOM 2787 C C . LYS A 1 381 ? 2.350 -7.242 -22.780 1.00 97.50 381 LYS A C 1
ATOM 2789 O O . LYS A 1 381 ? 1.222 -6.893 -22.406 1.00 97.50 381 LYS A O 1
ATOM 2794 N N . ASP A 1 382 ? 3.458 -6.568 -22.560 1.00 98.06 382 ASP A N 1
ATOM 2795 C CA . ASP A 1 382 ? 3.579 -5.519 -21.568 1.00 98.06 382 ASP A CA 1
ATOM 2796 C C . ASP A 1 382 ? 3.608 -4.127 -22.192 1.00 98.06 382 ASP A C 1
ATOM 2798 O O . ASP A 1 382 ? 3.890 -3.924 -23.373 1.00 98.06 382 ASP A O 1
ATOM 2802 N N . HIS A 1 383 ? 3.258 -3.132 -21.383 1.00 98.62 383 HIS A N 1
ATOM 2803 C CA . HIS A 1 383 ? 3.347 -1.721 -21.733 1.00 98.62 383 HIS A CA 1
ATOM 2804 C C . HIS A 1 383 ? 4.195 -1.001 -20.692 1.00 98.62 383 HIS A C 1
ATOM 2806 O O . HIS A 1 383 ? 3.750 -0.789 -19.562 1.00 98.62 383 HIS A O 1
ATOM 2812 N N . LEU A 1 384 ? 5.391 -0.572 -21.081 1.00 98.31 384 LEU A N 1
ATOM 2813 C CA . LEU A 1 384 ? 6.399 -0.014 -20.187 1.00 98.31 384 LEU A CA 1
ATOM 2814 C C . LEU A 1 384 ? 6.712 1.439 -20.568 1.00 98.31 384 LEU A C 1
ATOM 2816 O O . LEU A 1 384 ? 6.997 1.735 -21.725 1.00 98.31 384 LEU A O 1
ATOM 2820 N N . THR A 1 385 ? 6.667 2.356 -19.598 1.00 98.62 385 THR A N 1
ATOM 2821 C CA . THR A 1 385 ? 6.999 3.779 -19.801 1.00 98.62 385 THR A CA 1
ATOM 2822 C C . THR A 1 385 ? 8.010 4.272 -18.762 1.00 98.62 385 THR A C 1
ATOM 2824 O O . THR A 1 385 ? 7.698 4.281 -17.564 1.00 98.62 385 THR A O 1
ATOM 2827 N N . GLY A 1 386 ? 9.186 4.705 -19.232 1.00 95.31 386 GLY A N 1
ATOM 2828 C CA . GLY A 1 386 ? 10.360 5.106 -18.440 1.00 95.31 386 GLY A CA 1
ATOM 2829 C C . GLY A 1 386 ? 10.242 6.458 -17.745 1.00 95.31 386 GLY A C 1
ATOM 2830 O O . GLY A 1 386 ? 10.535 6.560 -16.558 1.00 95.31 386 GLY A O 1
ATOM 2831 N N . GLY A 1 387 ? 9.686 7.471 -18.409 1.00 96.19 387 GLY A N 1
ATOM 2832 C CA . GLY A 1 387 ? 9.425 8.775 -17.795 1.00 96.19 387 GLY A CA 1
ATOM 2833 C C . GLY A 1 387 ? 10.437 9.841 -18.204 1.00 96.19 387 GLY A C 1
ATOM 2834 O O . GLY A 1 387 ? 10.528 10.164 -19.379 1.00 96.19 387 GLY A O 1
ATOM 2835 N N . SER A 1 388 ? 11.076 10.523 -17.247 1.00 94.31 388 SER A N 1
ATOM 2836 C CA . SER A 1 388 ? 12.054 11.595 -17.536 1.00 94.31 388 SER A CA 1
ATOM 2837 C C . SER A 1 388 ? 13.462 11.335 -16.978 1.00 94.31 388 SER A C 1
ATOM 2839 O O . SER A 1 388 ? 14.253 12.277 -16.866 1.00 94.31 388 SER A O 1
ATOM 2841 N N . GLY A 1 389 ? 13.726 10.111 -16.513 1.00 93.44 389 GLY A N 1
ATOM 2842 C CA . GLY A 1 389 ? 14.996 9.686 -15.925 1.00 93.44 389 GLY A CA 1
ATOM 2843 C C . GLY A 1 389 ? 15.988 9.192 -16.976 1.00 93.44 389 GLY A C 1
ATOM 2844 O O . GLY A 1 389 ? 15.761 9.343 -18.155 1.00 93.44 389 GLY A O 1
ATOM 2845 N N . ASN A 1 390 ? 17.124 8.629 -16.558 1.00 92.06 390 ASN A N 1
ATOM 2846 C CA . ASN A 1 390 ? 17.860 7.728 -17.453 1.00 92.06 390 ASN A CA 1
ATOM 2847 C C . ASN A 1 390 ? 17.451 6.317 -17.052 1.00 92.06 390 ASN A C 1
ATOM 2849 O O . ASN A 1 390 ? 17.805 5.877 -15.950 1.00 92.06 390 ASN A O 1
ATOM 2853 N N . ASP A 1 391 ? 16.701 5.654 -17.910 1.00 96.50 391 ASP A N 1
ATOM 2854 C CA . ASP A 1 391 ? 15.974 4.444 -17.580 1.00 96.50 391 ASP A CA 1
ATOM 2855 C C . ASP A 1 391 ? 16.620 3.208 -18.219 1.00 96.50 391 ASP A C 1
ATOM 2857 O O . ASP A 1 391 ? 17.395 3.268 -19.175 1.00 96.50 391 ASP A O 1
ATOM 2861 N N . SER A 1 392 ? 16.372 2.049 -17.627 1.00 91.19 392 SER A N 1
ATOM 2862 C CA . SER A 1 392 ? 16.753 0.743 -18.160 1.00 91.19 392 SER A CA 1
ATOM 2863 C C . SER A 1 392 ? 15.508 -0.126 -18.183 1.00 91.19 392 SER A C 1
ATOM 2865 O O . SER A 1 392 ? 14.998 -0.477 -17.121 1.00 91.19 392 SER A O 1
ATOM 2867 N N . ILE A 1 393 ? 15.004 -0.427 -19.375 1.00 96.31 393 ILE A N 1
ATOM 2868 C CA . ILE A 1 393 ? 13.703 -1.061 -19.588 1.00 96.31 393 ILE A CA 1
ATOM 2869 C C . ILE A 1 393 ? 13.890 -2.349 -20.385 1.00 96.31 393 ILE A C 1
ATOM 2871 O O . ILE A 1 393 ? 14.517 -2.338 -21.444 1.00 96.31 393 ILE A O 1
ATOM 2875 N N . TYR A 1 394 ? 13.334 -3.439 -19.868 1.00 91.81 394 TYR A N 1
ATOM 2876 C CA . TYR A 1 394 ? 13.368 -4.770 -20.465 1.00 91.81 394 TYR A CA 1
ATOM 2877 C C . TYR A 1 394 ? 11.928 -5.261 -20.657 1.00 91.81 394 TYR A C 1
ATOM 2879 O O . TYR A 1 394 ? 11.181 -5.298 -19.679 1.00 91.81 394 TYR A O 1
ATOM 2887 N N . GLY A 1 395 ? 11.539 -5.576 -21.895 1.00 87.06 395 GLY A N 1
ATOM 2888 C CA . GLY A 1 395 ? 10.247 -6.194 -22.230 1.00 87.06 395 GLY A CA 1
ATOM 2889 C C . GLY A 1 395 ? 10.192 -7.660 -21.804 1.00 87.06 395 GLY A C 1
ATOM 2890 O O . GLY A 1 395 ? 9.289 -8.052 -21.077 1.00 87.06 395 GLY A O 1
ATOM 2891 N N . ASP A 1 396 ? 11.278 -8.384 -22.094 1.00 90.44 396 ASP A N 1
ATOM 2892 C CA . ASP A 1 396 ? 11.464 -9.826 -21.908 1.00 90.44 396 ASP A CA 1
ATOM 2893 C C . ASP A 1 396 ? 10.805 -10.663 -23.011 1.00 90.44 396 ASP A C 1
ATOM 2895 O O . ASP A 1 396 ? 11.342 -10.743 -24.114 1.00 90.44 396 ASP A O 1
ATOM 2899 N N . ALA A 1 397 ? 9.754 -11.423 -22.712 1.00 84.38 397 ALA A N 1
ATOM 2900 C CA . ALA A 1 397 ? 9.206 -12.386 -23.657 1.00 84.38 397 ALA A CA 1
ATOM 2901 C C . ALA A 1 397 ? 7.772 -12.031 -24.040 1.00 84.38 397 ALA A C 1
ATOM 2903 O O . ALA A 1 397 ? 6.909 -11.909 -23.179 1.00 84.38 397 ALA A O 1
ATOM 2904 N N . SER A 1 398 ? 7.478 -12.163 -25.333 1.00 95.44 398 SER A N 1
ATOM 2905 C CA . SER A 1 398 ? 6.270 -11.761 -26.065 1.00 95.44 398 SER A CA 1
ATOM 2906 C C . SER A 1 398 ? 6.356 -10.345 -26.636 1.00 95.44 398 SER A C 1
ATOM 2908 O O . SER A 1 398 ? 7.410 -9.751 -26.685 1.00 95.44 398 SER A O 1
ATOM 2910 N N . ASN A 1 399 ? 5.250 -9.882 -27.226 1.00 97.75 399 ASN A N 1
ATOM 2911 C CA . ASN A 1 399 ? 5.209 -8.634 -27.978 1.00 97.75 399 ASN A CA 1
ATOM 2912 C C . ASN A 1 399 ? 4.902 -7.463 -27.046 1.00 97.75 399 ASN A C 1
ATOM 2914 O O . ASN A 1 399 ? 3.734 -7.305 -26.654 1.00 97.75 399 ASN A O 1
ATOM 2918 N N . ASP A 1 400 ? 5.892 -6.623 -26.808 1.00 98.38 400 ASP A N 1
ATOM 2919 C CA . ASP A 1 400 ? 5.845 -5.542 -25.838 1.00 98.38 400 ASP A CA 1
ATOM 2920 C C . ASP A 1 400 ? 5.784 -4.161 -26.485 1.00 98.38 400 ASP A C 1
ATOM 2922 O O . ASP A 1 400 ? 6.158 -3.932 -27.637 1.00 98.38 400 ASP A O 1
ATOM 2926 N N . TYR A 1 401 ? 5.267 -3.208 -25.718 1.00 98.75 401 TYR A N 1
ATOM 2927 C CA . TYR A 1 401 ? 5.354 -1.786 -26.004 1.00 98.75 401 TYR A CA 1
ATOM 2928 C C . TYR A 1 401 ? 6.284 -1.134 -24.985 1.00 98.75 401 TYR A C 1
ATOM 2930 O O . TYR A 1 401 ? 6.001 -1.148 -23.785 1.00 98.75 401 TYR A O 1
ATOM 2938 N N . ILE A 1 402 ? 7.354 -0.506 -25.463 1.00 98.75 402 ILE A N 1
ATOM 2939 C CA . ILE A 1 402 ? 8.350 0.161 -24.626 1.00 98.75 402 ILE A CA 1
ATOM 2940 C C . ILE A 1 402 ? 8.494 1.616 -25.073 1.00 98.75 402 ILE A C 1
ATOM 2942 O O . ILE A 1 402 ? 8.741 1.896 -26.243 1.00 98.75 402 ILE A O 1
ATOM 2946 N N . ASP A 1 403 ? 8.373 2.546 -24.129 1.00 98.75 403 ASP A N 1
ATOM 2947 C CA . ASP A 1 403 ? 8.621 3.978 -24.324 1.00 98.75 403 ASP A CA 1
ATOM 2948 C C . ASP A 1 403 ? 9.622 4.470 -23.269 1.00 98.75 403 ASP A C 1
ATOM 2950 O O . ASP A 1 403 ? 9.300 4.517 -22.076 1.00 98.75 403 ASP A O 1
ATOM 2954 N N . GLY A 1 404 ? 10.844 4.804 -23.694 1.00 97.69 404 GLY A N 1
ATOM 2955 C CA . GLY A 1 404 ? 11.902 5.314 -22.813 1.00 97.69 404 GLY A CA 1
ATOM 2956 C C . GLY A 1 404 ? 11.548 6.667 -22.198 1.00 97.69 404 GLY A C 1
ATOM 2957 O O . GLY A 1 404 ? 11.707 6.877 -20.997 1.00 97.69 404 GLY A O 1
ATOM 2958 N N . GLY A 1 405 ? 10.891 7.534 -22.969 1.00 98.25 405 GLY A N 1
ATOM 2959 C CA . GLY A 1 405 ? 10.487 8.862 -22.528 1.00 98.25 405 GLY A CA 1
ATOM 2960 C C . GLY A 1 405 ? 11.579 9.907 -22.754 1.00 98.25 405 GLY A C 1
ATOM 2961 O O . GLY A 1 405 ? 11.930 10.201 -23.889 1.00 98.25 405 GLY A O 1
ATOM 2962 N N . ILE A 1 406 ? 12.021 10.604 -21.712 1.00 97.31 406 ILE A N 1
ATOM 2963 C CA . ILE A 1 406 ? 13.091 11.609 -21.792 1.00 97.31 406 ILE A CA 1
ATOM 2964 C C . ILE A 1 406 ? 14.255 11.083 -20.972 1.00 97.31 406 ILE A C 1
ATOM 2966 O O . ILE A 1 406 ? 14.065 10.876 -19.783 1.00 97.31 406 ILE A O 1
ATOM 2970 N N . GLY A 1 407 ? 15.455 11.009 -21.530 1.00 96.56 407 GLY A N 1
ATOM 2971 C CA . GLY A 1 407 ? 16.543 10.345 -20.836 1.00 96.56 407 GLY A CA 1
ATOM 2972 C C . GLY A 1 407 ? 17.724 10.011 -21.718 1.00 96.56 407 GLY A C 1
ATOM 2973 O O . GLY A 1 407 ? 17.856 10.472 -22.838 1.00 96.56 407 GLY A O 1
ATOM 2974 N N . ARG A 1 408 ? 18.670 9.261 -21.174 1.00 94.56 408 ARG A N 1
ATOM 2975 C CA . ARG A 1 408 ? 19.562 8.429 -21.980 1.00 94.56 408 ARG A CA 1
ATOM 2976 C C . ARG A 1 408 ? 19.265 7.009 -21.579 1.00 94.56 408 ARG A C 1
ATOM 2978 O O . ARG A 1 408 ? 19.842 6.521 -20.598 1.00 94.56 408 ARG A O 1
ATOM 2985 N N . ASP A 1 409 ? 18.378 6.395 -22.326 1.00 97.38 409 ASP A N 1
ATOM 2986 C CA . ASP A 1 409 ? 17.717 5.179 -21.912 1.00 97.38 409 ASP A CA 1
ATOM 2987 C C . ASP A 1 409 ? 18.403 3.952 -22.514 1.00 97.38 409 ASP A C 1
ATOM 2989 O O . ASP A 1 409 ? 19.167 4.017 -23.485 1.00 97.38 409 ASP A O 1
ATOM 2993 N N . GLN A 1 410 ? 18.203 2.812 -21.868 1.00 93.25 410 GLN A N 1
ATOM 2994 C CA . GLN A 1 410 ? 18.610 1.501 -22.359 1.00 93.25 410 GLN A CA 1
ATOM 2995 C C . GLN A 1 410 ? 17.363 0.638 -22.456 1.00 93.25 410 GLN A C 1
ATOM 2997 O O . GLN A 1 410 ? 16.780 0.298 -21.431 1.00 93.25 410 GLN A O 1
ATOM 3002 N N . LEU A 1 411 ? 16.955 0.309 -23.674 1.00 96.06 411 LEU A N 1
ATOM 3003 C CA . LEU A 1 411 ? 15.700 -0.363 -23.979 1.00 96.06 411 LEU A CA 1
ATOM 3004 C C . LEU A 1 411 ? 15.994 -1.695 -24.666 1.00 96.06 411 LEU A C 1
ATOM 3006 O O . LEU A 1 411 ? 16.762 -1.738 -25.630 1.00 96.06 411 LEU A O 1
ATOM 3010 N N . VAL A 1 412 ? 15.400 -2.772 -24.166 1.00 94.50 412 VAL A N 1
ATOM 3011 C CA . VAL A 1 412 ? 15.570 -4.127 -24.698 1.00 94.50 412 VAL A CA 1
ATOM 3012 C C . VAL A 1 412 ? 14.201 -4.791 -24.822 1.00 94.50 412 VAL A C 1
ATOM 3014 O O . VAL A 1 412 ? 13.524 -4.932 -23.809 1.00 94.50 412 VAL A O 1
ATOM 3017 N N . GLY A 1 413 ? 13.808 -5.206 -26.027 1.00 88.38 413 GLY A N 1
ATOM 3018 C CA . GLY A 1 413 ? 12.589 -5.996 -26.259 1.00 88.38 413 GLY A CA 1
ATOM 3019 C C . GLY A 1 413 ? 12.775 -7.456 -25.847 1.00 88.38 413 GLY A C 1
ATOM 3020 O O . GLY A 1 413 ? 12.056 -7.962 -24.997 1.00 88.38 413 GLY A O 1
ATOM 3021 N N . ALA A 1 414 ? 13.891 -8.040 -26.294 1.00 93.06 414 ALA A N 1
ATOM 3022 C CA . ALA A 1 414 ? 14.350 -9.416 -26.113 1.00 93.06 414 ALA A CA 1
ATOM 3023 C C . ALA A 1 414 ? 13.659 -10.452 -27.010 1.00 93.06 414 ALA A C 1
ATOM 3025 O O . ALA A 1 414 ? 14.336 -10.991 -27.888 1.00 93.06 414 ALA A O 1
ATOM 3026 N N . GLY A 1 415 ? 12.393 -10.812 -26.831 1.00 88.38 415 GLY A N 1
ATOM 3027 C CA . GLY A 1 415 ? 11.787 -11.808 -27.715 1.00 88.38 415 GLY A CA 1
ATOM 3028 C C . GLY A 1 415 ? 10.316 -11.597 -27.967 1.00 88.38 415 GLY A C 1
ATOM 3029 O O . GLY A 1 415 ? 9.522 -11.827 -27.079 1.00 88.38 415 GLY A O 1
ATOM 3030 N N . GLY A 1 416 ? 9.925 -11.353 -29.207 1.00 96.38 416 GLY A N 1
ATOM 3031 C CA . GLY A 1 416 ? 8.565 -11.023 -29.589 1.00 96.38 416 GLY A CA 1
ATOM 3032 C C . GLY A 1 416 ? 8.568 -10.170 -30.844 1.00 96.38 416 GLY A C 1
ATOM 3033 O O . GLY A 1 416 ? 9.563 -10.064 -31.529 1.00 96.38 416 GLY A O 1
ATOM 3034 N N . ALA A 1 417 ? 7.417 -9.624 -31.212 1.00 97.94 417 ALA A N 1
ATOM 3035 C CA . ALA A 1 417 ? 7.389 -8.528 -32.179 1.00 97.94 417 ALA A CA 1
ATOM 3036 C C . ALA A 1 417 ? 7.044 -7.256 -31.410 1.00 97.94 417 ALA A C 1
ATOM 3038 O O . ALA A 1 417 ? 5.859 -7.027 -31.118 1.00 97.94 417 ALA A O 1
ATOM 3039 N N . ASP A 1 418 ? 8.074 -6.496 -31.067 1.00 98.56 418 ASP A N 1
ATOM 3040 C CA . ASP A 1 418 ? 8.047 -5.394 -30.117 1.00 98.56 418 ASP A CA 1
ATOM 3041 C C . ASP A 1 418 ? 7.885 -4.041 -30.811 1.00 98.56 418 ASP A C 1
ATOM 3043 O O . ASP A 1 418 ? 8.232 -3.846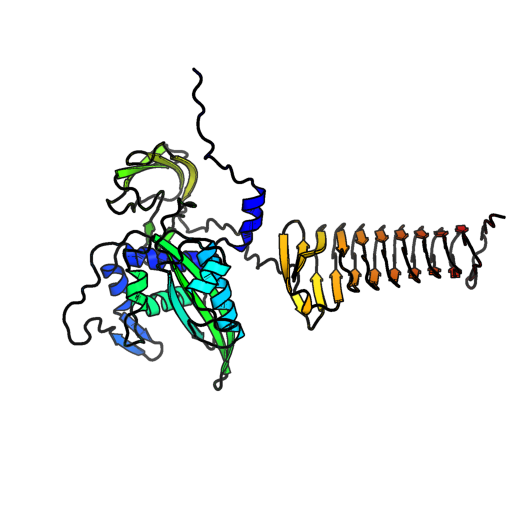 -31.978 1.00 98.56 418 ASP A O 1
ATOM 3047 N N . LEU A 1 419 ? 7.334 -3.072 -30.083 1.00 98.75 419 LEU A N 1
ATOM 3048 C CA . LEU A 1 419 ? 7.319 -1.665 -30.468 1.00 98.75 419 LEU A CA 1
ATOM 3049 C C . LEU A 1 419 ? 8.110 -0.869 -29.434 1.00 98.75 419 LEU A C 1
ATOM 3051 O O . LEU A 1 419 ? 7.623 -0.646 -28.325 1.00 98.75 419 LEU A O 1
ATOM 3055 N N . ILE A 1 420 ? 9.300 -0.405 -29.814 1.00 98.62 420 ILE A N 1
ATOM 3056 C CA . ILE A 1 420 ? 10.209 0.309 -28.913 1.00 98.62 420 ILE A CA 1
ATOM 3057 C C . ILE A 1 420 ? 10.442 1.735 -29.404 1.00 98.62 420 ILE A C 1
ATOM 3059 O O . ILE A 1 420 ? 10.881 1.972 -30.531 1.00 98.62 420 ILE A O 1
ATOM 3063 N N . LEU A 1 421 ? 10.170 2.696 -28.526 1.00 98.75 421 LEU A N 1
ATOM 3064 C CA . LEU A 1 421 ? 10.387 4.121 -28.728 1.00 98.75 421 LEU A CA 1
ATOM 3065 C C . LEU A 1 421 ? 11.465 4.605 -27.745 1.00 98.75 421 LEU A C 1
ATOM 3067 O O . LEU A 1 421 ? 11.247 4.556 -26.538 1.00 98.75 421 LEU A O 1
ATOM 3071 N N . GLY A 1 422 ? 12.601 5.086 -28.262 1.00 97.88 422 GLY A N 1
ATOM 3072 C CA . GLY A 1 422 ? 13.697 5.683 -27.481 1.00 97.88 422 GLY A CA 1
ATOM 3073 C C . GLY A 1 422 ? 13.224 6.913 -26.727 1.00 97.88 422 GLY A C 1
ATOM 3074 O O . GLY A 1 422 ? 13.105 6.908 -25.509 1.00 97.88 422 GLY A O 1
ATOM 3075 N N . GLY A 1 423 ? 12.796 7.914 -27.495 1.00 98.38 423 GLY A N 1
ATOM 3076 C CA . GLY A 1 423 ? 12.196 9.123 -26.952 1.00 98.38 423 GLY A CA 1
ATOM 3077 C C . GLY A 1 423 ? 13.119 10.321 -27.131 1.00 98.38 423 GLY A C 1
ATOM 3078 O O . GLY A 1 423 ? 13.500 10.664 -28.247 1.00 98.38 423 GLY A O 1
ATOM 3079 N N . SER A 1 424 ? 13.370 11.078 -26.072 1.00 97.56 424 SER A N 1
ATOM 3080 C CA . SER A 1 424 ? 14.270 12.228 -26.113 1.00 97.56 424 SER A CA 1
ATOM 3081 C C . SER A 1 424 ? 15.569 11.946 -25.386 1.00 97.56 424 SER A C 1
ATOM 3083 O O . SER A 1 424 ? 15.581 11.899 -24.165 1.00 97.56 424 SER A O 1
ATOM 3085 N N . GLY A 1 425 ? 16.668 11.996 -26.120 1.00 97.38 425 GLY A N 1
ATOM 3086 C CA . GLY A 1 425 ? 18.038 11.943 -25.650 1.00 97.38 425 GLY A CA 1
ATOM 3087 C C . GLY A 1 425 ? 18.810 10.859 -26.388 1.00 97.38 425 GLY A C 1
ATOM 3088 O O . GLY A 1 425 ? 18.483 10.547 -27.513 1.00 97.38 425 GLY A O 1
ATOM 3089 N N . ASN A 1 426 ? 19.937 10.413 -25.837 1.00 96.25 426 ASN A N 1
ATOM 3090 C CA . ASN A 1 426 ? 20.818 9.506 -26.580 1.00 96.25 426 ASN A CA 1
ATOM 3091 C C . ASN A 1 426 ? 20.637 8.094 -26.041 1.00 96.25 426 ASN A C 1
ATOM 3093 O O . ASN A 1 426 ? 21.256 7.747 -25.021 1.00 96.25 426 ASN A O 1
ATOM 3097 N N . ASP A 1 427 ? 19.844 7.310 -26.747 1.00 97.75 427 ASP A N 1
ATOM 3098 C CA . ASP A 1 427 ? 19.306 6.048 -26.275 1.00 97.75 427 ASP A CA 1
ATOM 3099 C C . ASP A 1 427 ? 20.046 4.854 -26.881 1.00 97.75 427 ASP A C 1
ATOM 3101 O O . ASP A 1 427 ? 20.750 4.930 -27.897 1.00 97.75 427 ASP A O 1
ATOM 3105 N N . ARG A 1 428 ? 19.942 3.713 -26.203 1.00 93.38 428 ARG A N 1
ATOM 3106 C CA . ARG A 1 428 ? 20.375 2.412 -26.715 1.00 93.38 428 ARG A CA 1
ATOM 3107 C C . ARG A 1 428 ? 19.166 1.507 -26.788 1.00 93.38 428 ARG A C 1
ATOM 3109 O O . ARG A 1 428 ? 18.560 1.244 -25.757 1.00 93.38 428 ARG A O 1
ATOM 3116 N N . ILE A 1 429 ? 18.871 1.009 -27.976 1.00 97.19 429 ILE A N 1
ATOM 3117 C CA . ILE A 1 429 ? 17.702 0.184 -28.257 1.00 97.19 429 ILE A CA 1
ATOM 3118 C C . ILE A 1 429 ? 18.175 -1.137 -28.859 1.00 97.19 429 ILE A C 1
ATOM 3120 O O . ILE A 1 429 ? 18.990 -1.134 -29.785 1.00 97.19 429 ILE A O 1
ATOM 3124 N N . TYR A 1 430 ? 17.670 -2.248 -28.333 1.00 96.50 430 TYR A N 1
ATOM 3125 C CA . TYR A 1 430 ? 17.841 -3.583 -28.898 1.00 96.50 430 TYR A CA 1
ATOM 3126 C C . TYR A 1 430 ? 16.478 -4.271 -29.011 1.00 96.50 430 TYR A C 1
ATOM 3128 O O . TYR A 1 430 ? 15.813 -4.433 -27.988 1.00 96.50 430 TYR A O 1
ATOM 3136 N N . GLY A 1 431 ? 16.063 -4.638 -30.225 1.00 92.44 431 GLY A N 1
ATOM 3137 C CA . GLY A 1 431 ? 14.805 -5.349 -30.478 1.00 92.44 431 GLY A CA 1
ATOM 3138 C C . GLY A 1 431 ? 14.856 -6.756 -29.900 1.00 92.44 431 GLY A C 1
ATOM 3139 O O . GLY A 1 431 ? 14.193 -7.044 -28.908 1.00 92.44 431 GLY A O 1
ATOM 3140 N N . GLY A 1 432 ? 15.800 -7.568 -30.367 1.00 94.94 432 GLY A N 1
ATOM 3141 C CA . GLY A 1 432 ? 16.017 -8.917 -29.862 1.00 94.94 432 GLY A CA 1
ATOM 3142 C C . GLY A 1 432 ? 15.650 -9.953 -30.907 1.00 94.94 432 GLY A C 1
ATOM 3143 O O . GLY A 1 432 ? 16.357 -10.079 -31.890 1.00 94.94 432 GLY A O 1
ATOM 3144 N N . SER A 1 433 ? 14.640 -10.779 -30.666 1.00 93.94 433 SER A N 1
ATOM 3145 C CA . SER A 1 433 ? 14.205 -11.804 -31.617 1.00 93.94 433 SER A CA 1
ATOM 3146 C C . SER A 1 433 ? 12.749 -11.616 -32.000 1.00 93.94 433 SER A C 1
ATOM 3148 O O . SER A 1 433 ? 11.916 -11.500 -31.117 1.00 93.94 433 SER A O 1
ATOM 3150 N N . GLY A 1 434 ? 12.433 -11.744 -33.285 1.00 96.56 434 GLY A N 1
ATOM 3151 C CA . GLY A 1 434 ? 11.121 -11.505 -33.875 1.00 96.56 434 GLY A CA 1
ATOM 3152 C C . GLY A 1 434 ? 11.125 -10.234 -34.724 1.00 96.56 434 GLY A C 1
ATOM 3153 O O . GLY A 1 434 ? 12.175 -9.727 -35.064 1.00 96.56 434 GLY A O 1
ATOM 3154 N N . ASN A 1 435 ? 9.957 -9.808 -35.203 1.00 98.00 435 ASN A N 1
ATOM 3155 C CA . ASN A 1 435 ? 9.889 -8.726 -36.191 1.00 98.00 435 ASN A CA 1
ATOM 3156 C C . ASN A 1 435 ? 9.517 -7.422 -35.489 1.00 98.00 435 ASN A C 1
ATOM 3158 O O . ASN A 1 435 ? 8.324 -7.167 -35.267 1.00 98.00 435 ASN A O 1
ATOM 3162 N N . ASP A 1 436 ? 10.512 -6.611 -35.170 1.00 98.56 436 ASP A N 1
ATOM 3163 C CA . ASP A 1 436 ? 10.376 -5.462 -34.289 1.00 98.56 436 ASP A CA 1
ATOM 3164 C C . ASP A 1 436 ? 10.154 -4.149 -35.047 1.00 98.56 436 ASP A C 1
ATOM 3166 O O . ASP A 1 436 ? 10.465 -3.981 -36.231 1.00 98.56 436 ASP A O 1
ATOM 3170 N N . VAL A 1 437 ? 9.581 -3.172 -34.345 1.00 98.75 437 VAL A N 1
ATOM 3171 C CA . VAL A 1 437 ? 9.448 -1.787 -34.799 1.00 98.75 437 VAL A CA 1
ATOM 3172 C C . VAL A 1 437 ? 10.157 -0.885 -33.798 1.00 98.75 437 VAL A C 1
ATOM 3174 O O . VAL A 1 437 ? 9.670 -0.651 -32.693 1.00 98.75 437 VAL A O 1
ATOM 3177 N N . LEU A 1 438 ? 11.300 -0.342 -34.204 1.00 98.50 438 LEU A N 1
ATOM 3178 C CA . LEU A 1 438 ? 12.213 0.404 -33.345 1.00 98.50 438 LEU A CA 1
ATOM 3179 C C . LEU A 1 438 ? 12.349 1.847 -33.835 1.00 98.50 438 LEU A C 1
ATOM 3181 O O . LEU A 1 438 ? 12.582 2.092 -35.019 1.00 98.50 438 LEU A O 1
ATOM 3185 N N . ASN A 1 439 ? 12.237 2.818 -32.931 1.00 98.50 439 ASN A N 1
ATOM 3186 C CA . ASN A 1 439 ? 12.410 4.232 -33.257 1.00 98.50 439 ASN A CA 1
ATOM 3187 C C . ASN A 1 439 ? 13.229 4.959 -32.183 1.00 98.50 439 ASN A C 1
ATOM 3189 O O . ASN A 1 439 ? 12.761 5.094 -31.055 1.00 98.50 439 ASN A O 1
ATOM 3193 N N . GLY A 1 440 ? 14.410 5.471 -32.545 1.00 97.12 440 GLY A N 1
ATOM 3194 C CA . GLY A 1 440 ? 15.264 6.289 -31.668 1.00 97.12 440 GLY A CA 1
ATOM 3195 C C . GLY A 1 440 ? 14.607 7.604 -31.233 1.00 97.12 440 GLY A C 1
ATOM 3196 O O . GLY A 1 440 ? 14.746 8.043 -30.097 1.00 97.12 440 GLY A O 1
ATOM 3197 N N . ASN A 1 441 ? 13.726 8.149 -32.075 1.00 98.38 441 ASN A N 1
ATOM 3198 C CA . ASN A 1 441 ? 13.085 9.454 -31.938 1.00 98.38 441 ASN A CA 1
ATOM 3199 C C . ASN A 1 441 ? 14.065 10.635 -32.000 1.00 98.38 441 ASN A C 1
ATOM 3201 O O . ASN A 1 441 ? 14.239 11.208 -33.073 1.00 98.38 441 ASN A O 1
ATOM 3205 N N . SER A 1 442 ? 14.578 11.149 -30.887 1.00 97.50 442 SER A N 1
ATOM 3206 C CA . SER A 1 442 ? 15.372 12.380 -30.918 1.00 97.50 442 SER A CA 1
ATOM 3207 C C . SER A 1 442 ? 16.609 12.293 -30.058 1.00 97.50 442 SER A C 1
ATOM 3209 O O . SER A 1 442 ? 16.492 12.135 -28.857 1.00 97.50 442 SER A O 1
ATOM 3211 N N . GLY A 1 443 ? 17.755 12.600 -30.652 1.00 97.19 443 GLY A N 1
ATOM 3212 C CA . GLY A 1 443 ? 19.069 12.491 -30.037 1.00 97.19 443 GLY A CA 1
ATOM 3213 C C . GLY A 1 443 ? 19.938 11.554 -30.862 1.00 97.19 443 GLY A C 1
ATOM 3214 O O . GLY A 1 443 ? 19.575 11.202 -31.965 1.00 97.19 443 GLY A O 1
ATOM 3215 N N . SER A 1 444 ? 21.172 11.303 -30.429 1.00 95.94 444 SER A N 1
ATOM 3216 C CA . SER A 1 444 ? 22.082 10.428 -31.185 1.00 95.94 444 SER A CA 1
ATOM 3217 C C . SER A 1 444 ? 22.018 9.025 -30.613 1.00 95.94 444 SER A C 1
ATOM 3219 O O . SER A 1 444 ? 22.638 8.763 -29.572 1.00 95.94 444 SER A O 1
ATOM 3221 N N . ASP A 1 445 ? 21.293 8.164 -31.307 1.00 97.38 445 ASP A N 1
ATOM 3222 C CA . ASP A 1 445 ? 20.843 6.876 -30.808 1.00 97.38 445 ASP A CA 1
ATOM 3223 C C . ASP A 1 445 ? 21.662 5.722 -31.374 1.00 97.38 445 ASP A C 1
ATOM 3225 O O . ASP A 1 445 ? 22.325 5.806 -32.414 1.00 97.38 445 ASP A O 1
ATOM 3229 N N . ARG A 1 446 ? 21.630 4.600 -30.659 1.00 94.88 446 ARG A N 1
ATOM 3230 C CA . ARG A 1 446 ? 22.112 3.318 -31.165 1.00 94.88 446 ARG A CA 1
ATOM 3231 C C . ARG A 1 446 ? 20.964 2.324 -31.148 1.00 94.88 446 ARG A C 1
ATOM 3233 O O . ARG A 1 446 ? 20.532 1.937 -30.066 1.00 94.88 446 ARG A O 1
ATOM 3240 N N . VAL A 1 447 ? 20.540 1.876 -32.324 1.00 96.12 447 VAL A N 1
ATOM 3241 C CA . VAL A 1 447 ? 19.398 0.975 -32.499 1.00 96.12 447 VAL A CA 1
ATOM 3242 C C . VAL A 1 447 ? 19.846 -0.294 -33.211 1.00 96.12 447 VAL A C 1
ATOM 3244 O O . VAL A 1 447 ? 20.437 -0.238 -34.288 1.00 96.12 447 VAL A O 1
ATOM 3247 N N . LEU A 1 448 ? 19.599 -1.433 -32.582 1.00 94.44 448 LEU A N 1
ATOM 3248 C CA . LEU A 1 448 ? 19.943 -2.761 -33.074 1.00 94.44 448 LEU A CA 1
ATOM 3249 C C . LEU A 1 448 ? 18.642 -3.572 -33.181 1.00 94.44 448 LEU A C 1
ATOM 3251 O O . LEU A 1 448 ? 17.928 -3.660 -32.186 1.00 94.44 448 LEU A O 1
ATOM 3255 N N . GLY A 1 449 ? 18.334 -4.105 -34.362 1.00 93.75 449 GLY A N 1
ATOM 3256 C CA . GLY A 1 449 ? 17.153 -4.928 -34.645 1.00 93.75 449 GLY A CA 1
ATOM 3257 C C . GLY A 1 449 ? 17.235 -6.266 -33.930 1.00 93.75 449 GLY A C 1
ATOM 3258 O O . GLY A 1 449 ? 16.658 -6.431 -32.859 1.00 93.75 449 GLY A O 1
ATOM 3259 N N . GLY A 1 450 ? 18.104 -7.139 -34.425 1.00 94.50 450 GLY A N 1
ATOM 3260 C CA . GLY A 1 450 ? 18.356 -8.453 -33.854 1.00 94.50 450 GLY A CA 1
ATOM 3261 C C . GLY A 1 450 ? 18.017 -9.557 -34.850 1.00 94.50 450 GLY A C 1
ATOM 3262 O O . GLY A 1 450 ? 18.349 -9.463 -36.025 1.00 94.50 450 GLY A O 1
ATOM 3263 N N . ASP A 1 451 ? 17.441 -10.656 -34.380 1.00 92.50 451 ASP A N 1
ATOM 3264 C CA . ASP A 1 451 ? 16.951 -11.725 -35.247 1.00 92.50 451 ASP A CA 1
ATOM 3265 C C . ASP A 1 451 ? 15.518 -11.406 -35.706 1.00 92.50 451 ASP A C 1
ATOM 3267 O O . ASP A 1 451 ? 14.641 -11.311 -34.864 1.00 92.50 451 ASP A O 1
ATOM 3271 N N . GLY A 1 452 ? 15.218 -11.430 -37.003 1.00 95.38 452 GLY A N 1
ATOM 3272 C CA . GLY A 1 452 ? 13.871 -11.230 -37.553 1.00 95.38 452 GLY A CA 1
ATOM 3273 C C . GLY A 1 452 ? 13.824 -10.107 -38.582 1.00 95.38 452 GLY A C 1
ATOM 3274 O O . GLY A 1 452 ? 14.840 -9.510 -38.890 1.00 95.38 452 GLY A O 1
ATOM 3275 N N . ASP A 1 453 ? 12.664 -9.890 -39.207 1.00 96.81 453 ASP A N 1
ATOM 3276 C CA . ASP A 1 453 ? 12.522 -8.833 -40.220 1.00 96.81 453 ASP A CA 1
ATOM 3277 C C . ASP A 1 453 ? 12.086 -7.521 -39.541 1.00 96.81 453 ASP A C 1
ATOM 3279 O O . ASP A 1 453 ? 10.889 -7.332 -39.275 1.00 96.81 453 ASP A O 1
ATOM 3283 N N . ASP A 1 454 ? 13.033 -6.613 -39.301 1.00 97.25 454 ASP A N 1
ATOM 3284 C CA . ASP A 1 454 ? 12.835 -5.431 -38.459 1.00 97.25 454 ASP A CA 1
ATOM 3285 C C . ASP A 1 454 ? 12.557 -4.138 -39.235 1.00 97.25 454 ASP A C 1
ATOM 3287 O O . ASP A 1 454 ? 12.972 -3.926 -40.380 1.00 97.25 454 ASP A O 1
ATOM 3291 N N . GLN A 1 455 ? 11.864 -3.206 -38.579 1.00 98.00 455 GLN A N 1
ATOM 3292 C CA . GLN A 1 455 ? 11.688 -1.826 -39.032 1.00 98.00 455 GLN A CA 1
ATOM 3293 C C . GLN A 1 455 ? 12.352 -0.864 -38.053 1.00 98.00 455 GLN A C 1
ATOM 3295 O O . GLN A 1 455 ? 11.867 -0.660 -36.943 1.00 98.00 455 GLN A O 1
ATOM 3300 N N . ILE A 1 456 ? 13.426 -0.214 -38.494 1.00 97.50 456 ILE A N 1
ATOM 3301 C CA . ILE A 1 456 ? 14.280 0.624 -37.654 1.00 97.50 456 ILE A CA 1
ATOM 3302 C C . ILE A 1 456 ? 14.287 2.064 -38.166 1.00 97.50 456 ILE A C 1
ATOM 3304 O O . ILE A 1 456 ? 14.621 2.322 -39.323 1.00 97.50 456 ILE A O 1
ATOM 3308 N N . ALA A 1 457 ? 13.984 3.017 -37.287 1.00 97.62 457 ALA A N 1
ATOM 3309 C CA . ALA A 1 457 ? 14.096 4.448 -37.541 1.00 97.62 457 ALA A CA 1
ATOM 3310 C C . ALA A 1 457 ? 15.044 5.128 -36.534 1.00 97.62 457 ALA A C 1
ATOM 3312 O O . ALA A 1 457 ? 14.837 5.022 -35.330 1.00 97.62 457 ALA A O 1
ATOM 3313 N N . GLY A 1 458 ? 16.057 5.857 -37.012 1.00 94.19 458 GLY A N 1
ATOM 3314 C CA . GLY A 1 458 ? 16.887 6.742 -36.171 1.00 94.19 458 GLY A CA 1
ATOM 3315 C C . GLY A 1 458 ? 16.175 8.056 -35.828 1.00 94.19 458 GLY A C 1
ATOM 3316 O O . GLY A 1 458 ? 16.165 8.508 -34.690 1.00 94.19 458 GLY A O 1
ATOM 3317 N N . ALA A 1 459 ? 15.422 8.579 -36.800 1.00 96.31 459 ALA A N 1
ATOM 3318 C CA . ALA A 1 459 ? 14.665 9.824 -36.716 1.00 96.31 459 ALA A CA 1
ATOM 3319 C C . ALA A 1 459 ? 15.549 11.083 -36.625 1.00 96.31 459 ALA A C 1
ATOM 3321 O O . ALA A 1 459 ? 16.014 11.528 -37.669 1.00 96.31 459 ALA A O 1
ATOM 3322 N N . ASN A 1 460 ? 15.683 11.768 -35.488 1.00 95.56 460 ASN A N 1
ATOM 3323 C CA . ASN A 1 460 ? 16.438 13.026 -35.417 1.00 95.56 460 ASN A CA 1
ATOM 3324 C C . ASN A 1 460 ? 17.772 12.842 -34.692 1.00 95.56 460 ASN A C 1
ATOM 3326 O O . ASN A 1 460 ? 17.795 12.961 -33.472 1.00 95.56 460 ASN A O 1
ATOM 3330 N N . GLY A 1 461 ? 18.891 12.802 -35.406 1.00 95.56 461 GLY A N 1
ATOM 3331 C CA . GLY A 1 461 ? 20.200 12.782 -34.761 1.00 95.56 461 GLY A CA 1
ATOM 3332 C C . GLY A 1 461 ? 21.272 12.190 -35.642 1.00 95.56 461 GLY A C 1
ATOM 3333 O O . GLY A 1 461 ? 21.094 12.067 -36.837 1.00 95.56 461 GLY A O 1
ATOM 3334 N N . ASN A 1 462 ? 22.444 11.915 -35.074 1.00 94.06 462 ASN A N 1
ATOM 3335 C CA . ASN A 1 462 ? 23.442 11.136 -35.801 1.00 94.06 462 ASN A CA 1
ATOM 3336 C C . ASN A 1 462 ? 23.408 9.723 -35.237 1.00 94.06 462 ASN A C 1
ATOM 3338 O O . ASN A 1 462 ? 24.020 9.480 -34.190 1.00 94.06 462 ASN A O 1
ATOM 3342 N N . ASP A 1 463 ? 22.714 8.828 -35.926 1.00 96.06 463 ASP A N 1
ATOM 3343 C CA . ASP A 1 463 ? 22.337 7.539 -35.358 1.00 96.06 463 ASP A CA 1
ATOM 3344 C C . ASP A 1 463 ? 23.223 6.397 -35.857 1.00 96.06 463 ASP A C 1
ATOM 3346 O O . ASP A 1 463 ? 23.875 6.472 -36.905 1.00 96.06 463 ASP A O 1
ATOM 3350 N N . ILE A 1 464 ? 23.279 5.321 -35.076 1.00 93.88 464 ILE A N 1
ATOM 3351 C CA . ILE A 1 464 ? 23.911 4.055 -35.454 1.00 93.88 464 ILE A CA 1
ATOM 3352 C C . ILE A 1 464 ? 22.827 2.987 -35.486 1.00 93.88 464 ILE A C 1
ATOM 3354 O O . ILE A 1 464 ? 22.289 2.636 -34.439 1.00 93.88 464 ILE A O 1
ATOM 3358 N N . LEU A 1 465 ? 22.541 2.461 -36.673 1.00 94.38 465 LEU A N 1
ATOM 3359 C CA . LEU A 1 465 ? 21.477 1.489 -36.906 1.00 94.38 465 LEU A CA 1
ATOM 3360 C C . LEU A 1 465 ? 22.070 0.170 -37.409 1.00 94.38 465 LEU A C 1
ATOM 3362 O O . LEU A 1 465 ? 22.893 0.189 -38.323 1.00 94.38 465 LEU A O 1
ATOM 3366 N N . ALA A 1 466 ? 21.636 -0.962 -36.868 1.00 92.12 466 ALA A N 1
ATOM 3367 C CA . ALA A 1 466 ? 21.943 -2.285 -37.409 1.00 92.12 466 ALA A CA 1
ATOM 3368 C C . ALA A 1 466 ? 20.669 -3.127 -37.422 1.00 92.12 466 ALA A C 1
ATOM 3370 O O . ALA A 1 466 ? 19.994 -3.186 -36.402 1.00 92.12 466 ALA A O 1
ATOM 3371 N N . GLY A 1 467 ? 20.351 -3.757 -38.553 1.00 88.12 467 GLY A N 1
ATOM 3372 C CA . GLY A 1 467 ? 19.262 -4.738 -38.626 1.00 88.12 467 GLY A CA 1
ATOM 3373 C C . GLY A 1 467 ? 19.633 -6.062 -37.954 1.00 88.12 467 GLY A C 1
ATOM 3374 O O . GLY A 1 467 ? 18.867 -6.591 -37.173 1.00 88.12 467 GLY A O 1
ATOM 3375 N N . GLU A 1 468 ? 20.892 -6.480 -38.117 1.00 89.94 468 GLU A N 1
ATOM 3376 C CA . GLU A 1 468 ? 21.394 -7.809 -37.741 1.00 89.94 468 GLU A CA 1
ATOM 3377 C C . GLU A 1 468 ? 20.810 -8.918 -38.638 1.00 89.94 468 GLU A C 1
ATOM 3379 O O . GLU A 1 468 ? 21.073 -8.899 -39.842 1.00 89.94 468 GLU A O 1
ATOM 3384 N N . ALA A 1 469 ? 20.150 -9.942 -38.104 1.00 89.75 469 ALA A N 1
ATOM 3385 C CA . ALA A 1 469 ? 19.792 -11.137 -38.856 1.00 89.75 469 ALA A CA 1
ATOM 3386 C C . ALA A 1 469 ? 18.334 -11.123 -39.333 1.00 89.75 469 ALA A C 1
ATOM 3388 O O . ALA A 1 469 ? 17.453 -11.596 -38.634 1.00 89.75 469 ALA A O 1
ATOM 3389 N N . GLY A 1 470 ? 18.090 -10.792 -40.595 1.00 91.12 470 GLY A N 1
ATOM 3390 C CA . GLY A 1 470 ? 16.760 -10.903 -41.196 1.00 91.12 470 GLY A CA 1
ATOM 3391 C C . GLY A 1 470 ? 16.664 -10.081 -42.464 1.00 91.12 470 GLY A C 1
ATOM 3392 O O . GLY A 1 470 ? 17.680 -9.866 -43.113 1.00 91.12 470 GLY A O 1
ATOM 3393 N N . ALA A 1 471 ? 15.462 -9.709 -42.895 1.00 92.38 471 ALA A N 1
ATOM 3394 C CA . ALA A 1 471 ? 15.265 -8.763 -43.987 1.00 92.38 471 ALA A CA 1
ATOM 3395 C C . ALA A 1 471 ? 14.756 -7.423 -43.445 1.00 92.38 471 ALA A C 1
ATOM 3397 O O . ALA A 1 471 ? 13.546 -7.210 -43.329 1.00 92.38 471 ALA A O 1
ATOM 3398 N N . ASP A 1 472 ? 15.688 -6.502 -43.206 1.00 94.00 472 ASP A N 1
ATOM 3399 C CA . ASP A 1 472 ? 15.415 -5.298 -42.421 1.00 94.00 472 ASP A CA 1
ATOM 3400 C C . ASP A 1 472 ? 15.187 -4.039 -43.262 1.00 94.00 472 ASP A C 1
ATOM 3402 O O . ASP A 1 472 ? 15.723 -3.848 -44.366 1.00 94.00 472 ASP A O 1
ATOM 3406 N N . ILE A 1 473 ? 14.406 -3.121 -42.695 1.00 94.62 473 ILE A N 1
ATOM 3407 C CA . ILE A 1 473 ? 14.180 -1.771 -43.211 1.00 94.62 473 ILE A CA 1
ATOM 3408 C C . ILE A 1 473 ? 14.823 -0.776 -42.249 1.00 94.62 473 ILE A C 1
ATOM 3410 O O . ILE A 1 473 ? 14.371 -0.615 -41.119 1.00 94.62 473 ILE A O 1
ATOM 3414 N N . LEU A 1 474 ? 15.848 -0.063 -42.720 1.00 94.38 474 LEU A N 1
ATOM 3415 C CA . LEU A 1 474 ? 16.563 0.943 -41.935 1.00 94.38 474 LEU A CA 1
ATOM 3416 C C . LEU A 1 474 ? 16.319 2.338 -42.521 1.00 94.38 474 LEU A C 1
ATOM 3418 O O . LEU A 1 474 ? 16.661 2.611 -43.676 1.00 94.38 474 LEU A O 1
ATOM 3422 N N . ASN A 1 475 ? 15.786 3.240 -41.700 1.00 95.06 475 ASN A N 1
ATOM 3423 C CA . ASN A 1 475 ? 15.599 4.652 -42.006 1.00 95.06 475 ASN A CA 1
ATOM 3424 C C . ASN A 1 475 ? 16.405 5.517 -41.025 1.00 95.06 475 ASN A C 1
ATOM 3426 O O . ASN A 1 475 ? 16.005 5.704 -39.879 1.00 95.06 475 ASN A O 1
ATOM 3430 N N . GLY A 1 476 ? 17.528 6.074 -41.486 1.00 90.25 476 GLY A N 1
ATOM 3431 C CA . GLY A 1 476 ? 18.368 6.970 -40.678 1.00 90.25 476 GLY A CA 1
ATOM 3432 C C . GLY A 1 476 ? 17.630 8.222 -40.201 1.00 90.25 476 GLY A C 1
ATOM 3433 O O . GLY A 1 476 ? 17.744 8.612 -39.049 1.00 90.25 476 GLY A O 1
ATOM 3434 N N . GLY A 1 477 ? 16.758 8.780 -41.043 1.00 93.62 477 GLY A N 1
ATOM 3435 C CA . GLY A 1 477 ? 16.075 10.032 -40.753 1.00 93.62 477 GLY A CA 1
ATOM 3436 C C . GLY A 1 477 ? 16.930 11.255 -41.089 1.00 93.62 477 GLY A C 1
ATOM 3437 O O . GLY A 1 477 ? 17.452 11.382 -42.198 1.00 93.62 477 GLY A O 1
ATOM 3438 N N . ALA A 1 478 ? 16.951 12.232 -40.188 1.00 89.81 478 ALA A N 1
ATOM 3439 C CA . ALA A 1 478 ? 17.605 13.518 -40.373 1.00 89.81 478 ALA A CA 1
ATOM 3440 C C . ALA A 1 478 ? 19.023 13.520 -39.794 1.00 89.81 478 ALA A C 1
ATOM 3442 O O . ALA A 1 478 ? 19.263 12.963 -38.742 1.00 89.81 478 ALA A O 1
ATOM 3443 N N . MET A 1 479 ? 19.901 14.336 -40.386 1.00 92.69 479 MET A N 1
ATOM 3444 C CA . MET A 1 479 ? 21.338 14.440 -40.075 1.00 92.69 479 MET A CA 1
ATOM 3445 C C . MET A 1 479 ? 22.147 13.245 -40.606 1.00 92.69 479 MET A C 1
ATOM 3447 O O . MET A 1 479 ? 21.913 12.846 -41.746 1.00 92.69 479 MET A O 1
ATOM 3451 N N . ARG A 1 480 ? 23.237 12.839 -39.938 1.00 91.38 480 ARG A N 1
ATOM 3452 C CA . ARG A 1 480 ? 24.213 11.896 -40.499 1.00 91.38 480 ARG A CA 1
ATOM 3453 C C . ARG A 1 480 ? 24.231 10.594 -39.711 1.00 91.38 480 ARG A C 1
ATOM 3455 O O . ARG A 1 480 ? 24.900 10.509 -38.681 1.00 91.38 480 ARG A O 1
ATOM 3462 N N . ASP A 1 481 ? 23.701 9.563 -40.348 1.00 91.62 481 ASP A N 1
ATOM 3463 C CA . ASP A 1 481 ? 23.561 8.236 -39.753 1.00 91.62 481 ASP A CA 1
ATOM 3464 C C . ASP A 1 481 ? 24.598 7.239 -40.272 1.00 91.62 481 ASP A C 1
ATOM 3466 O O . ASP A 1 481 ? 25.246 7.431 -41.311 1.00 91.62 481 ASP A O 1
ATOM 3470 N N . THR A 1 482 ? 24.781 6.161 -39.517 1.00 90.12 482 THR A N 1
ATOM 3471 C CA . THR A 1 482 ? 25.663 5.037 -39.832 1.00 90.12 482 THR A CA 1
ATOM 3472 C C . THR A 1 482 ? 24.866 3.741 -39.778 1.00 90.12 482 THR A C 1
ATOM 3474 O O . THR A 1 482 ? 24.325 3.400 -38.734 1.00 90.12 482 THR A O 1
ATOM 3477 N N . ALA A 1 483 ? 24.846 2.993 -40.881 1.00 86.00 483 ALA A N 1
ATOM 3478 C CA . ALA A 1 483 ? 24.381 1.610 -40.880 1.00 86.00 483 ALA A CA 1
ATOM 3479 C C . ALA A 1 483 ? 25.558 0.680 -40.532 1.00 86.00 483 ALA A C 1
ATOM 3481 O O . ALA A 1 483 ? 26.539 0.625 -41.283 1.00 86.00 483 ALA A O 1
ATOM 3482 N N . ASP A 1 484 ? 25.486 -0.011 -39.396 1.00 77.62 484 ASP A N 1
ATOM 3483 C CA . ASP A 1 484 ? 26.437 -1.051 -38.998 1.00 77.62 484 ASP A CA 1
ATOM 3484 C C . ASP A 1 484 ? 25.979 -2.389 -39.600 1.00 77.62 484 ASP A C 1
ATOM 3486 O O . ASP A 1 484 ? 24.859 -2.833 -39.374 1.00 77.62 484 ASP A O 1
ATOM 3490 N N . THR A 1 485 ? 26.812 -2.986 -40.455 1.00 66.00 485 THR A N 1
ATOM 3491 C CA . THR A 1 485 ? 26.434 -4.127 -41.321 1.00 66.00 485 THR A CA 1
ATOM 3492 C C . THR A 1 485 ? 27.219 -5.401 -41.004 1.00 66.00 485 THR A C 1
ATOM 3494 O O . THR A 1 485 ? 27.269 -6.326 -41.817 1.00 66.00 485 THR A O 1
ATOM 3497 N N . ASP A 1 486 ? 27.850 -5.475 -39.829 1.00 55.56 486 ASP A N 1
ATOM 3498 C CA . ASP A 1 486 ? 28.703 -6.605 -39.447 1.00 55.56 486 ASP A CA 1
ATOM 3499 C C . ASP A 1 486 ? 27.901 -7.787 -38.860 1.00 55.56 486 ASP A C 1
ATOM 3501 O O . ASP A 1 486 ? 28.106 -8.195 -37.724 1.00 55.56 486 ASP A O 1
ATOM 3505 N N . SER A 1 487 ? 26.962 -8.346 -39.634 1.00 47.97 487 SER A N 1
ATOM 3506 C CA . SER A 1 487 ? 26.589 -9.774 -39.592 1.00 47.97 487 SER A CA 1
ATOM 3507 C C . SER A 1 487 ? 25.623 -10.145 -40.732 1.00 47.97 487 SER A C 1
ATOM 3509 O O . SER A 1 487 ? 24.435 -9.902 -40.674 1.00 47.97 487 SER A O 1
ATOM 3511 N N . LEU A 1 488 ? 26.155 -10.756 -41.800 1.00 43.91 488 LEU A N 1
ATOM 3512 C CA . LEU A 1 488 ? 25.472 -11.668 -42.747 1.00 43.91 488 LEU A CA 1
ATOM 3513 C C . LEU A 1 488 ? 24.050 -11.351 -43.292 1.00 43.91 488 LEU A C 1
ATOM 3515 O O . LEU A 1 488 ? 23.408 -12.273 -43.797 1.00 43.91 488 LEU A O 1
ATOM 3519 N N . ASP A 1 489 ? 23.582 -10.105 -43.329 1.00 45.62 489 ASP A N 1
ATOM 3520 C CA . ASP A 1 489 ? 22.317 -9.789 -44.003 1.00 45.62 489 ASP A CA 1
ATOM 3521 C C . ASP A 1 489 ? 22.475 -9.791 -45.544 1.00 45.62 489 ASP A C 1
ATOM 3523 O O . ASP A 1 489 ? 23.390 -9.198 -46.128 1.00 45.62 489 ASP A O 1
ATOM 3527 N N . THR A 1 490 ? 21.581 -10.507 -46.232 1.00 38.88 490 THR A N 1
ATOM 3528 C CA . THR A 1 490 ? 21.558 -10.615 -47.695 1.00 38.88 490 THR A CA 1
ATOM 3529 C C . THR A 1 490 ? 20.545 -9.695 -48.381 1.00 38.88 490 THR A C 1
ATOM 3531 O O . THR A 1 490 ? 20.524 -9.711 -49.619 1.00 38.88 490 THR A O 1
ATOM 3534 N N . ARG A 1 491 ? 19.749 -8.867 -47.672 1.00 43.12 491 ARG A N 1
ATOM 3535 C CA . ARG A 1 491 ? 18.823 -7.892 -48.298 1.00 43.12 491 ARG A CA 1
ATOM 3536 C C . ARG A 1 491 ? 18.510 -6.642 -47.447 1.00 43.12 491 ARG A C 1
ATOM 3538 O O . ARG A 1 491 ? 17.361 -6.426 -47.088 1.00 43.12 491 ARG A O 1
ATOM 3545 N N . ILE A 1 492 ? 19.466 -5.719 -47.331 1.00 46.00 492 ILE A N 1
ATOM 3546 C CA . ILE A 1 492 ? 19.202 -4.371 -46.791 1.00 46.00 492 ILE A CA 1
ATOM 3547 C C . ILE A 1 492 ? 18.539 -3.476 -47.856 1.00 46.00 492 ILE A C 1
ATOM 3549 O O . ILE A 1 492 ? 19.118 -3.230 -48.923 1.00 46.00 492 ILE A O 1
ATOM 3553 N N . ALA A 1 493 ? 17.360 -2.922 -47.558 1.00 43.84 493 ALA A N 1
ATOM 3554 C CA . ALA A 1 493 ? 16.783 -1.792 -48.291 1.00 43.84 493 ALA A CA 1
ATOM 3555 C C . ALA A 1 493 ? 17.043 -0.483 -47.520 1.00 43.84 493 ALA A C 1
ATOM 3557 O O . ALA A 1 493 ? 16.318 -0.148 -46.591 1.00 43.84 493 ALA A O 1
ATOM 3558 N N . ILE A 1 494 ? 18.085 0.264 -47.907 1.00 51.09 494 ILE A N 1
ATOM 3559 C CA . ILE A 1 494 ? 18.369 1.599 -47.351 1.00 51.09 494 ILE A CA 1
ATOM 3560 C C . ILE A 1 494 ? 17.538 2.630 -48.120 1.00 51.09 494 ILE A C 1
ATOM 3562 O O . ILE A 1 494 ? 17.835 2.922 -49.284 1.00 51.09 494 ILE A O 1
ATOM 3566 N N . GLU A 1 495 ? 16.514 3.199 -47.488 1.00 43.41 495 GLU A N 1
ATOM 3567 C CA . GLU A 1 495 ? 15.735 4.287 -48.081 1.00 43.41 495 GLU A CA 1
ATOM 3568 C C . GLU A 1 495 ? 16.394 5.634 -47.739 1.00 43.41 495 GLU A C 1
ATOM 3570 O O . GLU A 1 495 ? 16.215 6.195 -46.663 1.00 43.41 495 GLU A O 1
ATOM 3575 N N . VAL A 1 496 ? 17.219 6.151 -48.657 1.00 41.56 496 VAL A N 1
ATOM 3576 C CA . VAL A 1 496 ? 17.813 7.492 -48.532 1.00 41.56 496 VAL A CA 1
ATOM 3577 C C . VAL A 1 496 ? 16.802 8.514 -49.046 1.00 41.56 496 VAL A C 1
ATOM 3579 O O . VAL A 1 496 ? 16.642 8.672 -50.259 1.00 41.56 496 VAL A O 1
ATOM 3582 N N . LEU A 1 497 ? 16.115 9.215 -48.144 1.00 40.75 497 LEU A N 1
ATOM 3583 C CA . LEU A 1 497 ? 15.295 10.366 -48.523 1.00 40.75 497 LEU A CA 1
ATOM 3584 C C . LEU A 1 497 ? 16.213 11.570 -48.790 1.00 40.75 497 LEU A C 1
ATOM 3586 O O . LEU A 1 497 ? 16.928 12.035 -47.906 1.00 40.75 497 LEU A O 1
ATOM 3590 N N . SER A 1 498 ? 16.226 12.007 -50.054 1.00 41.66 498 SER A N 1
ATOM 3591 C CA . SER A 1 498 ? 17.060 13.089 -50.602 1.00 41.66 498 SER A CA 1
ATOM 3592 C C . SER A 1 498 ? 16.630 14.489 -50.193 1.00 41.66 498 SER A C 1
ATOM 3594 O O . SER A 1 498 ? 15.400 14.733 -50.275 1.00 41.66 498 SER A O 1
#

Radius of gyration: 31.28 Å; Cα contacts (8 Å, |Δi|>4): 1241; chains: 1; bounding box: 73×51×102 Å